Protein AF-0000000078981893 (afdb_homodimer)

Sequence (528 aa):
MLHMSSDAESPLLSPVEGPPARVLNARGAGRGVLVCEHASRFIPAALSGLGLSPEAACSHAAWDIGAMDLAVELAGALDVPLVFSRISRLVYDCNRPPERADAMPAQSEIYTIPGNADLTPAQRAQRADAVYHPFRQLLSATLDTRAAPPVLVTLHSFTPVYQGRTRSVELGILHDSDDRAAQLLLTAAQGSGLRAALNEPYSATDGVTHTLREHAIARGLPNVMIEVRNDLIDTPAGVNRITGLLAPMLAGMIDTLAPSEAEAMLHMSSDAESPLLSPVEGPPARVLNARGAGRGVLVCEHASRFIPAALSGLGLSPEAACSHAAWDIGAMDLAVELAGALDVPLVFSRISRLVYDCNRPPERADAMPAQSEIYTIPGNADLTPAQRAQRADAVYHPFRQLLSATLDTRAAPPVLVTLHSFTPVYQGRTRSVELGILHDSDDRAAQLLLTAAQGSGLRAALNEPYSATDGVTHTLREHAIARGLPNVMIEVRNDLIDTPAGVNRITGLLAPMLAGMIDTLAPSEAEA

Nearest PDB structures (foldseek):
  2odf-assembly1_A  TM=9.763E-01  e=9.895E-34  Agrobacterium fabrum str. C58
  2odf-assembly2_B  TM=9.570E-01  e=1.336E-30  Agrobacterium fabrum str. C58
  1jzr-assembly1_A  TM=5.951E-01  e=4.105E+00  Saccharomyces cerevisiae
  1k0d-assembly1_A  TM=6.228E-01  e=5.904E+00  Saccharomyces cerevisiae
  1k0b-assembly1_A  TM=5.942E-01  e=4.923E+00  Saccharomyces cerevisiae

Solvent-accessible surface area (backbone atoms only — not comparable to full-atom values): 27510 Å² total; per-residue (Å²): 133,80,76,73,71,76,73,73,76,74,67,65,59,55,84,33,57,48,67,44,42,51,56,36,24,78,66,35,84,35,56,41,37,39,34,23,48,31,40,18,56,26,62,48,74,76,53,63,59,32,67,46,52,74,66,49,55,73,32,72,65,18,21,23,53,35,26,39,63,38,47,54,53,39,25,41,74,55,30,15,24,32,34,32,28,55,34,10,26,51,69,42,23,60,44,39,55,85,88,44,70,69,17,38,32,39,59,45,91,93,40,67,26,60,61,35,53,84,64,49,72,67,56,52,48,51,39,36,62,59,41,38,50,54,37,52,50,50,50,51,51,56,60,68,67,44,94,51,75,38,28,40,37,36,47,39,31,40,69,47,61,54,95,87,38,77,53,79,64,38,32,17,36,27,42,67,94,54,47,69,45,31,54,49,43,54,63,56,38,70,81,66,82,55,46,64,41,73,40,32,99,51,40,45,90,72,55,70,42,39,54,49,48,70,67,18,56,73,70,69,32,51,31,31,37,40,32,32,30,20,85,50,25,68,42,63,61,30,27,34,42,50,40,41,60,44,44,62,41,50,50,53,45,37,63,70,71,24,69,52,81,84,71,97,133,82,78,72,72,77,73,73,76,75,67,66,57,54,84,34,57,48,64,42,41,52,55,36,24,78,70,35,82,36,54,39,36,39,34,22,48,32,38,20,57,28,62,49,73,77,54,63,60,31,66,45,52,74,66,48,55,72,31,71,65,18,19,23,53,34,25,40,63,36,48,53,54,40,24,40,75,54,30,16,25,31,35,34,27,55,34,9,26,52,69,42,23,59,42,39,56,86,88,44,71,69,16,38,32,40,58,46,92,92,40,66,26,60,61,35,53,85,64,49,72,67,57,53,48,51,39,37,60,60,40,37,50,54,38,53,49,50,49,51,50,56,61,68,67,43,92,52,74,38,28,41,37,36,46,39,31,40,69,49,61,54,95,86,39,77,52,78,64,39,31,16,34,25,42,66,95,53,46,70,45,30,54,49,42,54,61,56,38,69,81,65,82,55,46,63,40,74,40,34,100,51,40,44,92,72,55,71,41,39,53,49,47,70,67,17,56,75,71,70,32,52,31,32,36,39,32,33,30,19,86,52,25,67,43,64,61,30,26,34,41,52,39,41,60,44,46,60,40,50,51,53,45,37,61,71,71,24,69,51,82,83,75,99

Organism: Ruegeria pomeroyi (strain ATCC 700808 / DSM 15171 / DSS-3) (NCBI:txid246200)

Foldseek 3Di:
DPPPVPPVPDAQADPVRDDQKDKDLLVFPFQEEEEEQFQELDGHVVLVSLPWDPVCSPDVQFGFAQQNVLQVLLCVLRRHMYMYGHYTQCLARLLADLVDLSRNDQDDQPTGRNSSPPDDPVSSVSSCVRHNVVSLVVLQVSQVPDLFRGEYEYTGEDAQAGNNDGDQAFKEKADDPACLLSVLLVVLCPPLPGRYDYQPPHYVVVSRCSCCVSRAVVVVHHYIYMYGHNVQRNDPVSSVSVSVSVNVSNSVSRVVRTDDSVVD/DPPPVPPVPDAQADPVRDDQKDKDLLVFPFQEEEEEQFQELDGHVVLVSLPWDPVCSPDVQFGFAQQNVLQVLLCVLRRHMYMYGHGTQCLARLLADLVDLSRNDQDDQPTGRNSSPPDDPVSSVSSCVRHNVVSLVVLQVSQVPDLFHGEYEYTGEDAQAGNNDGDQAFKEKADDPACLLSVLLVVLCPPLPGRYDYQPPHYVVVSRCSCCVSRAVVVVHHYIYMYGHNVQRNDPVSSVSVSVSVNVSNSVSRVVRTDDSVVD

Secondary structure (DSSP, 8-state):
-----------SS-TTT--SEEEESTT-SSSEEEEETT------GGGGGGG--HHHHTSTTTS-TTHHHHHHHHHHHHT--EEEE-S-TTT--TTS-TTSGGGS-SEETTEE-GGGTT--HHHHHHHIIIIIHHHHHHHHHHHHHSSSPPEEEEEEEE-SEETTEE---SEEEE-SS--HHHHHHHHHHTTSSS-EEET-S--GGGT--HHHHHHTGGGT--EEEEEEEGGGSSSHHHHHHHHHHHHHHHHHHHHHHSPPTTT-/-----------SS-TTT--SEEEESTT-SSSEEEEETT------GGGGGGG--HHHHTSTTTS-TTHHHHHHHHHHHHT--EEEESS-TTT--TTS-TTSGGGS-SEETTEE-GGGTT--HHHHHHHIIIIIHHHHHHHHHHHHTSSSPPEEEEEEEE-SEETTEEP--SEEEE-SS--HHHHHHHHHHTTSSS-EEET-S--GGGT--HHIIIIIGGGT--EEEEEEEGGGSSSHHHHHHHHHHHHHHHHHHHHHHSPPGGG-

Radius of gyration: 23.52 Å; Cα contacts (8 Å, |Δi|>4): 1115; chains: 2; bounding box: 54×80×57 Å

Structure (mmCIF, N/CA/C/O backbone):
data_AF-0000000078981893-model_v1
#
loop_
_entity.id
_entity.type
_entity.pdbx_description
1 polymer 'N-formylglutamate amidohydrolase family protein'
#
loop_
_atom_site.group_PDB
_atom_site.id
_atom_site.type_symbol
_atom_site.label_atom_id
_atom_site.label_alt_id
_atom_site.label_comp_id
_atom_site.label_asym_id
_atom_site.label_entity_id
_atom_site.label_seq_id
_atom_site.pdbx_PDB_ins_code
_atom_site.Cartn_x
_atom_site.Cartn_y
_atom_site.Cartn_z
_atom_site.occupancy
_atom_site.B_iso_or_equiv
_atom_site.auth_seq_id
_atom_site.auth_comp_id
_atom_site.auth_asym_id
_atom_site.auth_atom_id
_atom_site.pdbx_PDB_model_num
ATOM 1 N N . MET A 1 1 ? -22.922 40.406 -29.5 1 28.44 1 MET A N 1
ATOM 2 C CA . MET A 1 1 ? -23.188 39.531 -28.375 1 28.44 1 MET A CA 1
ATOM 3 C C . MET A 1 1 ? -22.078 38.5 -28.234 1 28.44 1 MET A C 1
ATOM 5 O O . MET A 1 1 ? -21.906 37.625 -29.094 1 28.44 1 MET A O 1
ATOM 9 N N . LEU A 1 2 ? -20.875 38.875 -27.766 1 30.09 2 LEU A N 1
ATOM 10 C CA . LEU A 1 2 ? -19.609 38.156 -27.688 1 30.09 2 LEU A CA 1
ATOM 11 C C . LEU A 1 2 ? -19.75 36.875 -26.875 1 30.09 2 LEU A C 1
ATOM 13 O O . LEU A 1 2 ? -20.25 36.906 -25.75 1 30.09 2 LEU A O 1
ATOM 17 N N . HIS A 1 3 ? -20.172 35.688 -27.484 1 34 3 HIS A N 1
ATOM 18 C CA . HIS A 1 3 ? -20.203 34.375 -26.875 1 34 3 HIS A CA 1
ATOM 19 C C . HIS A 1 3 ? -18.969 34.156 -26 1 34 3 HIS A C 1
ATOM 21 O O . HIS A 1 3 ? -17.859 34.031 -26.516 1 34 3 HIS A O 1
ATOM 27 N N . MET A 1 4 ? -18.828 34.875 -24.906 1 32.16 4 MET A N 1
ATOM 28 C CA . MET A 1 4 ? -17.766 34.5 -23.984 1 32.16 4 MET A CA 1
ATOM 29 C C . MET A 1 4 ? -17.75 32.969 -23.766 1 32.16 4 MET A C 1
ATOM 31 O O . MET A 1 4 ? -18.719 32.406 -23.281 1 32.16 4 MET A O 1
ATOM 35 N N . SER A 1 5 ? -17.234 32.25 -24.766 1 35.62 5 SER A N 1
ATOM 36 C CA . SER A 1 5 ? -16.953 30.812 -24.609 1 35.62 5 SER A CA 1
ATOM 37 C C . SER A 1 5 ? -16.516 30.484 -23.188 1 35.62 5 SER A C 1
ATOM 39 O O . SER A 1 5 ? -15.57 31.094 -22.672 1 35.62 5 SER A O 1
ATOM 41 N N . SER A 1 6 ? -17.391 30.359 -22.234 1 37.31 6 SER A N 1
ATOM 42 C CA . SER A 1 6 ? -17.062 29.828 -20.906 1 37.31 6 SER A CA 1
ATOM 43 C C . SER A 1 6 ? -15.93 28.812 -21 1 37.31 6 SER A C 1
ATOM 45 O O . SER A 1 6 ? -16.109 27.734 -21.578 1 37.31 6 SER A O 1
ATOM 47 N N . ASP A 1 7 ? -14.75 29.078 -21.281 1 37.69 7 ASP A N 1
ATOM 48 C CA . ASP A 1 7 ? -13.539 28.266 -21.172 1 37.69 7 ASP A CA 1
ATOM 49 C C . ASP A 1 7 ? -13.602 27.344 -19.953 1 37.69 7 ASP A C 1
ATOM 51 O O . ASP A 1 7 ? -13.344 27.781 -18.828 1 37.69 7 ASP A O 1
ATOM 55 N N . ALA A 1 8 ? -14.508 26.531 -19.719 1 41.91 8 ALA A N 1
ATOM 56 C CA . ALA A 1 8 ? -14.586 25.484 -18.703 1 41.91 8 ALA A CA 1
ATOM 57 C C . ALA A 1 8 ? -13.203 24.953 -18.359 1 41.91 8 ALA A C 1
ATOM 59 O O . ALA A 1 8 ? -12.5 24.438 -19.234 1 41.91 8 ALA A O 1
ATOM 60 N N . GLU A 1 9 ? -12.398 25.578 -17.406 1 55.94 9 GLU A N 1
ATOM 61 C CA . GLU A 1 9 ? -11.086 25.156 -16.922 1 55.94 9 GLU A CA 1
ATOM 62 C C . GLU A 1 9 ? -10.969 23.625 -16.891 1 55.94 9 GLU A C 1
ATOM 64 O O . GLU A 1 9 ? -11.914 22.938 -16.484 1 55.94 9 GLU A O 1
ATOM 69 N N . SER A 1 10 ? -10.109 23.078 -17.766 1 68 10 SER A N 1
ATOM 70 C CA . SER A 1 10 ? -9.781 21.656 -17.844 1 68 10 SER A CA 1
ATOM 71 C C . SER A 1 10 ? -9.617 21.062 -16.453 1 68 10 SER A C 1
ATOM 73 O O . SER A 1 10 ? -9.062 21.703 -15.547 1 68 10 SER A O 1
ATOM 75 N N . PRO A 1 11 ? -10.305 19.984 -16.188 1 88.19 11 PRO A N 1
ATOM 76 C CA . PRO A 1 11 ? -10.203 19.344 -14.867 1 88.19 11 PRO A CA 1
ATOM 77 C C . PRO A 1 11 ? -8.766 19.078 -14.453 1 88.19 11 PRO A C 1
ATOM 79 O O . PRO A 1 11 ? -7.906 18.812 -15.305 1 88.19 11 PRO A O 1
ATOM 82 N N . LEU A 1 12 ? -8.406 19.422 -13.281 1 96.25 12 LEU A N 1
ATOM 83 C CA . LEU A 1 12 ? -7.082 19.172 -12.719 1 96.25 12 LEU A CA 1
ATOM 84 C C . LEU A 1 12 ? -6.684 17.703 -12.898 1 96.25 12 LEU A C 1
ATOM 86 O O . LEU A 1 12 ? -5.539 17.406 -13.242 1 96.25 12 LEU A O 1
ATOM 90 N N . LEU A 1 13 ? -7.586 16.766 -12.688 1 97.19 13 LEU A N 1
ATOM 91 C CA . LEU A 1 13 ? -7.344 15.336 -12.797 1 97.19 13 LEU A CA 1
ATOM 92 C C . LEU A 1 13 ? -8.062 14.758 -14.016 1 97.19 13 LEU A C 1
ATOM 94 O O . LEU A 1 13 ? -9.242 15.039 -14.234 1 97.19 13 LEU A O 1
ATOM 98 N N . SER A 1 14 ? -7.375 13.953 -14.812 1 95.38 14 SER A N 1
ATOM 99 C CA . SER A 1 14 ? -8.031 13.172 -15.859 1 95.38 14 SER A CA 1
ATOM 100 C C . SER A 1 14 ? -8.836 12.023 -15.266 1 95.38 14 SER A C 1
ATOM 102 O O . SER A 1 14 ? -8.68 11.688 -14.086 1 95.38 14 SER A O 1
ATOM 104 N N . PRO A 1 15 ? -9.648 11.383 -16.062 1 91.94 15 PRO A N 1
ATOM 105 C CA . PRO A 1 15 ? -10.484 10.289 -15.547 1 91.94 15 PRO A CA 1
ATOM 106 C C . PRO A 1 15 ? -9.656 9.133 -14.984 1 91.94 15 PRO A C 1
ATOM 108 O O . PRO A 1 15 ? -10.086 8.469 -14.039 1 91.94 15 PRO A O 1
ATOM 111 N N . VAL A 1 16 ? -8.469 8.906 -15.492 1 92.44 16 VAL A N 1
ATOM 112 C CA . VAL A 1 16 ? -7.691 7.758 -15.031 1 92.44 16 VAL A CA 1
ATOM 113 C C . VAL A 1 16 ? -6.824 8.164 -13.844 1 92.44 16 VAL A C 1
ATOM 115 O O . VAL A 1 16 ? -6.223 7.316 -13.188 1 92.44 16 VAL A O 1
ATOM 118 N N . GLU A 1 17 ? -6.793 9.438 -13.539 1 95.81 17 GLU A N 1
ATOM 119 C CA . GLU A 1 17 ? -5.953 9.93 -12.453 1 95.81 17 GLU A CA 1
ATOM 120 C C . GLU A 1 17 ? -6.734 10.016 -11.148 1 95.81 17 GLU A C 1
ATOM 122 O O . GLU A 1 17 ? -6.141 10.07 -10.062 1 95.81 17 GLU A O 1
ATOM 127 N N . GLY A 1 18 ? -8.086 10.07 -11.234 1 95.25 18 GLY A N 1
ATOM 128 C CA . GLY A 1 18 ? -8.945 10.156 -10.062 1 95.25 18 GLY A CA 1
ATOM 129 C C . GLY A 1 18 ? -9.281 8.797 -9.477 1 95.25 18 GLY A C 1
ATOM 130 O O . GLY A 1 18 ? -8.992 7.766 -10.078 1 95.25 18 GLY A O 1
ATOM 131 N N . PRO A 1 19 ? -9.914 8.867 -8.32 1 97.62 19 PRO A N 1
ATOM 132 C CA . PRO A 1 19 ? -10.25 10.008 -7.461 1 97.62 19 PRO A CA 1
ATOM 133 C C . PRO A 1 19 ? -9.047 10.531 -6.676 1 97.62 19 PRO A C 1
ATOM 135 O O . PRO A 1 19 ? -8.023 9.852 -6.582 1 97.62 19 PRO A O 1
ATOM 138 N N . PRO A 1 20 ? -9.086 11.719 -6.113 1 98.56 20 PRO A N 1
ATOM 139 C CA . PRO A 1 20 ? -7.949 12.328 -5.418 1 98.56 20 PRO A CA 1
ATOM 140 C C . PRO A 1 20 ? -7.691 11.703 -4.047 1 98.56 20 PRO A C 1
ATOM 142 O O . PRO A 1 20 ? -6.633 11.93 -3.455 1 98.56 20 PRO A O 1
ATOM 145 N N . ALA A 1 21 ? -8.664 11 -3.553 1 98.75 21 ALA A N 1
ATOM 146 C CA . ALA A 1 21 ? -8.555 10.312 -2.268 1 98.75 21 ALA A CA 1
ATOM 147 C C . ALA A 1 21 ? -9.32 8.992 -2.285 1 98.75 21 ALA A C 1
ATOM 149 O O . ALA A 1 21 ? -10.195 8.781 -3.129 1 98.75 21 ALA A O 1
ATOM 150 N N . ARG A 1 22 ? -8.945 8.125 -1.395 1 98.44 22 ARG A N 1
ATOM 151 C CA . ARG A 1 22 ? -9.586 6.812 -1.309 1 98.44 22 ARG A CA 1
ATOM 152 C C . ARG A 1 22 ? -9.641 6.328 0.136 1 98.44 22 ARG A C 1
ATOM 154 O O . ARG A 1 22 ? -8.898 6.809 0.991 1 98.44 22 ARG A O 1
ATOM 161 N N . VAL A 1 23 ? -10.617 5.516 0.362 1 98.69 23 VAL A N 1
ATOM 162 C CA . VAL A 1 23 ? -10.695 4.805 1.634 1 98.69 23 VAL A CA 1
ATOM 163 C C . VAL A 1 23 ? -10.477 3.311 1.406 1 98.69 23 VAL A C 1
ATOM 165 O O . VAL A 1 23 ? -10.992 2.738 0.443 1 98.69 23 VAL A O 1
ATOM 168 N N . LEU A 1 24 ? -9.625 2.717 2.137 1 98.5 24 LEU A N 1
ATOM 169 C CA . LEU A 1 24 ? -9.422 1.274 2.203 1 98.5 24 LEU A CA 1
ATOM 170 C C . LEU A 1 24 ? -10.008 0.702 3.49 1 98.5 24 LEU A C 1
ATOM 172 O O . LEU A 1 24 ? -9.969 1.352 4.539 1 98.5 24 LEU A O 1
ATOM 176 N N . ASN A 1 25 ? -10.539 -0.51 3.422 1 98.56 25 ASN A N 1
ATOM 177 C CA . ASN A 1 25 ? -11.039 -1.24 4.582 1 98.56 25 ASN A CA 1
ATOM 178 C C . ASN A 1 25 ? -12.125 -0.46 5.312 1 98.56 25 ASN A C 1
ATOM 180 O O . ASN A 1 25 ? -12.133 -0.392 6.543 1 98.56 25 ASN A O 1
ATOM 184 N N . ALA A 1 26 ? -13.039 0.137 4.562 1 98.12 26 ALA A N 1
ATOM 185 C CA . ALA A 1 26 ? -14.078 1.017 5.086 1 98.12 26 ALA A CA 1
ATOM 186 C C . ALA A 1 26 ? -14.938 0.297 6.125 1 98.12 26 ALA A C 1
ATOM 188 O O . ALA A 1 26 ? -15.461 0.924 7.047 1 98.12 26 ALA A O 1
ATOM 189 N N . ARG A 1 27 ? -15.023 -1.018 6.035 1 97.12 27 ARG A N 1
ATOM 190 C CA . ARG A 1 27 ? -15.898 -1.79 6.914 1 97.12 27 ARG A CA 1
ATOM 191 C C . ARG A 1 27 ? -15.086 -2.545 7.965 1 97.12 27 ARG A C 1
ATOM 193 O O . ARG A 1 27 ? -15.562 -3.533 8.531 1 97.12 27 ARG A O 1
ATOM 200 N N . GLY A 1 28 ? -13.883 -2.109 8.141 1 97.62 28 GLY A N 1
ATOM 201 C CA . GLY A 1 28 ? -13.078 -2.734 9.18 1 97.62 28 GLY A CA 1
ATOM 202 C C . GLY A 1 28 ? -13.742 -2.738 10.539 1 97.62 28 GLY A C 1
ATOM 203 O O . GLY A 1 28 ? -14.453 -1.794 10.891 1 97.62 28 GLY A O 1
ATOM 204 N N . ALA A 1 29 ? -13.461 -3.666 11.359 1 96.56 29 ALA A N 1
ATOM 205 C CA . ALA A 1 29 ? -14.156 -3.863 12.633 1 96.56 29 ALA A CA 1
ATOM 206 C C . ALA A 1 29 ? -13.508 -3.047 13.742 1 96.56 29 ALA A C 1
ATOM 208 O O . ALA A 1 29 ? -14.094 -2.869 14.812 1 96.56 29 ALA A O 1
ATOM 209 N N . GLY A 1 30 ? -12.258 -2.627 13.516 1 97.75 30 GLY A N 1
ATOM 210 C CA . GLY A 1 30 ? -11.562 -1.874 14.539 1 97.75 30 GLY A CA 1
ATOM 211 C C . GLY A 1 30 ? -12.203 -0.534 14.844 1 97.75 30 GLY A C 1
ATOM 212 O O . GLY A 1 30 ? -12.992 -0.026 14.047 1 97.75 30 GLY A O 1
ATOM 213 N N . ARG A 1 31 ? -11.867 0.052 15.938 1 98.12 31 ARG A N 1
ATOM 214 C CA . ARG A 1 31 ? -12.555 1.242 16.438 1 98.12 31 ARG A CA 1
ATOM 215 C C . ARG A 1 31 ? -11.703 2.492 16.219 1 98.12 31 ARG A C 1
ATOM 217 O O . ARG A 1 31 ? -11.906 3.504 16.891 1 98.12 31 ARG A O 1
ATOM 224 N N . GLY A 1 32 ? -10.75 2.404 15.344 1 98.69 32 GLY A N 1
ATOM 225 C CA . GLY A 1 32 ? -9.953 3.539 14.906 1 98.69 32 GLY A CA 1
ATOM 226 C C . GLY A 1 32 ? -10.18 3.889 13.445 1 98.69 32 GLY A C 1
ATOM 227 O O . GLY A 1 32 ? -10.789 3.117 12.703 1 98.69 32 GLY A O 1
ATOM 228 N N . VAL A 1 33 ? -9.797 5.012 13.047 1 98.94 33 VAL A N 1
ATOM 229 C CA . VAL A 1 33 ? -9.672 5.434 11.656 1 98.94 33 VAL A CA 1
ATOM 230 C C . VAL A 1 33 ? -8.273 6.008 11.422 1 98.94 33 VAL A C 1
ATOM 232 O O . VAL A 1 33 ? -7.82 6.883 12.164 1 98.94 33 VAL A O 1
ATOM 235 N N . LEU A 1 34 ? -7.594 5.48 10.43 1 98.94 34 LEU A N 1
ATOM 236 C CA . LEU A 1 34 ? -6.289 5.996 10.039 1 98.94 34 LEU A CA 1
ATOM 237 C C . LEU A 1 34 ? -6.418 6.984 8.883 1 98.94 34 LEU A C 1
ATOM 239 O O . LEU A 1 34 ? -7.281 6.82 8.016 1 98.94 34 LEU A O 1
ATOM 243 N N . VAL A 1 35 ? -5.57 7.973 8.898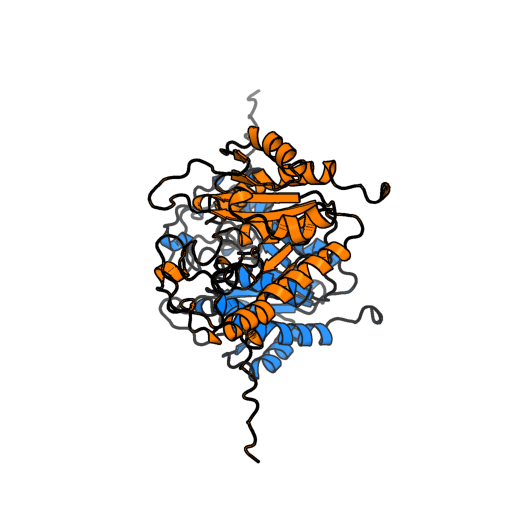 1 98.94 35 VAL A N 1
ATOM 244 C CA . VAL A 1 35 ? -5.492 8.953 7.82 1 98.94 35 VAL A CA 1
ATOM 245 C C . VAL A 1 35 ? -4.043 9.125 7.379 1 98.94 35 VAL A C 1
ATOM 247 O O . VAL A 1 35 ? -3.135 9.172 8.219 1 98.94 35 VAL A O 1
ATOM 250 N N . CYS A 1 36 ? -3.77 9.156 6.121 1 98.94 36 CYS A N 1
ATOM 251 C CA . CYS A 1 36 ? -2.469 9.492 5.555 1 98.94 36 CYS A CA 1
ATOM 252 C C . CYS A 1 36 ? -2.598 10.586 4.5 1 98.94 36 CYS A C 1
ATOM 254 O O . CYS A 1 36 ? -2.771 10.297 3.316 1 98.94 36 CYS A O 1
ATOM 256 N N . GLU A 1 37 ? -2.42 11.836 4.898 1 98.88 37 GLU A N 1
ATOM 257 C CA . GLU A 1 37 ? -2.627 13.008 4.043 1 98.88 37 GLU A CA 1
ATOM 258 C C . GLU A 1 37 ? -1.546 13.102 2.969 1 98.88 37 GLU A C 1
ATOM 260 O O . GLU A 1 37 ? -1.813 13.539 1.85 1 98.88 37 GLU A O 1
ATOM 265 N N . HIS A 1 38 ? -0.341 12.711 3.338 1 98.88 38 HIS A N 1
ATOM 266 C CA . HIS A 1 38 ? 0.802 12.898 2.451 1 98.88 38 HIS A CA 1
ATOM 267 C C . HIS A 1 38 ? 1.287 11.57 1.884 1 98.88 38 HIS A C 1
ATOM 269 O O . HIS A 1 38 ? 2.492 11.32 1.821 1 98.88 38 HIS A O 1
ATOM 275 N N . ALA A 1 39 ? 0.363 10.766 1.45 1 98.88 39 ALA A N 1
ATOM 276 C CA . ALA A 1 39 ? 0.567 9.367 1.094 1 98.88 39 ALA A CA 1
ATOM 277 C C . ALA A 1 39 ? 1.262 9.242 -0.259 1 98.88 39 ALA A C 1
ATOM 279 O O . ALA A 1 39 ? 1.879 8.211 -0.553 1 98.88 39 ALA A O 1
ATOM 280 N N . SER A 1 40 ? 1.2 10.266 -1.099 1 98.81 40 SER A N 1
ATOM 281 C CA . SER A 1 40 ? 1.612 10.102 -2.488 1 98.81 40 SER A CA 1
ATOM 282 C C . SER A 1 40 ? 2.391 11.312 -2.982 1 98.81 40 SER A C 1
ATOM 284 O O . SER A 1 40 ? 2.129 12.445 -2.559 1 98.81 40 SER A O 1
ATOM 286 N N . ARG A 1 41 ? 3.33 11.047 -3.943 1 98.75 41 ARG A N 1
ATOM 287 C CA . ARG A 1 41 ? 4.059 12.141 -4.578 1 98.75 41 ARG A CA 1
ATOM 288 C C . ARG A 1 41 ? 3.518 12.422 -5.977 1 98.75 41 ARG A C 1
ATOM 290 O O . ARG A 1 41 ? 4.156 13.117 -6.77 1 98.75 41 ARG A O 1
ATOM 297 N N . PHE A 1 42 ? 2.328 11.906 -6.316 1 98.81 42 PHE A N 1
ATOM 298 C CA . PHE A 1 42 ? 1.761 12.039 -7.652 1 98.81 42 PHE A CA 1
ATOM 299 C C . PHE A 1 42 ? 1.369 13.484 -7.93 1 98.81 42 PHE A C 1
ATOM 301 O O . PHE A 1 42 ? 0.71 14.125 -7.105 1 98.81 42 PHE A O 1
ATOM 308 N N . ILE A 1 43 ? 1.763 13.945 -9.031 1 98.75 43 ILE A N 1
ATOM 309 C CA . ILE A 1 43 ? 1.38 15.258 -9.547 1 98.75 43 ILE A CA 1
ATOM 310 C C . ILE A 1 43 ? 0.626 15.086 -10.859 1 98.75 43 ILE A C 1
ATOM 312 O O . ILE A 1 43 ? 1.156 14.523 -11.82 1 98.75 43 ILE A O 1
ATOM 316 N N . PRO A 1 44 ? -0.622 15.57 -10.914 1 98.25 44 PRO A N 1
ATOM 317 C CA . PRO A 1 44 ? -1.422 15.438 -12.141 1 98.25 44 PRO A CA 1
ATOM 318 C C . PRO A 1 44 ? -0.714 16 -13.367 1 98.25 44 PRO A C 1
ATOM 320 O O . PRO A 1 44 ? 0.009 17 -13.273 1 98.25 44 PRO A O 1
ATOM 323 N N . ALA A 1 45 ? -1.021 15.414 -14.492 1 97.12 45 ALA A N 1
ATOM 324 C CA . ALA A 1 45 ? -0.398 15.805 -15.75 1 97.12 45 ALA A CA 1
ATOM 325 C C . ALA A 1 45 ? -0.674 17.266 -16.062 1 97.12 45 ALA A C 1
ATOM 327 O O . ALA A 1 45 ? 0.174 17.953 -16.641 1 97.12 45 ALA A O 1
ATOM 328 N N . ALA A 1 46 ? -1.788 17.766 -15.711 1 97.56 46 ALA A N 1
ATOM 329 C CA . ALA A 1 46 ? -2.217 19.141 -15.992 1 97.56 46 ALA A CA 1
ATOM 330 C C . ALA A 1 46 ? -1.264 20.156 -15.367 1 97.56 46 ALA A C 1
ATOM 332 O O . ALA A 1 46 ? -1.224 21.312 -15.781 1 97.56 46 ALA A O 1
ATOM 333 N N . LEU A 1 47 ? -0.461 19.734 -14.367 1 98.12 47 LEU A N 1
ATOM 334 C CA . LEU A 1 47 ? 0.408 20.656 -13.648 1 98.12 47 LEU A CA 1
ATOM 335 C C . LEU A 1 47 ? 1.856 20.5 -14.102 1 98.12 47 LEU A C 1
ATOM 337 O O . LEU A 1 47 ? 2.752 21.156 -13.562 1 98.12 47 LEU A O 1
ATOM 341 N N . SER A 1 48 ? 2.105 19.625 -14.984 1 96.69 48 SER A N 1
ATOM 342 C CA . SER A 1 48 ? 3.393 19.438 -15.648 1 96.69 48 SER A CA 1
ATOM 343 C C . SER A 1 48 ? 4.523 19.312 -14.633 1 96.69 48 SER A C 1
ATOM 345 O O . SER A 1 48 ? 5.539 20.016 -14.742 1 96.69 48 SER A O 1
ATOM 347 N N . GLY A 1 49 ? 4.281 18.578 -13.539 1 97.88 49 GLY A N 1
ATOM 348 C CA . GLY A 1 49 ? 5.312 18.266 -12.562 1 97.88 49 GLY A CA 1
ATOM 349 C C . GLY A 1 49 ? 5.66 19.453 -11.672 1 97.88 49 GLY A C 1
ATOM 350 O O . GLY A 1 49 ? 6.652 19.406 -10.938 1 97.88 49 GLY A O 1
ATOM 351 N N . LEU A 1 50 ? 5.008 20.625 -11.773 1 98.5 50 LEU A N 1
ATOM 352 C CA . LEU A 1 50 ? 5.176 21.828 -10.969 1 98.5 50 LEU A CA 1
ATOM 353 C C . LEU A 1 50 ? 6.57 22.406 -11.148 1 98.5 50 LEU A C 1
ATOM 355 O O . LEU A 1 50 ? 7.059 23.141 -10.289 1 98.5 50 LEU A O 1
ATOM 359 N N . GLY A 1 51 ? 7.289 21.922 -12.211 1 98.12 51 GLY A N 1
ATOM 360 C CA . GLY A 1 51 ? 8.625 22.438 -12.492 1 98.12 51 GLY A CA 1
ATOM 361 C C . GLY A 1 51 ? 9.68 21.875 -11.562 1 98.12 51 GLY A C 1
ATOM 362 O O . GLY A 1 51 ? 10.797 22.391 -11.492 1 98.12 51 GLY A O 1
ATOM 363 N N . LEU A 1 52 ? 9.438 20.844 -10.891 1 98.31 52 LEU A N 1
ATOM 364 C CA . LEU A 1 52 ? 10.367 20.25 -9.938 1 98.31 52 LEU A CA 1
ATOM 365 C C . LEU A 1 52 ? 11.523 19.547 -10.648 1 98.31 52 LEU A C 1
ATOM 367 O O . LEU A 1 52 ? 11.328 18.969 -11.719 1 98.31 52 LEU A O 1
ATOM 371 N N . SER A 1 53 ? 12.688 19.594 -9.977 1 97.12 53 SER A N 1
ATOM 372 C CA . SER A 1 53 ? 13.742 18.672 -10.383 1 97.12 53 SER A CA 1
ATOM 373 C C . SER A 1 53 ? 13.391 17.234 -10.039 1 97.12 53 SER A C 1
ATOM 375 O O . SER A 1 53 ? 12.547 16.984 -9.18 1 97.12 53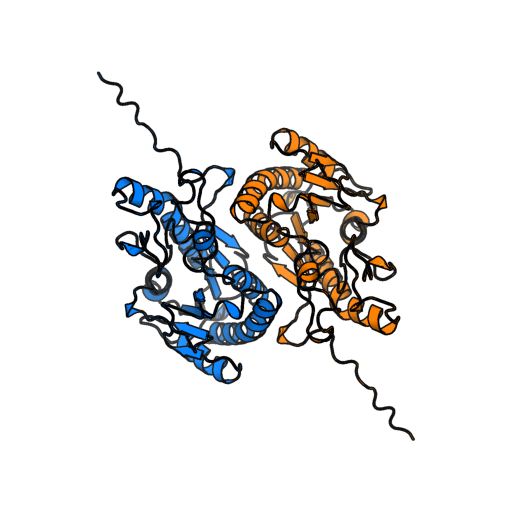 SER A O 1
ATOM 377 N N . PRO A 1 54 ? 14.008 16.312 -10.703 1 96 54 PRO A N 1
ATOM 378 C CA . PRO A 1 54 ? 13.797 14.906 -10.336 1 96 54 PRO A CA 1
ATOM 379 C C . PRO A 1 54 ? 14.117 14.625 -8.875 1 96 54 PRO A C 1
ATOM 381 O O . PRO A 1 54 ? 13.414 13.852 -8.219 1 96 54 PRO A O 1
ATOM 384 N N . GLU A 1 55 ? 15.117 15.266 -8.383 1 96.62 55 GLU A N 1
ATOM 385 C CA . GLU A 1 55 ? 15.5 15.109 -6.98 1 96.62 55 GLU A CA 1
ATOM 386 C C . GLU A 1 55 ? 14.398 15.617 -6.051 1 96.62 55 GLU A C 1
ATOM 388 O O . GLU A 1 55 ? 14.031 14.938 -5.09 1 96.62 55 GLU A O 1
ATOM 393 N N . ALA A 1 56 ? 13.891 16.781 -6.324 1 97.25 56 ALA A N 1
ATOM 394 C CA . ALA A 1 56 ? 12.836 17.359 -5.504 1 97.25 56 ALA A CA 1
ATOM 395 C C . ALA A 1 56 ? 11.57 16.516 -5.551 1 97.25 56 ALA A C 1
ATOM 397 O O . ALA A 1 56 ? 10.922 16.297 -4.527 1 97.25 56 ALA A O 1
ATOM 398 N N . ALA A 1 57 ? 11.281 15.977 -6.727 1 97.81 57 ALA A N 1
ATOM 399 C CA . ALA A 1 57 ? 10.07 15.188 -6.938 1 97.81 57 ALA A CA 1
ATOM 400 C C . ALA A 1 57 ? 10.133 13.875 -6.156 1 97.81 57 ALA A C 1
ATOM 402 O O . ALA A 1 57 ? 9.094 13.266 -5.879 1 97.81 57 ALA A O 1
ATOM 403 N N . CYS A 1 58 ? 11.336 13.461 -5.773 1 97.12 58 CYS A N 1
ATOM 404 C CA . CYS A 1 58 ? 11.508 12.195 -5.062 1 97.12 58 CYS A CA 1
ATOM 405 C C . CYS A 1 58 ? 11.992 12.438 -3.639 1 97.12 58 CYS A C 1
ATOM 407 O O . CYS A 1 58 ? 12.469 11.508 -2.977 1 97.12 58 CYS A O 1
ATOM 409 N N . SER A 1 59 ? 11.875 13.68 -3.172 1 97.56 59 SER A N 1
ATOM 410 C CA . SER A 1 59 ? 12.305 14.031 -1.823 1 97.56 59 SER A CA 1
ATOM 411 C C . SER A 1 59 ? 11.117 14.125 -0.873 1 97.56 59 SER A C 1
ATOM 413 O O . SER A 1 59 ? 9.961 14.062 -1.304 1 97.56 59 SER A O 1
ATOM 415 N N . HIS A 1 60 ? 11.438 14.344 0.448 1 97.81 60 HIS A N 1
ATOM 416 C CA . HIS A 1 60 ? 10.43 14.5 1.49 1 97.81 60 HIS A CA 1
ATOM 417 C C . HIS A 1 60 ? 9.555 15.727 1.229 1 97.81 60 HIS A C 1
ATOM 419 O O . HIS A 1 60 ? 8.5 15.883 1.844 1 97.81 60 HIS A O 1
ATOM 425 N N . ALA A 1 61 ? 9.984 16.594 0.305 1 97.94 61 ALA A N 1
ATOM 426 C CA . ALA A 1 61 ? 9.164 17.75 -0.043 1 97.94 61 ALA A CA 1
ATOM 427 C C . ALA A 1 61 ? 7.859 17.328 -0.702 1 97.94 61 ALA A C 1
ATOM 429 O O . ALA A 1 61 ? 6.824 17.969 -0.524 1 97.94 61 ALA A O 1
ATOM 430 N N . ALA A 1 62 ? 7.895 16.234 -1.395 1 98.56 62 ALA A N 1
ATOM 431 C CA . ALA A 1 62 ? 6.777 15.859 -2.262 1 98.56 62 ALA A CA 1
ATOM 432 C C . ALA A 1 62 ? 5.762 15 -1.512 1 98.56 62 ALA A C 1
ATOM 434 O O . ALA A 1 62 ? 4.574 15.008 -1.844 1 98.56 62 ALA A O 1
ATOM 435 N N . TRP A 1 63 ? 6.219 14.219 -0.605 1 98.69 63 TRP A N 1
ATOM 436 C CA . TRP A 1 63 ? 5.336 13.352 0.171 1 98.69 63 TRP A CA 1
ATOM 437 C C . TRP A 1 63 ? 6.043 12.82 1.413 1 98.69 63 TRP A C 1
ATOM 439 O O . TRP A 1 63 ? 7.219 13.125 1.639 1 98.69 63 TRP A O 1
ATOM 449 N N . ASP A 1 64 ? 5.281 12.172 2.307 1 98.88 64 ASP A N 1
ATOM 450 C CA . ASP A 1 64 ? 5.855 11.516 3.477 1 98.88 64 ASP A CA 1
ATOM 451 C C . ASP A 1 64 ? 6.344 10.109 3.135 1 98.88 64 ASP A C 1
ATOM 453 O O . ASP A 1 64 ? 5.559 9.164 3.113 1 98.88 64 ASP A O 1
ATOM 457 N N . ILE A 1 65 ? 7.637 10 2.961 1 98.75 65 ILE A N 1
ATOM 458 C CA . ILE A 1 65 ? 8.273 8.773 2.494 1 98.75 65 ILE A CA 1
ATOM 459 C C . ILE A 1 65 ? 7.973 7.637 3.471 1 98.75 65 ILE A C 1
ATOM 461 O O . ILE A 1 65 ? 8.219 7.762 4.672 1 98.75 65 ILE A O 1
ATOM 465 N N . GLY A 1 66 ? 7.328 6.555 2.967 1 98.75 66 GLY A N 1
ATOM 466 C CA . GLY A 1 66 ? 7.098 5.348 3.748 1 98.75 66 GLY A CA 1
ATOM 467 C C . GLY A 1 66 ? 5.801 5.391 4.535 1 98.75 66 GLY A C 1
ATOM 468 O O . GLY A 1 66 ? 5.34 4.359 5.035 1 98.75 66 GLY A O 1
ATOM 469 N N . ALA A 1 67 ? 5.156 6.527 4.613 1 98.94 67 ALA A N 1
ATOM 470 C CA . ALA A 1 67 ? 3.979 6.676 5.465 1 98.94 67 ALA A CA 1
ATOM 471 C C . ALA A 1 67 ? 2.814 5.836 4.945 1 98.94 67 ALA A C 1
ATOM 473 O O . ALA A 1 67 ? 2.082 5.23 5.73 1 98.94 67 ALA A O 1
ATOM 474 N N . MET A 1 68 ? 2.648 5.848 3.656 1 98.88 68 MET A N 1
ATOM 475 C CA . MET A 1 68 ? 1.545 5.082 3.088 1 98.88 68 MET A CA 1
ATOM 476 C C . MET A 1 68 ? 1.761 3.586 3.291 1 98.88 68 MET A C 1
ATOM 478 O O . MET A 1 68 ? 0.822 2.857 3.619 1 98.88 68 MET A O 1
ATOM 482 N N . ASP A 1 69 ? 2.994 3.092 3.053 1 98.62 69 ASP A N 1
ATOM 483 C CA . ASP A 1 69 ? 3.293 1.686 3.307 1 98.62 69 ASP A CA 1
ATOM 484 C C . ASP A 1 69 ? 2.986 1.312 4.754 1 98.62 69 ASP A C 1
ATOM 486 O O . ASP A 1 69 ? 2.377 0.273 5.016 1 98.62 69 ASP A O 1
ATOM 490 N N . LEU A 1 70 ? 3.393 2.166 5.641 1 98.88 70 LEU A N 1
ATOM 491 C CA . LEU A 1 70 ? 3.115 1.96 7.059 1 98.88 70 LEU A CA 1
ATOM 492 C C . LEU A 1 70 ? 1.613 1.978 7.328 1 98.88 70 LEU A C 1
ATOM 494 O O . LEU A 1 70 ? 1.099 1.128 8.055 1 98.88 70 LEU A O 1
ATOM 498 N N . ALA A 1 71 ? 0.911 2.906 6.723 1 98.94 71 ALA A N 1
ATOM 499 C CA . ALA A 1 71 ? -0.527 3.057 6.93 1 98.94 71 ALA A CA 1
ATOM 500 C C . ALA A 1 71 ? -1.28 1.812 6.473 1 98.94 71 ALA A C 1
ATOM 502 O O . ALA A 1 71 ? -2.195 1.344 7.152 1 98.94 71 ALA A O 1
ATOM 503 N N . VAL A 1 72 ? -0.901 1.308 5.355 1 98.88 72 VAL A N 1
ATOM 504 C CA . VAL A 1 72 ? -1.546 0.118 4.809 1 98.88 72 VAL A CA 1
ATOM 505 C C . VAL A 1 72 ? -1.336 -1.064 5.754 1 98.88 72 VAL A C 1
ATOM 507 O O . VAL A 1 72 ? -2.283 -1.783 6.078 1 98.88 72 VAL A O 1
ATOM 510 N N . GLU A 1 73 ? -0.118 -1.253 6.195 1 98.69 73 GLU A N 1
ATOM 511 C CA . GLU A 1 73 ? 0.182 -2.344 7.117 1 98.69 73 GLU A CA 1
ATOM 512 C C . GLU A 1 73 ? -0.593 -2.191 8.422 1 98.69 73 GLU A C 1
ATOM 514 O O . GLU A 1 73 ? -1.153 -3.164 8.938 1 98.69 73 GLU A O 1
ATOM 519 N N . LEU A 1 74 ? -0.661 -1.012 8.93 1 98.88 74 LEU A N 1
ATOM 520 C CA . LEU A 1 74 ? -1.354 -0.776 10.195 1 98.88 74 LEU A CA 1
ATOM 521 C C . LEU A 1 74 ? -2.859 -0.952 10.023 1 98.88 74 LEU A C 1
ATOM 523 O O . LEU A 1 74 ? -3.533 -1.457 10.93 1 98.88 74 LEU A O 1
ATOM 527 N N . ALA A 1 75 ? -3.414 -0.485 8.883 1 98.88 75 ALA A N 1
ATOM 528 C CA . ALA A 1 75 ? -4.84 -0.675 8.617 1 98.88 75 ALA A CA 1
ATOM 529 C C . ALA A 1 75 ? -5.207 -2.156 8.641 1 98.88 75 ALA A C 1
ATOM 531 O O . ALA A 1 75 ? -6.238 -2.537 9.203 1 98.88 75 ALA A O 1
ATOM 532 N N . GLY A 1 76 ? -4.355 -2.938 8.023 1 98.06 76 GLY A N 1
ATOM 533 C CA . GLY A 1 76 ? -4.57 -4.375 8.039 1 98.06 76 GLY A CA 1
ATOM 534 C C . GLY A 1 76 ? -4.426 -4.98 9.422 1 98.06 76 GLY A C 1
ATOM 535 O O . GLY A 1 76 ? -5.262 -5.785 9.844 1 98.06 76 GLY A O 1
ATOM 536 N N . ALA A 1 77 ? -3.414 -4.586 10.164 1 98.31 77 ALA A N 1
ATOM 537 C CA . ALA A 1 77 ? -3.115 -5.156 11.477 1 98.31 77 ALA A CA 1
ATOM 538 C C . ALA A 1 77 ? -4.211 -4.812 12.477 1 98.31 77 ALA A C 1
ATOM 540 O O . ALA A 1 77 ? -4.547 -5.633 13.344 1 98.31 77 ALA A O 1
ATOM 541 N N . LEU A 1 78 ? -4.77 -3.631 12.328 1 98.62 78 LEU A N 1
ATOM 542 C CA . LEU A 1 78 ? -5.734 -3.141 13.305 1 98.62 78 LEU A CA 1
ATOM 543 C C . LEU A 1 78 ? -7.164 -3.352 12.805 1 98.62 78 LEU A C 1
ATOM 545 O O . LEU A 1 78 ? -8.117 -3.154 13.555 1 98.62 78 LEU A O 1
ATOM 549 N N . ASP A 1 79 ? -7.297 -3.719 11.516 1 98.31 79 ASP A N 1
ATOM 550 C CA . ASP A 1 79 ? -8.586 -3.859 10.852 1 98.31 79 ASP A CA 1
ATOM 551 C C . ASP A 1 79 ? -9.414 -2.58 10.977 1 98.31 79 ASP A C 1
ATOM 553 O O . ASP A 1 79 ? -10.555 -2.615 11.438 1 98.31 79 ASP A O 1
ATOM 557 N N . VAL A 1 80 ? -8.852 -1.481 10.539 1 98.69 80 VAL A N 1
ATOM 558 C CA . VAL A 1 80 ? -9.508 -0.179 10.609 1 98.69 80 VAL A CA 1
ATOM 559 C C . VAL A 1 80 ? -9.5 0.471 9.227 1 98.69 80 VAL A C 1
ATOM 561 O O . VAL A 1 80 ? -8.656 0.147 8.383 1 98.69 80 VAL A O 1
ATOM 564 N N . PRO A 1 81 ? -10.453 1.424 8.992 1 98.88 81 PRO A N 1
ATOM 565 C CA . PRO A 1 81 ? -10.406 2.18 7.738 1 98.88 81 PRO A CA 1
ATOM 566 C C . PRO A 1 81 ? -9.156 3.051 7.621 1 98.88 81 PRO A C 1
ATOM 568 O O . PRO A 1 81 ? -8.656 3.561 8.625 1 98.88 81 PRO A O 1
ATOM 571 N N . LEU A 1 82 ? -8.656 3.156 6.441 1 98.94 82 LEU A N 1
ATOM 572 C CA . LEU A 1 82 ? -7.582 4.074 6.074 1 98.94 82 LEU A CA 1
ATOM 573 C C . LEU A 1 82 ? -8.039 5.031 4.977 1 98.94 82 LEU A C 1
ATOM 575 O O . LEU A 1 82 ? -8.383 4.598 3.875 1 98.94 82 LEU A O 1
ATOM 579 N N . VAL A 1 83 ? -8.109 6.301 5.301 1 98.94 83 VAL A N 1
ATOM 580 C CA . VAL A 1 83 ? -8.352 7.344 4.309 1 98.94 83 VAL A CA 1
ATOM 581 C C . VAL A 1 83 ? -7.027 7.984 3.898 1 98.94 83 VAL A C 1
ATOM 583 O O . VAL A 1 83 ? -6.219 8.359 4.754 1 98.94 83 VAL A O 1
ATOM 586 N N . PHE A 1 84 ? -6.746 8.117 2.598 1 98.94 84 PHE A N 1
ATOM 587 C CA . PHE A 1 84 ? -5.461 8.672 2.18 1 98.94 84 PHE A CA 1
ATOM 588 C C . PHE A 1 84 ? -5.617 9.5 0.913 1 98.94 84 PHE A C 1
ATOM 590 O O . PHE A 1 84 ? -6.52 9.258 0.111 1 98.94 84 PHE A O 1
ATOM 597 N N . SER A 1 85 ? -4.801 10.5 0.806 1 98.88 85 SER A N 1
ATOM 598 C CA . SER A 1 85 ? -4.727 11.281 -0.422 1 98.88 85 SER A CA 1
ATOM 599 C C . SER A 1 85 ? -3.869 10.586 -1.473 1 98.88 85 SER A C 1
ATOM 601 O O . SER A 1 85 ? -2.82 10.023 -1.151 1 98.88 85 SER A O 1
ATOM 603 N N . ARG A 1 86 ? -4.316 10.68 -2.656 1 98.69 86 ARG A N 1
ATOM 604 C CA . ARG A 1 86 ? -3.584 10.094 -3.773 1 98.69 86 ARG A CA 1
ATOM 605 C C . ARG A 1 86 ? -2.77 11.148 -4.512 1 98.69 86 ARG A C 1
ATOM 607 O O . ARG A 1 86 ? -2.234 10.883 -5.594 1 98.69 86 ARG A O 1
ATOM 614 N N . ILE A 1 87 ? -2.703 12.344 -3.932 1 98.81 87 ILE A N 1
ATOM 615 C CA . ILE A 1 87 ? -2.111 13.508 -4.578 1 98.81 87 ILE A CA 1
ATOM 616 C C . ILE A 1 87 ? -0.978 14.055 -3.713 1 98.81 87 ILE A C 1
ATOM 618 O O . ILE A 1 87 ? -1.081 14.078 -2.484 1 98.81 87 ILE A O 1
ATOM 622 N N . SER A 1 88 ? 0.08 14.547 -4.332 1 98.88 88 SER A N 1
ATOM 623 C CA . SER A 1 88 ? 1.218 15.117 -3.617 1 98.88 88 SER A CA 1
ATOM 624 C C . SER A 1 88 ? 0.795 16.297 -2.764 1 98.88 88 SER A C 1
ATOM 626 O O . SER A 1 88 ? -0.01 17.125 -3.197 1 98.88 88 SER A O 1
ATOM 628 N N . ARG A 1 89 ? 1.45 16.406 -1.656 1 98.81 89 ARG A N 1
ATOM 629 C CA . ARG A 1 89 ? 1.212 17.531 -0.769 1 98.81 89 ARG A CA 1
ATOM 630 C C . ARG A 1 89 ? 1.654 18.844 -1.419 1 98.81 89 ARG A C 1
ATOM 632 O O . ARG A 1 89 ? 1.299 19.922 -0.951 1 98.81 89 ARG A O 1
ATOM 639 N N . LEU A 1 90 ? 2.451 18.812 -2.49 1 98.81 90 LEU A N 1
ATOM 640 C CA . LEU A 1 90 ? 2.881 20.031 -3.188 1 98.81 90 LEU A CA 1
ATOM 641 C C . LEU A 1 90 ? 1.764 20.578 -4.07 1 98.81 90 LEU A C 1
ATOM 643 O O . LEU A 1 90 ? 1.755 21.766 -4.406 1 98.81 90 LEU A O 1
ATOM 647 N N . VAL A 1 91 ? 0.868 19.672 -4.512 1 98.81 91 VAL A N 1
ATOM 648 C CA . VAL A 1 91 ? -0.308 20.141 -5.238 1 98.81 91 VAL A CA 1
ATOM 649 C C . VAL A 1 91 ? -1.29 20.781 -4.27 1 98.81 91 VAL A C 1
ATOM 651 O O . VAL A 1 91 ? -1.755 21.906 -4.504 1 98.81 91 VAL A O 1
ATOM 654 N N . TYR A 1 92 ? -1.546 20.109 -3.199 1 98.88 92 TYR A N 1
ATOM 655 C CA . TYR A 1 92 ? -2.309 20.594 -2.059 1 98.88 92 TYR A CA 1
ATOM 656 C C . TYR A 1 92 ? -2.02 19.781 -0.811 1 98.88 92 TYR A C 1
ATOM 658 O O . TYR A 1 92 ? -2.123 18.547 -0.835 1 98.88 92 TYR A O 1
ATOM 666 N N . ASP A 1 93 ? -1.632 20.406 0.186 1 98.81 93 ASP A N 1
ATOM 667 C CA . ASP A 1 93 ? -1.441 19.734 1.469 1 98.81 93 ASP A CA 1
ATOM 668 C C . ASP A 1 93 ? -2.768 19.594 2.211 1 98.81 93 ASP A C 1
ATOM 670 O O . ASP A 1 93 ? -3.264 20.547 2.807 1 98.81 93 ASP A O 1
ATOM 674 N N . CYS A 1 94 ? -3.27 18.391 2.307 1 98.81 94 CYS A N 1
ATOM 675 C CA . CYS A 1 94 ? -4.598 18.141 2.848 1 98.81 94 CYS A CA 1
ATOM 676 C C . CYS A 1 94 ? -4.613 18.297 4.363 1 98.81 94 CYS A C 1
ATOM 678 O O . CYS A 1 94 ? -5.676 18.25 4.984 1 98.81 94 CYS A O 1
ATOM 680 N N . ASN A 1 95 ? -3.449 18.516 4.949 1 98.69 95 ASN A N 1
ATOM 681 C CA . ASN A 1 95 ? -3.379 18.844 6.371 1 98.69 95 ASN A CA 1
ATOM 682 C C . ASN A 1 95 ? -3.268 20.344 6.602 1 98.69 95 ASN A C 1
ATOM 684 O O . ASN A 1 95 ? -2.756 20.781 7.633 1 98.69 95 ASN A O 1
ATOM 688 N N . ARG A 1 96 ? -3.676 21.125 5.633 1 98.5 96 ARG A N 1
ATOM 689 C CA . ARG A 1 96 ? -3.771 22.578 5.723 1 98.5 96 ARG A CA 1
ATOM 690 C C . ARG A 1 96 ? -5.141 23.062 5.254 1 98.5 96 ARG A C 1
ATOM 692 O O . ARG A 1 96 ? -5.688 22.547 4.281 1 98.5 96 ARG A O 1
ATOM 699 N N . PRO A 1 97 ? -5.652 24.078 5.93 1 97.44 97 PRO A N 1
ATOM 700 C CA . PRO A 1 97 ? -6.852 24.703 5.375 1 97.44 97 PRO A CA 1
ATOM 701 C C . PRO A 1 97 ? -6.551 25.562 4.148 1 97.44 97 PRO A C 1
ATOM 703 O O . PRO A 1 97 ? -5.418 26.016 3.967 1 97.44 97 PRO A O 1
ATOM 706 N N . PRO A 1 98 ? -7.551 25.812 3.336 1 96.88 98 PRO A N 1
ATOM 707 C CA . PRO A 1 98 ? -7.316 26.5 2.059 1 96.88 98 PRO A CA 1
ATOM 708 C C . PRO A 1 98 ? -6.801 27.922 2.234 1 96.88 98 PRO A C 1
ATOM 710 O O . PRO A 1 98 ? -6.168 28.469 1.329 1 96.88 98 PRO A O 1
ATOM 713 N N . GLU A 1 99 ? -7.02 28.562 3.332 1 95.44 99 GLU A N 1
ATOM 714 C CA . GLU A 1 99 ? -6.645 29.969 3.543 1 95.44 99 GLU A CA 1
ATOM 715 C C . GLU A 1 99 ? -5.152 30.094 3.83 1 95.44 99 GLU A C 1
ATOM 717 O O . GLU A 1 99 ? -4.598 31.188 3.764 1 95.44 99 GLU A O 1
ATOM 722 N N . ARG A 1 100 ? -4.551 28.984 4.152 1 96.62 100 ARG A N 1
ATOM 723 C CA . ARG A 1 100 ? -3.125 29.047 4.457 1 96.62 100 ARG A CA 1
ATOM 724 C C . ARG A 1 100 ? -2.289 29.016 3.182 1 96.62 100 ARG A C 1
ATOM 726 O O . ARG A 1 100 ? -2.578 28.25 2.258 1 96.62 100 ARG A O 1
ATOM 733 N N . ALA A 1 101 ? -1.272 29.844 3.162 1 95 101 ALA A N 1
ATOM 734 C CA . ALA A 1 101 ? -0.389 29.906 2.002 1 95 101 ALA A CA 1
ATOM 735 C C . ALA A 1 101 ? 0.358 28.594 1.799 1 95 101 ALA A C 1
ATOM 737 O O . ALA A 1 101 ? 0.607 28.188 0.664 1 95 101 ALA A O 1
ATOM 738 N N . ASP A 1 102 ? 0.678 27.828 2.863 1 96.25 102 ASP A N 1
ATOM 739 C CA . ASP A 1 102 ? 1.504 26.641 2.764 1 96.25 102 ASP A CA 1
ATOM 740 C C . ASP A 1 102 ? 0.655 25.406 2.436 1 96.25 102 ASP A C 1
ATOM 742 O O . ASP A 1 102 ? 1.164 24.281 2.396 1 96.25 102 ASP A O 1
ATOM 746 N N . ALA A 1 103 ? -0.645 25.672 2.201 1 98.25 103 ALA A N 1
ATOM 747 C CA . ALA A 1 103 ? -1.438 24.609 1.594 1 98.25 103 ALA A CA 1
ATOM 748 C C . ALA A 1 103 ? -0.919 24.266 0.201 1 98.25 103 ALA A C 1
ATOM 750 O O . ALA A 1 103 ? -1.087 23.141 -0.27 1 98.25 103 ALA A O 1
ATOM 751 N N . MET A 1 104 ? -0.375 25.234 -0.433 1 98.62 104 MET A N 1
ATOM 752 C CA . MET A 1 104 ? 0.284 25.125 -1.731 1 98.62 104 MET A CA 1
ATOM 753 C C . MET A 1 104 ? 1.636 25.828 -1.717 1 98.62 104 MET A C 1
ATOM 755 O O . MET A 1 104 ? 1.8 26.875 -2.34 1 98.62 104 MET A O 1
ATOM 759 N N . PRO A 1 105 ? 2.605 25.172 -1.118 1 98 105 PRO A N 1
ATOM 760 C CA . PRO A 1 105 ? 3.855 25.859 -0.809 1 98 105 PRO A CA 1
ATOM 761 C C . PRO A 1 105 ? 4.707 26.125 -2.049 1 98 105 PRO A C 1
ATOM 763 O O . PRO A 1 105 ? 4.852 25.25 -2.902 1 98 105 PRO A O 1
ATOM 766 N N . ALA A 1 106 ? 5.262 27.297 -2.133 1 97.75 106 ALA A N 1
ATOM 767 C CA . ALA A 1 106 ? 6.199 27.625 -3.203 1 97.75 106 ALA A CA 1
ATOM 768 C C . ALA A 1 106 ? 7.625 27.25 -2.818 1 97.75 106 ALA A C 1
ATOM 770 O O . ALA A 1 106 ? 8.531 27.281 -3.656 1 97.75 106 ALA A O 1
ATOM 771 N N . GLN A 1 107 ? 7.785 26.953 -1.585 1 96.25 107 GLN A N 1
ATOM 772 C CA . GLN A 1 107 ? 9.07 26.531 -1.033 1 96.25 107 GLN A CA 1
ATOM 773 C C . GLN A 1 107 ? 8.883 25.438 0.016 1 96.25 107 GLN A C 1
ATOM 775 O O . GLN A 1 107 ? 7.973 25.5 0.842 1 96.25 107 GLN A O 1
ATOM 780 N N . SER A 1 108 ? 9.656 24.375 -0.064 1 95.19 108 SER A N 1
ATOM 781 C CA . SER A 1 108 ? 9.742 23.344 0.963 1 95.19 108 SER A CA 1
ATOM 782 C C . SER A 1 108 ? 11.195 23.062 1.328 1 95.19 108 SER A C 1
ATOM 784 O O . SER A 1 108 ? 11.922 22.422 0.559 1 95.19 108 SER A O 1
ATOM 786 N N . GLU A 1 109 ? 11.578 23.594 2.475 1 93.62 109 GLU A N 1
ATOM 787 C CA . GLU A 1 109 ? 12.969 23.516 2.914 1 93.62 109 GLU A CA 1
ATOM 788 C C . GLU A 1 109 ? 13.914 24.078 1.857 1 93.62 109 GLU A C 1
ATOM 790 O O . GLU A 1 109 ? 13.812 25.25 1.487 1 93.62 109 GLU A O 1
ATOM 795 N N . ILE A 1 110 ? 14.75 23.172 1.205 1 93.12 110 ILE A N 1
ATOM 796 C CA . ILE A 1 110 ? 15.758 23.672 0.267 1 93.12 110 ILE A CA 1
ATOM 797 C C . ILE A 1 110 ? 15.203 23.625 -1.154 1 93.12 110 ILE A C 1
ATOM 799 O O . ILE A 1 110 ? 15.844 24.094 -2.094 1 93.12 110 ILE A O 1
ATOM 803 N N . TYR A 1 111 ? 14 23.141 -1.317 1 95.88 111 TYR A N 1
ATOM 804 C CA . TYR A 1 111 ? 13.477 22.938 -2.66 1 95.88 111 TYR A CA 1
ATOM 805 C C . TYR A 1 111 ? 12.484 24.031 -3.039 1 95.88 111 TYR A C 1
ATOM 807 O O . TYR A 1 111 ? 11.508 24.266 -2.322 1 95.88 111 TYR A O 1
ATOM 815 N N . THR A 1 112 ? 12.75 24.625 -4.156 1 96.81 112 THR A N 1
ATOM 816 C CA . THR A 1 112 ? 11.781 25.531 -4.746 1 96.81 112 THR A CA 1
ATOM 817 C C . THR A 1 112 ? 10.75 24.781 -5.57 1 96.81 112 THR A C 1
ATOM 819 O O . THR A 1 112 ? 11.078 23.797 -6.242 1 96.81 112 THR A O 1
ATOM 822 N N . ILE A 1 113 ? 9.516 25.25 -5.457 1 98.38 113 ILE A N 1
ATOM 823 C CA . ILE A 1 113 ? 8.422 24.688 -6.234 1 98.38 113 ILE A CA 1
ATOM 824 C C . ILE A 1 113 ? 7.898 25.719 -7.23 1 98.38 113 ILE A C 1
ATOM 826 O O . ILE A 1 113 ? 6.895 26.391 -6.969 1 98.38 113 ILE A O 1
ATOM 830 N N . PRO A 1 114 ? 8.477 25.797 -8.414 1 98.25 114 PRO A N 1
ATOM 831 C CA . PRO A 1 114 ? 8.164 26.859 -9.367 1 98.25 114 PRO A CA 1
ATOM 832 C C . PRO A 1 114 ? 6.688 26.906 -9.734 1 98.25 114 PRO A C 1
ATOM 834 O O . PRO A 1 114 ? 6.121 28 -9.883 1 98.25 114 PRO A O 1
ATOM 837 N N . GLY A 1 115 ? 6.031 25.781 -9.844 1 98.12 115 GLY A N 1
ATOM 838 C CA . GLY A 1 115 ? 4.633 25.703 -10.242 1 98.12 115 GLY A CA 1
ATOM 839 C C . GLY A 1 115 ? 3.689 26.297 -9.211 1 98.12 115 GLY A C 1
ATOM 840 O O . GLY A 1 115 ? 2.506 26.5 -9.492 1 98.12 115 GLY A O 1
ATOM 841 N N . ASN A 1 116 ? 4.242 26.531 -8.078 1 98.38 116 ASN A N 1
ATOM 842 C CA . ASN A 1 116 ? 3.426 27.094 -7.012 1 98.38 116 ASN A CA 1
ATOM 843 C C . ASN A 1 116 ? 3.756 28.578 -6.785 1 98.38 116 ASN A C 1
ATOM 845 O O . ASN A 1 116 ? 3.191 29.203 -5.895 1 98.38 116 ASN A O 1
ATOM 849 N N . ALA A 1 117 ? 4.668 29.062 -7.594 1 95.94 117 ALA A N 1
ATOM 850 C CA . ALA A 1 117 ? 5.016 30.484 -7.461 1 95.94 117 ALA A CA 1
ATOM 851 C C . ALA A 1 117 ? 3.881 31.375 -7.953 1 95.94 117 ALA A C 1
ATOM 853 O O . ALA A 1 117 ? 3.332 31.156 -9.039 1 95.94 117 ALA A O 1
ATOM 854 N N . ASP A 1 118 ? 3.357 32.281 -7.223 1 94.19 118 ASP A N 1
ATOM 855 C CA . ASP A 1 118 ? 2.416 33.312 -7.598 1 94.19 118 ASP A CA 1
ATOM 856 C C . ASP A 1 118 ? 1.102 32.75 -8.102 1 94.19 118 ASP A C 1
ATOM 858 O O . ASP A 1 118 ? 0.597 33.125 -9.148 1 94.19 118 ASP A O 1
ATOM 862 N N . LEU A 1 119 ? 0.609 31.703 -7.469 1 97.38 119 LEU A N 1
ATOM 863 C CA . LEU A 1 119 ? -0.688 31.125 -7.82 1 97.38 119 LEU A CA 1
ATOM 864 C C . LEU A 1 119 ? -1.786 32.188 -7.727 1 97.38 119 LEU A C 1
ATOM 866 O O . LEU A 1 119 ? -1.827 32.969 -6.773 1 97.38 119 LEU A O 1
ATOM 870 N N . THR A 1 120 ? -2.66 32.25 -8.773 1 97.19 120 THR A N 1
ATOM 871 C CA . THR A 1 120 ? -3.838 33.094 -8.711 1 97.19 120 THR A CA 1
ATOM 872 C C . THR A 1 120 ? -4.887 32.5 -7.766 1 97.19 120 THR A C 1
ATOM 874 O O . THR A 1 120 ? -4.855 31.312 -7.465 1 97.19 120 THR A O 1
ATOM 877 N N . PRO A 1 121 ? -5.758 33.344 -7.316 1 97 121 PRO A N 1
ATOM 878 C CA . PRO A 1 121 ? -6.855 32.844 -6.5 1 97 121 PRO A CA 1
ATOM 879 C C . PRO A 1 121 ? -7.641 31.734 -7.195 1 97 121 PRO A C 1
ATOM 881 O O . PRO A 1 121 ? -8.062 30.766 -6.547 1 97 121 PRO A O 1
ATOM 884 N N . ALA A 1 122 ? -7.793 31.828 -8.484 1 97 122 ALA A N 1
ATOM 885 C CA . ALA A 1 122 ? -8.531 30.812 -9.242 1 97 122 ALA A CA 1
ATOM 886 C C . ALA A 1 122 ? -7.785 29.484 -9.266 1 97 122 ALA A C 1
ATOM 888 O O . ALA A 1 122 ? -8.391 28.422 -9.148 1 97 122 ALA A O 1
ATOM 889 N N . GLN A 1 123 ? -6.523 29.531 -9.398 1 97.19 123 GLN A N 1
ATOM 890 C CA . GLN A 1 123 ? -5.703 28.328 -9.398 1 97.19 123 GLN A CA 1
ATOM 891 C C . GLN A 1 123 ? -5.719 27.641 -8.031 1 97.19 123 GLN A C 1
ATOM 893 O O . GLN A 1 123 ? -5.797 26.422 -7.934 1 97.19 123 GLN A O 1
ATOM 898 N N . ARG A 1 124 ? -5.617 28.453 -6.98 1 98.12 124 ARG A N 1
ATOM 899 C CA . ARG A 1 124 ? -5.695 27.922 -5.629 1 98.12 124 ARG A CA 1
ATOM 900 C C . ARG A 1 124 ? -7.051 27.266 -5.371 1 98.12 124 ARG A C 1
ATOM 902 O O . ARG A 1 124 ? -7.125 26.188 -4.805 1 98.12 124 ARG A O 1
ATOM 909 N N . ALA A 1 125 ? -8.102 27.922 -5.828 1 97.94 125 ALA A N 1
ATOM 910 C CA . ALA A 1 125 ? -9.445 27.391 -5.656 1 97.94 125 ALA A CA 1
ATOM 911 C C . ALA A 1 125 ? -9.625 26.078 -6.422 1 97.94 125 ALA A C 1
ATOM 913 O O . ALA A 1 125 ? -10.273 25.141 -5.934 1 97.94 125 ALA A O 1
ATOM 914 N N . GLN A 1 126 ? -9.102 26 -7.605 1 98 126 GLN A N 1
ATOM 915 C CA . GLN A 1 126 ? -9.188 24.781 -8.398 1 98 126 GLN A CA 1
ATOM 916 C C . GLN A 1 126 ? -8.562 23.594 -7.664 1 98 126 GLN A C 1
ATOM 918 O O . GLN A 1 126 ? -9.141 22.516 -7.641 1 98 126 GLN A O 1
ATOM 923 N N . ARG A 1 127 ? -7.418 23.812 -7.082 1 98.5 127 ARG A N 1
ATOM 924 C CA . ARG A 1 127 ? -6.723 22.75 -6.371 1 98.5 127 ARG A CA 1
ATOM 925 C C . ARG A 1 127 ? -7.465 22.375 -5.094 1 98.5 127 ARG A C 1
ATOM 927 O O . ARG A 1 127 ? -7.562 21.188 -4.754 1 98.5 127 ARG A O 1
ATOM 934 N N . ALA A 1 128 ? -7.965 23.344 -4.402 1 98.75 128 ALA A N 1
ATOM 935 C CA . ALA A 1 128 ? -8.766 23.047 -3.219 1 98.75 128 ALA A CA 1
ATOM 936 C C . ALA A 1 128 ? -10 22.219 -3.588 1 98.75 128 ALA A C 1
ATOM 938 O O . ALA A 1 128 ? -10.305 21.219 -2.924 1 98.75 128 ALA A O 1
ATOM 939 N N . ASP A 1 129 ? -10.688 22.547 -4.633 1 98.38 129 ASP A N 1
ATOM 940 C CA . ASP A 1 129 ? -11.906 21.891 -5.07 1 98.38 129 ASP A CA 1
ATOM 941 C C . ASP A 1 129 ? -11.609 20.469 -5.551 1 98.38 129 ASP A C 1
ATOM 943 O O . ASP A 1 129 ? -12.414 19.547 -5.34 1 98.38 129 ASP A O 1
ATOM 947 N N . ALA A 1 130 ? -10.492 20.297 -6.184 1 98.5 130 ALA A N 1
ATOM 948 C CA . ALA A 1 130 ? -10.18 19.016 -6.816 1 98.5 130 ALA A CA 1
ATOM 949 C C . ALA A 1 130 ? -9.547 18.062 -5.82 1 98.5 130 ALA A C 1
ATOM 951 O O . ALA A 1 130 ? -9.633 16.844 -5.984 1 98.5 130 ALA A O 1
ATOM 952 N N . VAL A 1 131 ? -8.867 18.609 -4.816 1 98.75 131 VAL A N 1
ATOM 953 C CA . VAL A 1 131 ? -8.039 17.75 -3.982 1 98.75 131 VAL A CA 1
ATOM 954 C C . VAL A 1 131 ? -8.508 17.828 -2.531 1 98.75 131 VAL A C 1
ATOM 956 O O . VAL A 1 131 ? -8.969 16.828 -1.969 1 98.75 131 VAL A O 1
ATOM 959 N N . TYR A 1 132 ? -8.578 19.016 -1.973 1 98.81 132 TYR A N 1
ATOM 960 C CA . TYR A 1 132 ? -8.82 19.172 -0.545 1 98.81 132 TYR A CA 1
ATOM 961 C C . TYR A 1 132 ? -10.258 18.812 -0.194 1 98.81 132 TYR A C 1
ATOM 963 O O . TYR A 1 132 ? -10.5 18.016 0.72 1 98.81 132 TYR A O 1
ATOM 971 N N . HIS A 1 133 ? -11.195 19.391 -0.85 1 98.81 133 HIS A N 1
ATOM 972 C CA . HIS A 1 133 ? -12.594 19.219 -0.467 1 98.81 133 HIS A CA 1
ATOM 973 C C . HIS A 1 133 ? -13.031 17.766 -0.613 1 98.81 133 HIS A C 1
ATOM 975 O O . HIS A 1 133 ? -13.688 17.219 0.278 1 98.81 133 HIS A O 1
ATOM 981 N N . PRO A 1 134 ? -12.648 17.094 -1.724 1 98.81 134 PRO A N 1
ATOM 982 C CA . PRO A 1 134 ? -12.992 15.672 -1.793 1 98.81 134 PRO A CA 1
ATOM 983 C C . PRO A 1 134 ? -12.352 14.852 -0.678 1 98.81 134 PRO A C 1
ATOM 985 O O . PRO A 1 134 ? -12.984 13.953 -0.122 1 98.81 134 PRO A O 1
ATOM 988 N N . PHE A 1 135 ? -11.148 15.156 -0.342 1 98.88 135 PHE A N 1
ATOM 989 C CA . PHE A 1 135 ? -10.469 14.469 0.753 1 98.88 135 PHE A CA 1
ATOM 990 C C . PHE A 1 135 ? -11.195 14.711 2.072 1 98.88 135 PHE A C 1
ATOM 992 O O . PHE A 1 135 ? -11.484 13.766 2.807 1 98.88 135 PHE A O 1
ATOM 999 N N . ARG A 1 136 ? -11.422 15.938 2.326 1 98.81 136 ARG A N 1
ATOM 1000 C CA . ARG A 1 136 ? -12.117 16.344 3.543 1 98.81 136 ARG A CA 1
ATOM 1001 C C . ARG A 1 136 ? -13.477 15.656 3.654 1 98.81 136 ARG A C 1
ATOM 1003 O O . ARG A 1 136 ? -13.828 15.141 4.715 1 98.81 136 ARG A O 1
ATOM 1010 N N . GLN A 1 137 ? -14.227 15.648 2.613 1 98.81 137 GLN A N 1
ATOM 1011 C CA . GLN A 1 137 ? -15.547 15.031 2.592 1 98.81 137 GLN A CA 1
ATOM 1012 C C . GLN A 1 137 ? -15.453 13.523 2.82 1 98.81 137 GLN A C 1
ATOM 1014 O O . GLN A 1 137 ? -16.25 12.953 3.57 1 98.81 137 GLN A O 1
ATOM 1019 N N . LEU A 1 138 ? -14.508 12.922 2.195 1 98.81 138 LEU A N 1
ATOM 1020 C CA . LEU A 1 138 ? -14.336 11.477 2.332 1 98.81 138 LEU A CA 1
ATOM 1021 C C . LEU A 1 138 ? -14 11.102 3.771 1 98.81 138 LEU A C 1
ATOM 1023 O O . LEU A 1 138 ? -14.547 10.141 4.312 1 98.81 138 LEU A O 1
ATOM 1027 N N . LEU A 1 139 ? -13.086 11.836 4.348 1 98.88 139 LEU A N 1
ATOM 1028 C CA . LEU A 1 139 ? -12.719 11.562 5.73 1 98.88 139 LEU A CA 1
ATOM 1029 C C . LEU A 1 139 ? -13.906 11.758 6.664 1 98.88 139 LEU A C 1
ATOM 1031 O O . LEU A 1 139 ? -14.18 10.906 7.512 1 98.88 139 LEU A O 1
ATOM 1035 N N . SER A 1 140 ? -14.617 12.859 6.477 1 98.81 140 SER A N 1
ATOM 1036 C CA . SER A 1 140 ? -15.797 13.109 7.293 1 98.81 140 SER A CA 1
ATOM 1037 C C . SER A 1 140 ? -16.812 11.992 7.156 1 98.81 140 SER A C 1
ATOM 1039 O O . SER A 1 140 ? -17.344 11.492 8.156 1 98.81 140 SER A O 1
ATOM 1041 N N . ALA A 1 141 ? -17.094 11.617 5.938 1 98.75 141 ALA A N 1
ATOM 1042 C CA . ALA A 1 141 ? -18.062 10.547 5.684 1 98.75 141 ALA A CA 1
ATOM 1043 C C . ALA A 1 141 ? -17.609 9.242 6.332 1 98.75 141 ALA A C 1
ATOM 1045 O O . ALA A 1 141 ? -18.438 8.5 6.875 1 98.75 141 ALA A O 1
ATOM 1046 N N . THR A 1 142 ? -16.344 8.953 6.254 1 98.75 142 THR A N 1
ATOM 1047 C CA . THR A 1 142 ? -15.805 7.73 6.848 1 98.75 142 THR A CA 1
ATOM 1048 C C . THR A 1 142 ? -16 7.73 8.359 1 98.75 142 THR A C 1
ATOM 1050 O O . THR A 1 142 ? -16.422 6.727 8.938 1 98.75 142 THR A O 1
ATOM 1053 N N . LEU A 1 143 ? -15.727 8.836 8.961 1 98.56 143 LEU A N 1
ATOM 1054 C CA . LEU A 1 143 ? -15.914 8.953 10.398 1 98.56 143 LEU A CA 1
ATOM 1055 C C . LEU A 1 143 ? -17.391 8.828 10.766 1 98.56 143 LEU A C 1
ATOM 1057 O O . LEU A 1 143 ? -17.734 8.156 11.742 1 98.56 143 LEU A O 1
ATOM 1061 N N . ASP A 1 144 ? -18.266 9.391 9.961 1 97.88 144 ASP A N 1
ATOM 1062 C CA . ASP A 1 144 ? -19.703 9.43 10.234 1 97.88 144 ASP A CA 1
ATOM 1063 C C . ASP A 1 144 ? -20.328 8.039 10.086 1 97.88 144 ASP A C 1
ATOM 1065 O O . ASP A 1 144 ? -21.375 7.762 10.672 1 97.88 144 ASP A O 1
ATOM 1069 N N . THR A 1 145 ? -19.719 7.199 9.344 1 96.38 145 THR A N 1
ATOM 1070 C CA . THR A 1 145 ? -20.312 5.902 9.047 1 96.38 145 THR A CA 1
ATOM 1071 C C . THR A 1 145 ? -19.922 4.875 10.109 1 96.38 145 THR A C 1
ATOM 1073 O O . THR A 1 145 ? -20.469 3.77 10.141 1 96.38 145 THR A O 1
ATOM 1076 N N . ARG A 1 146 ? -19 5.262 10.977 1 96.75 146 ARG A N 1
ATOM 1077 C CA . ARG A 1 146 ? -18.594 4.324 12.023 1 96.75 146 ARG A CA 1
ATOM 1078 C C . ARG A 1 146 ? -19.734 4.086 13.008 1 96.75 146 ARG A C 1
ATOM 1080 O O . ARG A 1 146 ? -20.484 5.008 13.336 1 96.75 146 ARG A O 1
ATOM 1087 N N . ALA A 1 147 ? -19.812 2.879 13.523 1 93.69 147 ALA A N 1
ATOM 1088 C CA . ALA A 1 147 ? -20.906 2.498 14.422 1 93.69 147 ALA A CA 1
ATOM 1089 C C . ALA A 1 147 ? -20.781 3.213 15.766 1 93.69 147 ALA A C 1
ATOM 1091 O O . ALA A 1 147 ? -21.781 3.453 16.453 1 93.69 147 ALA A O 1
ATOM 1092 N N . ALA A 1 148 ? -19.672 3.482 16.188 1 95.44 148 ALA A N 1
ATOM 1093 C CA . ALA A 1 148 ? -19.328 4.211 17.406 1 95.44 148 ALA A CA 1
ATOM 1094 C C . ALA A 1 148 ? -18.219 5.219 17.156 1 95.44 148 ALA A C 1
ATOM 1096 O O . ALA A 1 148 ? -17.469 5.102 16.172 1 95.44 148 ALA A O 1
ATOM 1097 N N . PRO A 1 149 ? -18.125 6.246 18.016 1 96.62 149 PRO A N 1
ATOM 1098 C CA . PRO A 1 149 ? -17.062 7.227 17.844 1 96.62 149 PRO A CA 1
ATOM 1099 C C . PRO A 1 149 ? -15.672 6.59 17.828 1 96.62 149 PRO A C 1
ATOM 1101 O O . PRO A 1 149 ? -15.273 5.953 18.812 1 96.62 149 PRO A O 1
ATOM 1104 N N . PRO A 1 150 ? -14.938 6.816 16.812 1 98.19 150 PRO A N 1
ATOM 1105 C CA . PRO A 1 150 ? -13.625 6.184 16.703 1 98.19 150 PRO A CA 1
ATOM 1106 C C . PRO A 1 150 ? -12.5 7.066 17.25 1 98.19 150 PRO A C 1
ATOM 1108 O O . PRO A 1 150 ? -12.719 8.25 17.531 1 98.19 150 PRO A O 1
ATOM 1111 N N . VAL A 1 151 ? -11.344 6.43 17.422 1 98.81 151 VAL A N 1
ATOM 1112 C CA . VAL A 1 151 ? -10.109 7.184 17.609 1 98.81 151 VAL A CA 1
ATOM 1113 C C . VAL A 1 151 ? -9.5 7.547 16.266 1 98.81 151 VAL A C 1
ATOM 1115 O O . VAL A 1 151 ? -9.359 6.688 15.391 1 98.81 151 VAL A O 1
ATOM 1118 N N . LEU A 1 152 ? -9.219 8.812 16.062 1 98.94 152 LEU A N 1
ATOM 1119 C CA . LEU A 1 152 ? -8.594 9.25 14.82 1 98.94 152 LEU A CA 1
ATOM 1120 C C . LEU A 1 152 ? -7.074 9.258 14.945 1 98.94 152 LEU A C 1
ATOM 1122 O O . LEU A 1 152 ? -6.531 9.859 15.875 1 98.94 152 LEU A O 1
ATOM 1126 N N . VAL A 1 153 ? -6.348 8.57 14.039 1 98.94 153 VAL A N 1
ATOM 1127 C CA . VAL A 1 153 ? -4.891 8.547 14 1 98.94 153 VAL A CA 1
ATOM 1128 C C . VAL A 1 153 ? -4.398 8.992 12.625 1 98.94 153 VAL A C 1
ATOM 1130 O O . VAL A 1 153 ? -4.73 8.375 11.609 1 98.94 153 VAL A O 1
ATOM 1133 N N . THR A 1 154 ? -3.695 10.07 12.547 1 98.94 154 THR A N 1
ATOM 1134 C CA . THR A 1 154 ? -3.066 10.453 11.289 1 98.94 154 THR A CA 1
ATOM 1135 C C . THR A 1 154 ? -1.611 10 11.25 1 98.94 154 THR A C 1
ATOM 1137 O O . THR A 1 154 ? -0.919 10.023 12.273 1 98.94 154 THR A O 1
ATOM 1140 N N . LEU A 1 155 ? -1.131 9.5 10.133 1 98.94 155 LEU A N 1
ATOM 1141 C CA . LEU A 1 155 ? 0.191 8.906 9.977 1 98.94 155 LEU A CA 1
ATOM 1142 C C . LEU A 1 155 ? 1.058 9.742 9.039 1 98.94 155 LEU A C 1
ATOM 1144 O O . LEU A 1 155 ? 0.645 10.062 7.926 1 98.94 155 LEU A O 1
ATOM 1148 N N . HIS A 1 156 ? 2.242 10.102 9.523 1 98.88 156 HIS A N 1
ATOM 1149 C CA . HIS A 1 156 ? 3.209 10.922 8.797 1 98.88 156 HIS A CA 1
ATOM 1150 C C . HIS A 1 156 ? 4.629 10.391 8.984 1 98.88 156 HIS A C 1
ATOM 1152 O O . HIS A 1 156 ? 4.871 9.547 9.844 1 98.88 156 HIS A O 1
ATOM 1158 N N . SER A 1 157 ? 5.508 10.867 8.141 1 98.88 157 SER A N 1
ATOM 1159 C CA . SER A 1 157 ? 6.941 10.672 8.336 1 98.88 157 SER A CA 1
ATOM 1160 C C . SER A 1 157 ? 7.707 11.977 8.133 1 98.88 157 SER A C 1
ATOM 1162 O O . SER A 1 157 ? 7.156 12.953 7.625 1 98.88 157 SER A O 1
ATOM 1164 N N . PHE A 1 158 ? 8.922 11.984 8.625 1 98.56 158 PHE A N 1
ATOM 1165 C CA . PHE A 1 158 ? 9.773 13.164 8.492 1 98.56 158 PHE A CA 1
ATOM 1166 C C . PHE A 1 158 ? 11.203 12.766 8.164 1 98.56 158 PHE A C 1
ATOM 1168 O O . PHE A 1 158 ? 11.602 11.617 8.383 1 98.56 158 PHE A O 1
ATOM 1175 N N . THR A 1 159 ? 11.938 13.688 7.598 1 97.88 159 THR A N 1
ATOM 1176 C CA . THR A 1 159 ? 13.305 13.414 7.184 1 97.88 159 THR A CA 1
ATOM 1177 C C . THR A 1 159 ? 14.25 13.453 8.383 1 97.88 159 THR A C 1
ATOM 1179 O O . THR A 1 159 ? 14.078 14.266 9.289 1 97.88 159 THR A O 1
ATOM 1182 N N . PRO A 1 160 ? 15.305 12.648 8.352 1 97.88 160 PRO A N 1
ATOM 1183 C CA . PRO A 1 160 ? 16.25 12.617 9.469 1 97.88 160 PRO A CA 1
ATOM 1184 C C . PRO A 1 160 ? 17.125 13.859 9.531 1 97.88 160 PRO A C 1
ATOM 1186 O O . PRO A 1 160 ? 17.625 14.219 10.602 1 97.88 160 PRO A O 1
ATOM 1189 N N . VAL A 1 161 ? 17.375 14.43 8.375 1 96.38 161 VAL A N 1
ATOM 1190 C CA . VAL A 1 161 ? 18.172 15.656 8.281 1 96.38 161 VAL A CA 1
ATOM 1191 C C . VAL A 1 161 ? 17.297 16.781 7.719 1 96.38 161 VAL A C 1
ATOM 1193 O O . VAL A 1 161 ? 16.719 16.641 6.641 1 96.38 161 VAL A O 1
ATOM 1196 N N . TYR A 1 162 ? 17.172 17.844 8.5 1 94.31 162 TYR A N 1
ATOM 1197 C CA . TYR A 1 162 ? 16.406 19.016 8.109 1 94.31 162 TYR A CA 1
ATOM 1198 C C . TYR A 1 162 ? 17.234 20.281 8.227 1 94.31 162 TYR A C 1
ATOM 1200 O O . TYR A 1 162 ? 17.734 20.609 9.305 1 94.31 162 TYR A O 1
ATOM 1208 N N . GLN A 1 163 ? 17.344 20.953 7.105 1 93.31 163 GLN A N 1
ATOM 1209 C CA . GLN A 1 163 ? 18.188 22.141 7.047 1 93.31 163 GLN A CA 1
ATOM 1210 C C . GLN A 1 163 ? 19.594 21.844 7.57 1 93.31 163 GLN A C 1
ATOM 1212 O O . GLN A 1 163 ? 20.125 22.609 8.375 1 93.31 163 GLN A O 1
ATOM 1217 N N . GLY A 1 164 ? 20.047 20.672 7.219 1 93.38 164 GLY A N 1
ATOM 1218 C CA . GLY A 1 164 ? 21.406 20.281 7.535 1 93.38 164 GLY A CA 1
ATOM 1219 C C . GLY A 1 164 ? 21.578 19.766 8.953 1 93.38 164 GLY A C 1
ATOM 1220 O O . GLY A 1 164 ? 22.672 19.359 9.352 1 93.38 164 GLY A O 1
ATOM 1221 N N . ARG A 1 165 ? 20.547 19.781 9.742 1 95.25 165 ARG A N 1
ATOM 1222 C CA . ARG A 1 165 ? 20.625 19.328 11.125 1 95.25 165 ARG A CA 1
ATOM 1223 C C . ARG A 1 165 ? 19.984 17.953 11.289 1 95.25 165 ARG A C 1
ATOM 1225 O O . ARG A 1 165 ? 18.859 17.719 10.836 1 95.25 165 ARG A O 1
ATOM 1232 N N . THR A 1 166 ? 20.688 17.156 12 1 97 166 THR A N 1
ATOM 1233 C CA . THR A 1 166 ? 20.203 15.812 12.266 1 97 166 THR A CA 1
ATOM 1234 C C . THR A 1 166 ? 19.172 15.828 13.383 1 97 166 THR A C 1
ATOM 1236 O O . THR A 1 166 ? 19.391 16.453 14.43 1 97 166 THR A O 1
ATOM 1239 N N . ARG A 1 167 ? 18.109 15.148 13.133 1 96.94 167 ARG A N 1
ATOM 1240 C CA . ARG A 1 167 ? 17.062 15.016 14.133 1 96.94 167 ARG A CA 1
ATOM 1241 C C . ARG A 1 167 ? 17.172 13.688 14.875 1 96.94 167 ARG A C 1
ATOM 1243 O O . ARG A 1 167 ? 17.203 12.625 14.25 1 96.94 167 ARG A O 1
ATOM 1250 N N . SER A 1 168 ? 17.094 13.75 16.188 1 97.12 168 SER A N 1
ATOM 1251 C CA . SER A 1 168 ? 17.344 12.562 17 1 97.12 168 SER A CA 1
ATOM 1252 C C . SER A 1 168 ? 16.047 11.781 17.234 1 97.12 168 SER A C 1
ATOM 1254 O O . SER A 1 168 ? 16.078 10.578 17.484 1 97.12 168 SER A O 1
ATOM 1256 N N . VAL A 1 169 ? 14.914 12.516 17.219 1 98.25 169 VAL A N 1
ATOM 1257 C CA . VAL A 1 169 ? 13.633 11.867 17.453 1 98.25 169 VAL A CA 1
ATOM 1258 C C . VAL A 1 169 ? 13.367 10.844 16.344 1 98.25 169 VAL A C 1
ATOM 1260 O O . VAL A 1 169 ? 13.695 11.078 15.18 1 98.25 169 VAL A O 1
ATOM 1263 N N . GLU A 1 170 ? 12.859 9.672 16.75 1 98.81 170 GLU A N 1
ATOM 1264 C CA . GLU A 1 170 ? 12.547 8.609 15.805 1 98.81 170 GLU A CA 1
ATOM 1265 C C . GLU A 1 170 ? 11.039 8.438 15.648 1 98.81 170 GLU A C 1
ATOM 1267 O O . GLU A 1 170 ? 10.555 8.07 14.57 1 98.81 170 GLU A O 1
ATOM 1272 N N . LEU A 1 171 ? 10.359 8.68 16.734 1 98.81 171 LEU A N 1
ATOM 1273 C CA . LEU A 1 171 ? 8.906 8.594 16.781 1 98.81 171 LEU A CA 1
ATOM 1274 C C . LEU A 1 171 ? 8.305 9.836 17.438 1 98.81 171 LEU A C 1
ATOM 1276 O O . LEU A 1 171 ? 8.383 10.008 18.656 1 98.81 171 LEU A O 1
ATOM 1280 N N . GLY A 1 172 ? 7.754 10.703 16.594 1 98.75 172 GLY A N 1
ATOM 1281 C CA . GLY A 1 172 ? 7.012 11.844 17.109 1 98.75 172 GLY A CA 1
ATOM 1282 C C . GLY A 1 172 ? 5.551 11.531 17.375 1 98.75 172 GLY A C 1
ATOM 1283 O O . GLY A 1 172 ? 4.883 10.906 16.547 1 98.75 172 GLY A O 1
ATOM 1284 N N . ILE A 1 173 ? 5.086 11.914 18.5 1 98.81 173 ILE A N 1
ATOM 1285 C CA . ILE A 1 173 ? 3.688 11.797 18.906 1 98.81 173 ILE A CA 1
ATOM 1286 C C . ILE A 1 173 ? 3.098 13.188 19.125 1 98.81 173 ILE A C 1
ATOM 1288 O O . ILE A 1 173 ? 3.43 13.859 20.109 1 98.81 173 ILE A O 1
ATOM 1292 N N . LEU A 1 174 ? 2.238 13.578 18.188 1 98.69 174 LEU A N 1
ATOM 1293 C CA . LEU A 1 174 ? 1.785 14.961 18.203 1 98.69 174 LEU A CA 1
ATOM 1294 C C . LEU A 1 174 ? 0.314 15.047 18.594 1 98.69 174 LEU A C 1
ATOM 1296 O O . LEU A 1 174 ? -0.478 14.172 18.25 1 98.69 174 LEU A O 1
ATO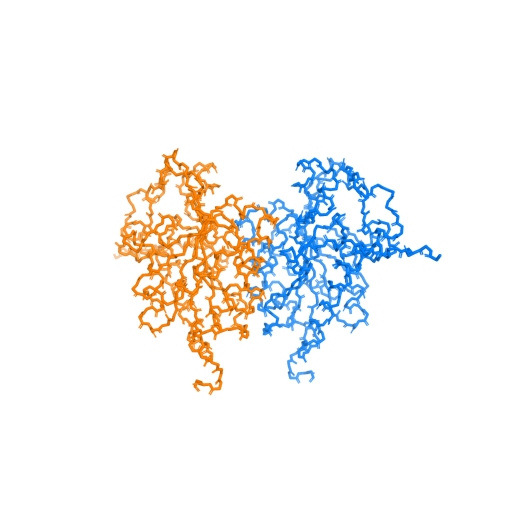M 1300 N N . HIS A 1 175 ? 0.024 16.047 19.312 1 98.44 175 HIS A N 1
ATOM 1301 C CA . HIS A 1 175 ? -1.345 16.391 19.672 1 98.44 175 HIS A CA 1
ATOM 1302 C C . HIS A 1 175 ? -1.577 17.891 19.609 1 98.44 175 HIS A C 1
ATOM 1304 O O . HIS A 1 175 ? -0.621 18.672 19.562 1 98.44 175 HIS A O 1
ATOM 1310 N N . ASP A 1 176 ? -2.789 18.281 19.406 1 97.44 176 ASP A N 1
ATOM 1311 C CA . ASP A 1 176 ? -3.221 19.672 19.562 1 97.44 176 ASP A CA 1
ATOM 1312 C C . ASP A 1 176 ? -3.746 19.922 20.969 1 97.44 176 ASP A C 1
ATOM 1314 O O . ASP A 1 176 ? -3.008 19.797 21.953 1 97.44 176 ASP A O 1
ATOM 1318 N N . SER A 1 177 ? -5.098 20.234 21.125 1 97.5 177 SER A N 1
ATOM 1319 C CA . SER A 1 177 ? -5.617 20.562 22.453 1 97.5 177 SER A CA 1
ATOM 1320 C C . SER A 1 177 ? -5.996 19.312 23.234 1 97.5 177 SER A C 1
ATOM 1322 O O . SER A 1 177 ? -6.16 19.375 24.453 1 97.5 177 SER A O 1
ATOM 1324 N N . ASP A 1 178 ? -6.238 18.219 22.625 1 98 178 ASP A N 1
ATOM 1325 C CA . ASP A 1 178 ? -6.566 16.938 23.25 1 98 178 ASP A CA 1
ATOM 1326 C C . ASP A 1 178 ? -5.363 15.992 23.234 1 98 178 ASP A C 1
ATOM 1328 O O . ASP A 1 178 ? -4.957 15.508 22.172 1 98 178 ASP A O 1
ATOM 1332 N N . ASP A 1 179 ? -4.812 15.641 24.422 1 98.06 179 ASP A N 1
ATOM 1333 C CA . ASP A 1 179 ? -3.574 14.867 24.453 1 98.06 179 ASP A CA 1
ATOM 1334 C C . ASP A 1 179 ? -3.807 13.484 25.047 1 98.06 179 ASP A C 1
ATOM 1336 O O . ASP A 1 179 ? -2.852 12.773 25.359 1 98.06 179 ASP A O 1
ATOM 1340 N N . ARG A 1 180 ? -5.062 13.086 25.219 1 98.19 180 ARG A N 1
ATOM 1341 C CA . ARG A 1 180 ? -5.367 11.805 25.844 1 98.19 180 ARG A CA 1
ATOM 1342 C C . ARG A 1 180 ? -4.684 10.656 25.109 1 98.19 180 ARG A C 1
ATOM 1344 O O . ARG A 1 180 ? -3.975 9.852 25.719 1 98.19 180 ARG A O 1
ATOM 1351 N N . ALA A 1 181 ? -4.812 10.602 23.797 1 98.75 181 ALA A N 1
ATOM 1352 C CA . ALA A 1 181 ? -4.23 9.531 23 1 98.75 181 ALA A CA 1
ATOM 1353 C C . ALA A 1 181 ? -2.705 9.625 22.969 1 98.75 181 ALA A C 1
ATOM 1355 O O . ALA A 1 181 ? -2.01 8.617 23.078 1 98.75 181 ALA A O 1
ATOM 1356 N N . ALA A 1 182 ? -2.248 10.789 22.891 1 98.75 182 ALA A N 1
ATOM 1357 C CA . ALA A 1 182 ? -0.809 11.023 22.812 1 98.75 182 ALA A CA 1
ATOM 1358 C C . ALA A 1 182 ? -0.099 10.531 24.078 1 98.75 182 ALA A C 1
ATOM 1360 O O . ALA A 1 182 ? 0.958 9.906 24 1 98.75 182 ALA A O 1
ATOM 1361 N N . GLN A 1 183 ? -0.648 10.805 25.172 1 98.5 183 GLN A N 1
ATOM 1362 C CA . GLN A 1 183 ? -0.048 10.406 26.438 1 98.5 183 GLN A CA 1
ATOM 1363 C C . GLN A 1 183 ? 0.001 8.883 26.562 1 98.5 183 GLN A C 1
ATOM 1365 O O . GLN A 1 183 ? 1.002 8.328 27.031 1 98.5 183 GLN A O 1
ATOM 1370 N N . LEU A 1 184 ? -1.068 8.234 26.188 1 98.56 184 LEU A N 1
ATOM 1371 C CA . LEU A 1 184 ? -1.104 6.777 26.234 1 98.56 184 LEU A CA 1
ATOM 1372 C C . LEU A 1 184 ? -0.044 6.18 25.312 1 98.56 184 LEU A C 1
ATOM 1374 O O . LEU A 1 184 ? 0.641 5.227 25.672 1 98.56 184 LEU A O 1
ATOM 1378 N N . LEU A 1 185 ? 0.146 6.762 24.156 1 98.62 185 LEU A N 1
ATOM 1379 C CA . LEU A 1 185 ? 1.109 6.246 23.203 1 98.62 185 LEU A CA 1
ATOM 1380 C C . LEU A 1 185 ? 2.539 6.477 23.672 1 98.62 185 LEU A C 1
ATOM 1382 O O . LEU A 1 185 ? 3.41 5.629 23.469 1 98.62 185 LEU A O 1
ATOM 1386 N N . LEU A 1 186 ? 2.738 7.645 24.219 1 98.56 186 LEU A N 1
ATOM 1387 C CA . LEU A 1 186 ? 4.07 7.918 24.75 1 98.56 186 LEU A CA 1
ATOM 1388 C C . LEU A 1 186 ? 4.465 6.887 25.797 1 98.56 186 LEU A C 1
ATOM 1390 O O . LEU A 1 186 ? 5.598 6.398 25.797 1 98.56 186 LEU A O 1
ATOM 1394 N N . THR A 1 187 ? 3.549 6.598 26.672 1 98.25 187 THR A N 1
ATOM 1395 C CA . THR A 1 187 ? 3.793 5.598 27.703 1 98.25 187 THR A CA 1
ATOM 1396 C C . THR A 1 187 ? 4.086 4.234 27.078 1 98.25 187 THR A C 1
ATOM 1398 O O . THR A 1 187 ? 5.047 3.564 27.453 1 98.25 187 THR A O 1
ATOM 1401 N N . ALA A 1 188 ? 3.312 3.865 26.125 1 97.94 188 ALA A N 1
ATOM 1402 C CA . ALA A 1 188 ? 3.479 2.574 25.453 1 97.94 188 ALA A CA 1
ATOM 1403 C C . ALA A 1 188 ? 4.805 2.506 24.703 1 97.94 188 ALA A C 1
ATOM 1405 O O . ALA A 1 188 ? 5.391 1.431 24.562 1 97.94 188 ALA A O 1
ATOM 1406 N N . ALA A 1 189 ? 5.324 3.621 24.234 1 98.12 189 ALA A N 1
ATOM 1407 C CA . ALA A 1 189 ? 6.516 3.682 23.391 1 98.12 189 ALA A CA 1
ATOM 1408 C C . ALA A 1 189 ? 7.785 3.527 24.219 1 98.12 189 ALA A C 1
ATOM 1410 O O . ALA A 1 189 ? 8.867 3.287 23.672 1 98.12 189 ALA A O 1
ATOM 1411 N N . GLN A 1 190 ? 7.785 3.682 25.484 1 95.19 190 GLN A N 1
ATOM 1412 C CA . GLN A 1 190 ? 8.953 3.621 26.344 1 95.19 190 GLN A CA 1
ATOM 1413 C C . GLN A 1 190 ? 9.672 2.281 26.203 1 95.19 190 GLN A C 1
ATOM 1415 O O . GLN A 1 190 ? 10.906 2.223 26.266 1 95.19 190 GLN A O 1
ATOM 1420 N N . GLY A 1 191 ? 9.062 1.223 25.938 1 90.44 191 GLY A N 1
ATOM 1421 C CA . GLY A 1 191 ? 9.68 -0.091 25.844 1 90.44 191 GLY A CA 1
ATOM 1422 C C . GLY A 1 191 ? 9.945 -0.516 24.406 1 90.44 191 GLY A C 1
ATOM 1423 O O . GLY A 1 191 ? 10.375 -1.643 24.156 1 90.44 191 GLY A O 1
ATOM 1424 N N . SER A 1 192 ? 9.914 0.449 23.5 1 94.5 192 SER A N 1
ATOM 1425 C CA . SER A 1 192 ? 9.961 0.072 22.094 1 94.5 192 SER A CA 1
ATOM 1426 C C . SER A 1 192 ? 11.383 0.14 21.547 1 94.5 192 SER A C 1
ATOM 1428 O O . SER A 1 192 ? 11.672 -0.401 20.469 1 94.5 192 SER A O 1
ATOM 1430 N N . GLY A 1 193 ? 12.289 0.854 22.234 1 96.56 193 GLY A N 1
ATOM 1431 C CA . GLY A 1 193 ? 13.625 1.098 21.734 1 96.56 193 GLY A CA 1
ATOM 1432 C C . GLY A 1 193 ? 13.711 2.305 20.812 1 96.56 193 GLY A C 1
ATOM 1433 O O . GLY A 1 193 ? 14.797 2.686 20.375 1 96.56 193 GLY A O 1
ATOM 1434 N N . LEU A 1 194 ? 12.617 2.961 20.516 1 98.06 194 LEU A N 1
ATOM 1435 C CA . LEU A 1 194 ? 12.586 4.164 19.703 1 98.06 194 LEU A CA 1
ATOM 1436 C C . LEU A 1 194 ? 12.711 5.418 20.562 1 98.06 194 LEU A C 1
ATOM 1438 O O . LEU A 1 194 ? 12.156 5.477 21.656 1 98.06 194 LEU A O 1
ATOM 1442 N N . ARG A 1 195 ? 13.422 6.367 20.078 1 98.25 195 ARG A N 1
ATOM 1443 C CA . ARG A 1 195 ? 13.391 7.684 20.703 1 98.25 195 ARG A CA 1
ATOM 1444 C C . ARG A 1 195 ? 12.086 8.406 20.391 1 98.25 195 ARG A C 1
ATOM 1446 O O . ARG A 1 195 ? 11.984 9.109 19.391 1 98.25 195 ARG A O 1
ATOM 1453 N N . ALA A 1 196 ? 11.164 8.336 21.344 1 98.56 196 ALA A N 1
ATOM 1454 C CA . ALA A 1 196 ? 9.836 8.93 21.156 1 98.56 196 ALA A CA 1
ATOM 1455 C C . ALA A 1 196 ? 9.727 10.25 21.922 1 98.56 196 ALA A C 1
ATOM 1457 O O . ALA A 1 196 ? 10.328 10.414 22.984 1 98.56 196 ALA A O 1
ATOM 1458 N N . ALA A 1 197 ? 8.984 11.156 21.375 1 98.06 197 ALA A N 1
ATOM 1459 C CA . ALA A 1 197 ? 8.781 12.438 22.047 1 98.06 197 ALA A CA 1
ATOM 1460 C C . ALA A 1 197 ? 7.418 13.031 21.688 1 98.06 197 ALA A C 1
ATOM 1462 O O . ALA A 1 197 ? 6.891 12.789 20.609 1 98.06 197 ALA A O 1
ATOM 1463 N N . LEU A 1 198 ? 6.883 13.805 22.594 1 97.56 198 LEU A N 1
ATOM 1464 C CA . LEU A 1 198 ? 5.664 14.562 22.328 1 97.56 198 LEU A CA 1
ATOM 1465 C C . LEU A 1 198 ? 5.973 15.828 21.531 1 97.56 198 LEU A C 1
ATOM 1467 O O . LEU A 1 198 ? 6.938 16.531 21.828 1 97.56 198 LEU A O 1
ATOM 1471 N N . ASN A 1 199 ? 5.191 15.992 20.453 1 97.12 199 ASN A N 1
ATOM 1472 C CA . ASN A 1 199 ? 5.223 17.219 19.672 1 97.12 199 ASN A CA 1
ATOM 1473 C C . ASN A 1 199 ? 6.633 17.547 19.188 1 97.12 199 ASN A C 1
ATOM 1475 O O . ASN A 1 199 ? 7.109 18.672 19.344 1 97.12 199 ASN A O 1
ATOM 1479 N N . GLU A 1 200 ? 7.262 16.547 18.766 1 94.69 200 GLU A N 1
ATOM 1480 C CA . GLU A 1 200 ? 8.5 16.594 17.984 1 94.69 200 GLU A CA 1
ATOM 1481 C C . GLU A 1 200 ? 8.398 15.703 16.75 1 94.69 200 GLU A C 1
ATOM 1483 O O . GLU A 1 200 ? 7.742 14.664 16.766 1 94.69 200 GLU A O 1
ATOM 1488 N N . PRO A 1 201 ? 9 16.094 15.609 1 94.69 201 PRO A N 1
ATOM 1489 C CA . PRO A 1 201 ? 9.812 17.297 15.414 1 94.69 201 PRO A CA 1
ATOM 1490 C C . PRO A 1 201 ? 8.969 18.547 15.18 1 94.69 201 PRO A C 1
ATOM 1492 O O . PRO A 1 201 ? 9.508 19.625 14.961 1 94.69 201 PRO A O 1
ATOM 1495 N N . TYR A 1 202 ? 7.66 18.422 15.172 1 90.81 202 TYR A N 1
ATOM 1496 C CA . TYR A 1 202 ? 6.73 19.531 14.977 1 90.81 202 TYR A CA 1
ATOM 1497 C C . TYR A 1 202 ? 5.773 19.641 16.156 1 90.81 202 TYR A C 1
ATOM 1499 O O . TYR A 1 202 ? 5.699 18.75 17 1 90.81 202 TYR A O 1
ATOM 1507 N N . SER A 1 203 ? 5.121 20.797 16.203 1 88.81 203 SER A N 1
ATOM 1508 C CA . SER A 1 203 ? 4.09 21 17.219 1 88.81 203 SER A CA 1
ATOM 1509 C C . SER A 1 203 ? 2.869 21.703 16.625 1 88.81 203 SER A C 1
ATOM 1511 O O . SER A 1 203 ? 2.9 22.172 15.484 1 88.81 203 SER A O 1
ATOM 1513 N N . ALA A 1 204 ? 1.821 21.719 17.406 1 87.56 204 ALA A N 1
ATOM 1514 C CA . ALA A 1 204 ? 0.57 22.344 17 1 87.56 204 ALA A CA 1
ATOM 1515 C C . ALA A 1 204 ? 0.799 23.797 16.578 1 87.56 204 ALA A C 1
ATOM 1517 O O . ALA A 1 204 ? 0.136 24.297 15.664 1 87.56 204 ALA A O 1
ATOM 1518 N N . THR A 1 205 ? 1.666 24.422 17.141 1 86.44 205 THR A N 1
ATOM 1519 C CA . THR A 1 205 ? 1.94 25.828 16.844 1 86.44 205 THR A CA 1
ATOM 1520 C C . THR A 1 205 ? 2.498 25.984 15.43 1 86.44 205 THR A C 1
ATOM 1522 O O . THR A 1 205 ? 2.459 27.078 14.859 1 86.44 205 THR A O 1
ATOM 1525 N N . ASP A 1 206 ? 2.918 24.906 14.859 1 86.19 206 ASP A N 1
ATOM 1526 C CA . ASP A 1 206 ? 3.445 24.922 13.492 1 86.19 206 ASP A CA 1
ATOM 1527 C C . ASP A 1 206 ? 2.324 24.75 12.469 1 86.19 206 ASP A C 1
ATOM 1529 O O . ASP A 1 206 ? 2.566 24.812 11.266 1 86.19 206 ASP A O 1
ATOM 1533 N N . GLY A 1 207 ? 1.099 24.594 12.922 1 88.88 207 GLY A N 1
ATOM 1534 C CA . GLY A 1 207 ? -0.045 24.484 12.031 1 88.88 207 GLY A CA 1
ATOM 1535 C C . GLY A 1 207 ? -0.159 23.109 11.383 1 88.88 207 GLY A C 1
ATOM 1536 O O . GLY A 1 207 ? -0.757 22.969 10.312 1 88.88 207 GLY A O 1
ATOM 1537 N N . VAL A 1 208 ? 0.398 22.125 12.062 1 93.38 208 VAL A N 1
ATOM 1538 C CA . VAL A 1 208 ? 0.493 20.812 11.422 1 93.38 208 VAL A CA 1
ATOM 1539 C C . VAL A 1 208 ? -0.632 19.906 11.922 1 93.38 208 VAL A C 1
ATOM 1541 O O . VAL A 1 208 ? -0.662 18.719 11.617 1 93.38 208 VAL A O 1
ATOM 1544 N N . THR A 1 209 ? -1.62 20.422 12.68 1 97.44 209 THR A N 1
ATOM 1545 C CA . THR A 1 209 ? -2.641 19.562 13.281 1 97.44 209 THR A CA 1
ATOM 1546 C C . THR A 1 209 ? -4.023 19.906 12.742 1 97.44 209 THR A C 1
ATOM 1548 O O . THR A 1 209 ? -5.023 19.781 13.445 1 97.44 209 THR A O 1
ATOM 1551 N N . HIS A 1 210 ? -4.078 20.453 11.508 1 98.19 210 HIS A N 1
ATOM 1552 C CA . HIS A 1 210 ? -5.344 20.859 10.898 1 98.19 210 HIS A CA 1
ATOM 1553 C C . HIS A 1 210 ? -6.336 19.703 10.867 1 98.19 210 HIS A C 1
ATOM 1555 O O . HIS A 1 210 ? -7.496 19.859 11.258 1 98.19 210 HIS A O 1
ATOM 1561 N N . THR A 1 211 ? -5.93 18.531 10.43 1 98.56 211 THR A N 1
ATOM 1562 C CA . THR A 1 211 ? -6.812 17.375 10.336 1 98.56 211 THR A CA 1
ATOM 1563 C C . THR A 1 211 ? -7.367 17 11.711 1 98.56 211 THR A C 1
ATOM 1565 O O . THR A 1 211 ? -8.547 16.656 11.836 1 98.56 211 THR A O 1
ATOM 1568 N N . LEU A 1 212 ? -6.551 17.062 12.75 1 98.62 212 LEU A N 1
ATOM 1569 C CA . LEU A 1 212 ? -7.016 16.766 14.102 1 98.62 212 LEU A CA 1
ATOM 1570 C C . LEU A 1 212 ? -8.094 17.75 14.531 1 98.62 212 LEU A C 1
ATOM 1572 O O . LEU A 1 212 ? -9.133 17.344 15.062 1 98.62 212 LEU A O 1
ATOM 1576 N N . ARG A 1 213 ? -7.859 19.031 14.297 1 97.88 213 ARG A N 1
ATOM 1577 C CA . ARG A 1 213 ? -8.805 20.078 14.695 1 97.88 213 ARG A CA 1
ATOM 1578 C C . ARG A 1 213 ? -10.125 19.922 13.945 1 97.88 213 ARG A C 1
ATOM 1580 O O . ARG A 1 213 ? -11.195 19.938 14.555 1 97.88 213 ARG A O 1
ATOM 1587 N N . GLU A 1 214 ? -9.953 19.75 12.656 1 97.94 214 GLU A N 1
ATOM 1588 C CA . GLU A 1 214 ? -11.102 19.75 11.758 1 97.94 214 GLU A CA 1
ATOM 1589 C C . GLU A 1 214 ? -11.977 18.516 11.969 1 97.94 214 GLU A C 1
ATOM 1591 O O . GLU A 1 214 ? -13.203 18.609 11.93 1 97.94 214 GLU A O 1
ATOM 1596 N N . HIS A 1 215 ? -11.375 17.375 12.242 1 98.69 215 HIS A N 1
ATOM 1597 C CA . HIS A 1 215 ? -12.133 16.125 12.125 1 98.69 215 HIS A CA 1
ATOM 1598 C C . HIS A 1 215 ? -12.289 15.453 13.484 1 98.69 215 HIS A C 1
ATOM 1600 O O . HIS A 1 215 ? -13.195 14.641 13.672 1 98.69 215 HIS A O 1
ATOM 1606 N N . ALA A 1 216 ? -11.453 15.781 14.438 1 98.62 216 ALA A N 1
ATOM 1607 C CA . ALA A 1 216 ? -11.516 15.031 15.695 1 98.62 216 ALA A CA 1
ATOM 1608 C C . ALA A 1 216 ? -11.867 15.945 16.859 1 98.62 216 ALA A C 1
ATOM 1610 O O . ALA A 1 216 ? -12.875 15.734 17.547 1 98.62 216 ALA A O 1
ATOM 1611 N N . ILE A 1 217 ? -11.141 16.984 17.062 1 98.12 217 ILE A N 1
ATOM 1612 C CA . ILE A 1 217 ? -11.328 17.844 18.219 1 98.12 217 ILE A CA 1
ATOM 1613 C C . ILE A 1 217 ? -12.719 18.484 18.172 1 98.12 217 ILE A C 1
ATOM 1615 O O . ILE A 1 217 ? -13.438 18.5 19.172 1 98.12 217 ILE A O 1
ATOM 1619 N N . ALA A 1 218 ? -13.078 18.891 17 1 96.75 218 ALA A N 1
ATOM 1620 C CA . ALA A 1 218 ? -14.391 19.516 16.812 1 96.75 218 ALA A CA 1
ATOM 1621 C C . ALA A 1 218 ? -15.516 18.531 17.125 1 96.75 218 ALA A C 1
ATOM 1623 O O . ALA A 1 218 ? -16.625 18.938 17.453 1 96.75 218 ALA A O 1
ATOM 1624 N N . ARG A 1 219 ? -15.258 17.234 17.125 1 96.88 219 ARG A N 1
ATOM 1625 C CA . ARG A 1 219 ? -16.25 16.188 17.328 1 96.88 219 ARG A CA 1
ATOM 1626 C C . ARG A 1 219 ? -16.094 15.539 18.703 1 96.88 219 ARG A C 1
ATOM 1628 O O . ARG A 1 219 ? -16.859 14.656 19.078 1 96.88 219 ARG A O 1
ATOM 1635 N N . GLY A 1 220 ? -15.047 15.922 19.375 1 97.25 220 GLY A N 1
ATOM 1636 C CA . GLY A 1 220 ? -14.758 15.312 20.672 1 97.25 220 GLY A CA 1
ATOM 1637 C C . GLY A 1 220 ? -14.148 13.93 20.547 1 97.25 220 GLY A C 1
ATOM 1638 O O . GLY A 1 220 ? -14.219 13.133 21.484 1 97.25 220 GLY A O 1
ATOM 1639 N N . LEU A 1 221 ? -13.656 13.609 19.391 1 98.38 221 LEU A N 1
ATOM 1640 C CA . LEU A 1 221 ? -13.039 12.312 19.172 1 98.38 221 LEU A CA 1
ATOM 1641 C C . LEU A 1 221 ? -11.602 12.297 19.688 1 98.38 221 LEU A C 1
ATOM 1643 O O . LEU A 1 221 ? -10.836 13.219 19.422 1 98.38 221 LEU A O 1
ATOM 1647 N N . PRO A 1 222 ? -11.203 11.242 20.469 1 98.62 222 PRO A N 1
ATOM 1648 C CA . PRO A 1 222 ? -9.766 11.102 20.719 1 98.62 222 PRO A CA 1
ATOM 1649 C C . PRO A 1 222 ? -8.945 11.039 19.438 1 98.62 222 PRO A C 1
ATOM 1651 O O . PRO A 1 222 ? -9.414 10.516 18.422 1 98.62 222 PRO A O 1
ATOM 1654 N N . ASN A 1 223 ? -7.766 11.57 19.516 1 98.88 223 ASN A N 1
ATOM 1655 C CA . ASN A 1 223 ? -6.996 11.734 18.281 1 98.88 223 ASN A CA 1
ATOM 1656 C C . ASN A 1 223 ? -5.504 11.867 18.578 1 98.88 223 ASN A C 1
ATOM 1658 O O . ASN A 1 223 ? -5.113 12.242 19.688 1 98.88 223 ASN A O 1
ATOM 1662 N N . VAL A 1 224 ? -4.703 11.531 17.578 1 98.88 224 VAL A N 1
ATOM 1663 C CA . VAL A 1 224 ? -3.256 11.672 17.688 1 98.88 224 VAL A CA 1
ATOM 1664 C C . VAL A 1 224 ? -2.631 11.688 16.281 1 98.88 224 VAL A C 1
ATOM 1666 O O . VAL A 1 224 ? -3.172 11.086 15.352 1 98.88 224 VAL A O 1
ATOM 1669 N N . MET A 1 225 ? -1.6 12.438 16.125 1 98.88 225 MET A N 1
ATOM 1670 C CA . MET A 1 225 ? -0.777 12.422 14.922 1 98.88 225 MET A CA 1
ATOM 1671 C C . MET A 1 225 ? 0.558 11.727 15.188 1 98.88 225 MET A C 1
ATOM 1673 O O . MET A 1 225 ? 1.24 12.039 16.156 1 98.88 225 MET A O 1
ATOM 1677 N N . ILE A 1 226 ? 0.903 10.789 14.328 1 98.88 226 ILE A N 1
ATOM 1678 C CA . ILE A 1 226 ? 2.154 10.047 14.438 1 98.88 226 ILE A CA 1
ATOM 1679 C C . ILE A 1 226 ? 3.123 10.516 13.352 1 98.88 226 ILE A C 1
ATOM 1681 O O . ILE A 1 226 ? 2.744 10.648 12.188 1 98.88 226 ILE A O 1
ATOM 1685 N N . GLU A 1 227 ? 4.328 10.781 13.734 1 98.81 227 GLU A N 1
ATOM 1686 C CA . GLU A 1 227 ? 5.461 11.086 12.867 1 98.81 227 GLU A CA 1
ATOM 1687 C C . GLU A 1 227 ? 6.586 10.07 13.055 1 98.81 227 GLU A C 1
ATOM 1689 O O . GLU A 1 227 ? 7.16 9.969 14.141 1 98.81 227 GLU A O 1
ATOM 1694 N N . VAL A 1 228 ? 6.898 9.344 11.984 1 98.94 228 VAL A N 1
ATOM 1695 C CA . VAL A 1 228 ? 8.023 8.414 12.047 1 98.94 228 VAL A CA 1
ATOM 1696 C C . VAL A 1 228 ? 9.18 8.938 11.195 1 98.94 228 VAL A C 1
ATOM 1698 O O . VAL A 1 228 ? 8.969 9.406 10.078 1 98.94 228 VAL A O 1
ATOM 1701 N N . ARG A 1 229 ? 10.367 8.906 11.711 1 98.88 229 ARG A N 1
ATOM 1702 C CA . ARG A 1 229 ? 11.508 9.273 10.883 1 98.88 229 ARG A CA 1
ATOM 1703 C C . ARG A 1 229 ? 11.617 8.359 9.664 1 98.88 229 ARG A C 1
ATOM 1705 O O . ARG A 1 229 ? 11.602 7.137 9.797 1 98.88 229 ARG A O 1
ATOM 1712 N N . ASN A 1 230 ? 11.766 8.961 8.508 1 98.75 230 ASN A N 1
ATOM 1713 C CA . ASN A 1 230 ? 11.438 8.227 7.293 1 98.75 230 ASN A CA 1
ATOM 1714 C C . ASN A 1 230 ? 12.516 7.188 6.965 1 98.75 230 ASN A C 1
ATOM 1716 O O . ASN A 1 230 ? 12.234 6.184 6.309 1 98.75 230 ASN A O 1
ATOM 1720 N N . ASP A 1 231 ? 13.781 7.32 7.449 1 98.62 231 ASP A N 1
ATOM 1721 C CA . ASP A 1 231 ? 14.805 6.312 7.203 1 98.62 231 ASP A CA 1
ATOM 1722 C C . ASP A 1 231 ? 14.477 5.012 7.938 1 98.62 231 ASP A C 1
ATOM 1724 O O . ASP A 1 231 ? 15.07 3.967 7.648 1 98.62 231 ASP A O 1
ATOM 1728 N N . LEU A 1 232 ? 13.5 5.055 8.867 1 98.69 232 LEU A N 1
ATOM 1729 C CA . LEU A 1 232 ? 13.094 3.857 9.594 1 98.69 232 LEU A CA 1
ATOM 1730 C C . LEU A 1 232 ? 11.992 3.111 8.844 1 98.69 232 LEU A C 1
ATOM 1732 O O . LEU A 1 232 ? 11.664 1.974 9.18 1 98.69 232 LEU A O 1
ATOM 1736 N N . ILE A 1 233 ? 11.391 3.762 7.793 1 98.81 233 ILE A N 1
ATOM 1737 C CA . ILE A 1 233 ? 10.258 3.129 7.129 1 98.81 233 ILE A CA 1
ATOM 1738 C C . ILE A 1 233 ? 10.391 3.301 5.617 1 98.81 233 ILE A C 1
ATOM 1740 O O . ILE A 1 233 ? 9.383 3.303 4.898 1 98.81 233 ILE A O 1
ATOM 1744 N N . ASP A 1 234 ? 11.57 3.498 5.109 1 98.25 234 ASP A N 1
ATOM 1745 C CA . ASP A 1 234 ? 11.773 3.666 3.674 1 98.25 234 ASP A CA 1
ATOM 1746 C C . ASP A 1 234 ? 12.109 2.336 3.008 1 98.25 234 ASP A C 1
ATOM 1748 O O . ASP A 1 234 ? 12.445 2.297 1.822 1 98.25 234 ASP A O 1
ATOM 1752 N N . THR A 1 235 ? 12.078 1.211 3.771 1 97.38 235 THR A N 1
ATOM 1753 C CA . THR A 1 235 ? 12.266 -0.15 3.281 1 97.38 235 THR A CA 1
ATOM 1754 C C . THR A 1 235 ? 11.188 -1.077 3.826 1 97.38 235 THR A C 1
ATOM 1756 O O . THR A 1 235 ? 10.586 -0.795 4.863 1 97.38 235 THR A O 1
ATOM 1759 N N . PRO A 1 236 ? 10.93 -2.182 3.119 1 97.31 236 PRO A N 1
ATOM 1760 C CA . PRO A 1 236 ? 9.953 -3.135 3.65 1 97.31 236 PRO A CA 1
ATOM 1761 C C . PRO A 1 236 ? 10.328 -3.648 5.039 1 97.31 236 PRO A C 1
ATOM 1763 O O . PRO A 1 236 ? 9.453 -3.822 5.895 1 97.31 236 PRO A O 1
ATOM 1766 N N . ALA A 1 237 ? 11.609 -3.912 5.258 1 97.31 237 ALA A N 1
ATOM 1767 C CA . ALA A 1 237 ? 12.055 -4.363 6.574 1 97.31 237 ALA A CA 1
ATOM 1768 C C . ALA A 1 237 ? 11.742 -3.324 7.645 1 97.31 237 ALA A C 1
ATOM 1770 O O . ALA A 1 237 ? 11.281 -3.672 8.734 1 97.31 237 ALA A O 1
ATOM 1771 N N . GLY A 1 238 ? 12.031 -2.059 7.336 1 98.38 238 GLY A N 1
ATOM 1772 C CA . GLY A 1 238 ? 11.711 -0.984 8.266 1 98.38 238 GLY A CA 1
ATOM 1773 C C . GLY A 1 238 ? 10.227 -0.854 8.531 1 98.38 238 GLY A C 1
ATOM 1774 O O . GLY A 1 238 ? 9.805 -0.695 9.688 1 98.38 238 GLY A O 1
ATOM 1775 N N . VAL A 1 239 ? 9.422 -0.925 7.469 1 98.62 239 VAL A N 1
ATOM 1776 C CA . VAL A 1 239 ? 7.973 -0.837 7.598 1 98.62 239 VAL A CA 1
ATOM 1777 C C . VAL A 1 239 ? 7.461 -1.974 8.484 1 98.62 239 VAL A C 1
ATOM 1779 O O . VAL A 1 239 ? 6.648 -1.751 9.383 1 98.62 239 VAL A O 1
ATOM 1782 N N . ASN A 1 240 ? 7.914 -3.197 8.25 1 97.81 240 ASN A N 1
ATOM 1783 C CA . ASN A 1 240 ? 7.5 -4.34 9.062 1 97.81 240 ASN A CA 1
ATOM 1784 C C . ASN A 1 240 ? 7.859 -4.141 10.531 1 97.81 240 ASN A C 1
ATOM 1786 O O . ASN A 1 240 ? 7.035 -4.391 11.414 1 97.81 240 ASN A O 1
ATOM 1790 N N . ARG A 1 241 ? 9.07 -3.697 10.766 1 97.62 241 ARG A N 1
ATOM 1791 C CA . ARG A 1 241 ? 9.539 -3.494 12.133 1 97.62 241 ARG A CA 1
ATOM 1792 C C . ARG A 1 241 ? 8.695 -2.439 12.844 1 97.62 241 ARG A C 1
ATOM 1794 O O . ARG A 1 241 ? 8.203 -2.672 13.953 1 97.62 241 ARG A O 1
ATOM 1801 N N . ILE A 1 242 ? 8.539 -1.318 12.211 1 98.75 242 ILE A N 1
ATOM 1802 C CA . ILE A 1 242 ? 7.812 -0.216 12.828 1 98.75 242 ILE A CA 1
ATOM 1803 C C . ILE A 1 242 ? 6.344 -0.595 12.992 1 98.75 242 ILE A C 1
ATOM 1805 O O . ILE A 1 242 ? 5.719 -0.265 14.008 1 98.75 242 ILE A O 1
ATOM 1809 N N . THR A 1 243 ? 5.777 -1.279 12 1 98.69 243 THR A N 1
ATOM 1810 C CA . THR A 1 243 ? 4.414 -1.779 12.156 1 98.69 243 THR A CA 1
ATOM 1811 C C . THR A 1 243 ? 4.305 -2.697 13.367 1 98.69 243 THR A C 1
ATOM 1813 O O . THR A 1 243 ? 3.373 -2.574 14.164 1 98.69 243 THR A O 1
ATOM 1816 N N . GLY A 1 244 ? 5.246 -3.596 13.5 1 97.81 244 GLY A N 1
ATOM 1817 C CA . GLY A 1 244 ? 5.25 -4.523 14.617 1 97.81 244 GLY A CA 1
ATOM 1818 C C . GLY A 1 244 ? 5.312 -3.828 15.961 1 97.81 244 GLY A C 1
ATOM 1819 O O . GLY A 1 244 ? 4.73 -4.305 16.938 1 97.81 244 GLY A O 1
ATOM 1820 N N . LEU A 1 245 ? 5.98 -2.736 16.031 1 98.12 245 LEU A N 1
ATOM 1821 C CA . LEU A 1 245 ? 6.109 -1.972 17.266 1 98.12 245 LEU A CA 1
ATOM 1822 C C . LEU A 1 245 ? 4.863 -1.126 17.516 1 98.12 245 LEU A C 1
ATOM 1824 O O . LEU A 1 245 ? 4.344 -1.09 18.625 1 98.12 245 LEU A O 1
ATOM 1828 N N . LEU A 1 246 ? 4.305 -0.512 16.5 1 98.69 246 LEU A N 1
ATOM 1829 C CA . LEU A 1 246 ? 3.246 0.482 16.641 1 98.69 246 LEU A CA 1
ATOM 1830 C C . LEU A 1 246 ? 1.884 -0.19 16.781 1 98.69 246 LEU A C 1
ATOM 1832 O O . LEU A 1 246 ? 1.007 0.319 17.484 1 98.69 246 LEU A O 1
ATOM 1836 N N . ALA A 1 247 ? 1.693 -1.294 16.109 1 98.62 247 ALA A N 1
ATOM 1837 C CA . ALA A 1 247 ? 0.366 -1.901 16.047 1 98.62 247 ALA A CA 1
ATOM 1838 C C . ALA A 1 247 ? -0.15 -2.223 17.453 1 98.62 247 ALA A C 1
ATOM 1840 O O . ALA A 1 247 ? -1.258 -1.823 17.812 1 98.62 247 ALA A O 1
ATOM 1841 N N . PRO A 1 248 ? 0.619 -2.941 18.281 1 97.94 248 PRO A N 1
ATOM 1842 C CA . PRO A 1 248 ? 0.097 -3.217 19.625 1 97.94 248 PRO A CA 1
ATOM 1843 C C . PRO A 1 248 ? -0.091 -1.95 20.453 1 97.94 248 PRO A C 1
ATOM 1845 O O . PRO A 1 248 ? -1.007 -1.878 21.281 1 97.94 248 PRO A O 1
ATOM 1848 N N . MET A 1 249 ? 0.735 -0.936 20.312 1 98.5 249 MET A N 1
ATOM 1849 C CA . MET A 1 249 ? 0.58 0.331 21.016 1 98.5 249 MET A CA 1
ATOM 1850 C C . MET A 1 249 ? -0.735 1.007 20.641 1 98.5 249 MET A C 1
ATOM 1852 O O . MET A 1 249 ? -1.479 1.456 21.516 1 98.5 249 MET A O 1
ATOM 1856 N N . LEU A 1 250 ? -0.98 1.058 19.359 1 98.81 250 LEU A N 1
ATOM 1857 C CA . LEU A 1 250 ? -2.189 1.696 18.844 1 98.81 250 LEU A CA 1
ATOM 1858 C C . LEU A 1 250 ? -3.432 0.918 19.266 1 98.81 250 LEU A C 1
ATOM 1860 O O . LEU A 1 250 ? -4.449 1.513 19.641 1 98.81 250 LEU A O 1
ATOM 1864 N N . ALA A 1 251 ? -3.346 -0.371 19.203 1 98.56 251 ALA A N 1
ATOM 1865 C CA . ALA A 1 251 ? -4.473 -1.201 19.625 1 98.56 251 ALA A CA 1
ATOM 1866 C C . ALA A 1 251 ? -4.832 -0.935 21.094 1 98.56 251 ALA A C 1
ATOM 1868 O O . ALA A 1 251 ? -6.008 -0.773 21.422 1 98.56 251 ALA A O 1
ATOM 1869 N N . GLY A 1 252 ? -3.783 -0.946 21.938 1 98.12 252 GLY A N 1
ATOM 1870 C CA . GLY A 1 252 ? -4.023 -0.658 23.344 1 98.12 252 GLY A CA 1
ATOM 1871 C C . GLY A 1 252 ? -4.645 0.706 23.578 1 98.12 252 GLY A C 1
ATOM 1872 O O . GLY A 1 252 ? -5.582 0.841 24.375 1 98.12 252 GLY A O 1
ATOM 1873 N N . MET A 1 253 ? -4.129 1.705 22.922 1 98.56 253 MET A N 1
ATOM 1874 C CA . MET A 1 253 ? -4.645 3.066 23.016 1 98.56 253 MET A CA 1
ATOM 1875 C C . MET A 1 253 ? -6.098 3.133 22.562 1 98.56 253 MET A C 1
ATOM 1877 O O . MET A 1 253 ? -6.941 3.727 23.234 1 98.56 253 MET A O 1
ATOM 1881 N N . ILE A 1 254 ? -6.43 2.518 21.438 1 98.56 254 ILE A N 1
ATOM 1882 C CA . ILE A 1 254 ? -7.77 2.518 20.859 1 98.56 254 ILE A CA 1
ATOM 1883 C C . ILE A 1 254 ? -8.734 1.794 21.797 1 98.56 254 ILE A C 1
ATOM 1885 O O . ILE A 1 254 ? -9.836 2.277 22.062 1 98.56 254 ILE A O 1
ATOM 1889 N N . ASP A 1 255 ? -8.297 0.685 22.344 1 97.31 255 ASP A N 1
ATOM 1890 C CA . ASP A 1 255 ? -9.133 -0.078 23.281 1 97.31 255 ASP A CA 1
ATOM 1891 C C . ASP A 1 255 ? -9.477 0.75 24.516 1 97.31 255 ASP A C 1
ATOM 1893 O O . ASP A 1 255 ? -10.578 0.635 25.047 1 97.31 255 ASP A O 1
ATOM 1897 N N . THR A 1 256 ? -8.555 1.507 24.922 1 97.56 256 THR A N 1
ATOM 1898 C CA . THR A 1 256 ? -8.734 2.311 26.125 1 97.56 256 THR A CA 1
ATOM 1899 C C . THR A 1 256 ? -9.68 3.479 25.859 1 97.56 256 THR A C 1
ATOM 1901 O O . THR A 1 256 ? -10.5 3.826 26.719 1 97.56 256 THR A O 1
ATOM 1904 N N . LEU A 1 257 ? -9.625 4.066 24.719 1 97.81 257 LEU A N 1
ATOM 1905 C CA . LEU A 1 257 ? -10.266 5.363 24.516 1 97.81 257 LEU A CA 1
ATOM 1906 C C . LEU A 1 257 ? -11.586 5.211 23.766 1 97.81 257 LEU A C 1
ATOM 1908 O O . LEU A 1 257 ? -12.461 6.078 23.859 1 97.81 257 LEU A O 1
ATOM 1912 N N . ALA A 1 258 ? -11.703 4.199 22.938 1 92.69 258 ALA A N 1
ATOM 1913 C CA . ALA A 1 258 ? -12.922 4.035 22.156 1 92.69 258 ALA A CA 1
ATOM 1914 C C . ALA A 1 258 ? -13.945 3.18 22.891 1 92.69 258 ALA A C 1
ATOM 1916 O O . ALA A 1 258 ? -13.602 2.135 23.453 1 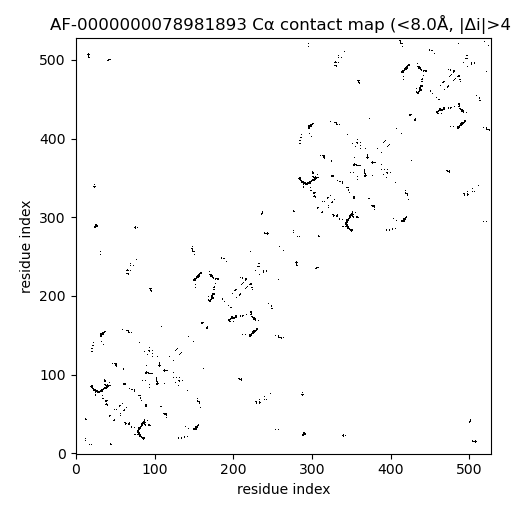92.69 258 ALA A O 1
ATOM 1917 N N . PRO A 1 259 ? -15.164 3.688 23.016 1 82.94 259 PRO A N 1
ATOM 1918 C CA . PRO A 1 259 ? -16.203 2.883 23.672 1 82.94 259 PRO A CA 1
ATOM 1919 C C . PRO A 1 259 ? -16.469 1.564 22.953 1 82.94 259 PRO A C 1
ATOM 1921 O O . PRO A 1 259 ? -16.312 1.48 21.734 1 82.94 259 PRO A O 1
ATOM 1924 N N . SER A 1 260 ? -16.703 0.524 23.812 1 70.94 260 SER A N 1
ATOM 1925 C CA . SER A 1 260 ? -17.141 -0.735 23.203 1 70.94 260 SER A CA 1
ATOM 1926 C C . SER A 1 260 ? -18.547 -0.628 22.641 1 70.94 260 SER A C 1
ATOM 1928 O O . SER A 1 260 ? -19.344 0.208 23.094 1 70.94 260 SER A O 1
ATOM 1930 N N . GLU A 1 261 ? -18.875 -1.281 21.5 1 62.56 261 GLU A N 1
ATOM 1931 C CA . GLU A 1 261 ? -20.203 -1.268 20.891 1 62.56 261 GLU A CA 1
ATOM 1932 C C . GLU A 1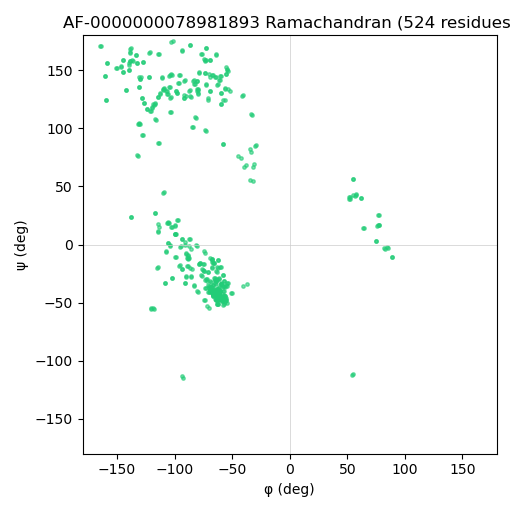 261 ? -21.297 -1.293 21.953 1 62.56 261 GLU A C 1
ATOM 1934 O O . GLU A 1 261 ? -22.344 -0.675 21.797 1 62.56 261 GLU A O 1
ATOM 1939 N N . ALA A 1 262 ? -21.094 -1.923 23.016 1 51.88 262 ALA A N 1
ATOM 1940 C CA . ALA A 1 262 ? -22.094 -2.033 24.078 1 51.88 262 ALA A CA 1
ATOM 1941 C C . ALA A 1 262 ? -22.234 -0.718 24.844 1 51.88 262 ALA A C 1
ATOM 1943 O O . ALA A 1 262 ? -23.266 -0.47 25.484 1 51.88 262 ALA A O 1
ATOM 1944 N N . GLU A 1 263 ? -21.25 -0.058 24.906 1 53.53 263 GLU A N 1
ATOM 1945 C CA . GLU A 1 263 ? -21.266 1.16 25.703 1 53.53 263 GLU A CA 1
ATOM 1946 C C . GLU A 1 263 ? -21.672 2.371 24.875 1 53.53 263 GLU A C 1
ATOM 1948 O O . GLU A 1 263 ? -21.953 3.439 25.406 1 53.53 263 GLU A O 1
ATOM 1953 N N . ALA A 1 264 ? -21.906 2.113 23.719 1 44.03 264 ALA A N 1
ATOM 1954 C CA . ALA A 1 264 ? -22.25 3.246 22.859 1 44.03 264 ALA A CA 1
ATOM 1955 C C . ALA A 1 264 ? -23.766 3.428 22.781 1 44.03 264 ALA A C 1
ATOM 1957 O O . ALA A 1 264 ? -24.516 2.449 22.812 1 44.03 264 ALA A O 1
ATOM 1958 N N . MET B 1 1 ? 22.594 -40.5 29.359 1 28.59 1 MET B N 1
ATOM 1959 C CA . MET B 1 1 ? 21.312 -40.062 28.828 1 28.59 1 MET B CA 1
ATOM 1960 C C . MET B 1 1 ? 21.422 -38.656 28.234 1 28.59 1 MET B C 1
ATOM 1962 O O . MET B 1 1 ? 21.625 -37.688 28.953 1 28.59 1 MET B O 1
ATOM 1966 N N . LEU B 1 2 ? 22.094 -38.5 27.094 1 29.73 2 LEU B N 1
ATOM 1967 C CA . LEU B 1 2 ? 22.5 -37.281 26.391 1 29.73 2 LEU B CA 1
ATOM 1968 C C . LEU B 1 2 ? 21.281 -36.406 26.062 1 29.73 2 LEU B C 1
ATOM 1970 O O . LEU B 1 2 ? 20.312 -36.906 25.484 1 29.73 2 LEU B O 1
ATOM 1974 N N . HIS B 1 3 ? 20.812 -35.5 27.016 1 34.03 3 HIS B N 1
ATOM 1975 C CA . HIS B 1 3 ? 19.766 -34.5 26.781 1 34.03 3 HIS B CA 1
ATOM 1976 C C . HIS B 1 3 ? 19.891 -33.906 25.391 1 34.03 3 HIS B C 1
ATOM 1978 O O . HIS B 1 3 ? 20.859 -33.188 25.094 1 34.03 3 HIS B O 1
ATOM 1984 N N . MET B 1 4 ? 19.641 -34.656 24.344 1 32.16 4 MET B N 1
ATOM 1985 C CA . MET B 1 4 ? 19.516 -34 23.031 1 32.16 4 MET B CA 1
ATOM 1986 C C . MET B 1 4 ? 18.703 -32.719 23.141 1 32.16 4 MET B C 1
ATOM 1988 O O . MET B 1 4 ? 17.516 -32.75 23.469 1 32.16 4 MET B O 1
ATOM 1992 N N . SER B 1 5 ? 19.312 -31.672 23.703 1 35.34 5 SER B N 1
ATOM 1993 C CA . SER B 1 5 ? 18.703 -30.344 23.672 1 35.34 5 SER B CA 1
ATOM 1994 C C . SER B 1 5 ? 17.938 -30.125 22.359 1 35.34 5 SER B C 1
ATOM 1996 O O . SER B 1 5 ? 18.484 -30.297 21.281 1 35.34 5 SER B O 1
ATOM 1998 N N . SER B 1 6 ? 16.734 -30.578 22.234 1 37.41 6 SER B N 1
ATOM 1999 C CA . SER B 1 6 ? 15.867 -30.203 21.125 1 37.41 6 SER B CA 1
ATOM 2000 C C . SER B 1 6 ? 16.156 -28.781 20.656 1 37.41 6 SER B C 1
ATOM 2002 O O . SER B 1 6 ? 15.922 -27.812 21.391 1 37.41 6 SER B O 1
ATOM 2004 N N . ASP B 1 7 ? 17.203 -28.406 20.109 1 37.62 7 ASP B N 1
ATOM 2005 C CA . ASP B 1 7 ? 17.516 -27.172 19.406 1 37.62 7 ASP B CA 1
ATOM 2006 C C . ASP B 1 7 ? 16.281 -26.625 18.703 1 37.62 7 ASP B C 1
ATOM 2008 O O . ASP B 1 7 ? 15.93 -27.078 17.609 1 37.62 7 ASP B O 1
ATOM 2012 N N . ALA B 1 8 ? 15.188 -26.375 19.234 1 41.78 8 ALA B N 1
ATOM 2013 C CA . ALA B 1 8 ? 14.016 -25.688 18.688 1 41.78 8 ALA B CA 1
ATOM 2014 C C . ALA B 1 8 ? 14.422 -24.641 17.656 1 41.78 8 ALA B C 1
ATOM 2016 O O . ALA B 1 8 ? 15.172 -23.703 17.969 1 41.78 8 ALA B O 1
ATOM 2017 N N . GLU B 1 9 ? 14.641 -24.969 16.344 1 55.56 9 GLU B N 1
ATOM 2018 C CA . GLU B 1 9 ? 14.969 -24.094 15.219 1 55.56 9 GLU B CA 1
ATOM 2019 C C . GLU B 1 9 ? 14.305 -22.734 15.375 1 55.56 9 GLU B C 1
ATOM 2021 O O . GLU B 1 9 ? 13.133 -22.641 15.766 1 55.56 9 GLU B O 1
ATOM 2026 N N . SER B 1 10 ? 15.125 -21.688 15.617 1 68.06 10 SER B N 1
ATOM 2027 C CA . SER B 1 10 ? 14.711 -20.297 15.703 1 68.06 10 SER B CA 1
ATOM 2028 C C . SER B 1 10 ? 13.68 -19.953 14.633 1 68.06 10 SER B C 1
ATOM 2030 O O . SER B 1 10 ? 13.797 -20.406 13.492 1 68.06 10 SER B O 1
ATOM 2032 N N . PRO B 1 11 ? 12.57 -19.375 15.023 1 88.12 11 PRO B N 1
ATOM 2033 C CA . PRO B 1 11 ? 11.539 -19.031 14.055 1 88.12 11 PRO B CA 1
ATOM 2034 C C . PRO B 1 11 ? 12.078 -18.188 12.898 1 88.12 11 PRO B C 1
ATOM 2036 O O . PRO B 1 11 ? 13.016 -17.406 13.086 1 88.12 11 PRO B O 1
ATOM 2039 N N . LEU B 1 12 ? 11.75 -18.516 11.719 1 96.25 12 LEU B N 1
ATOM 2040 C CA . LEU B 1 12 ? 12.141 -17.781 10.523 1 96.25 12 LEU B CA 1
ATOM 2041 C C . LEU B 1 12 ? 11.82 -16.297 10.672 1 96.25 12 LEU B C 1
ATOM 2043 O O . LEU B 1 12 ? 12.625 -15.438 10.297 1 96.25 12 LEU B O 1
ATOM 2047 N N . LEU B 1 13 ? 10.672 -15.938 11.227 1 97.12 13 LEU B N 1
ATOM 2048 C CA . LEU B 1 13 ? 10.227 -14.562 11.414 1 97.12 13 LEU B CA 1
ATOM 2049 C C . LEU B 1 13 ? 10.242 -14.188 12.891 1 97.12 13 LEU B C 1
ATOM 2051 O O . LEU B 1 13 ? 9.758 -14.945 13.734 1 97.12 13 LEU B O 1
ATOM 2055 N N . SER B 1 14 ? 10.781 -13.031 13.242 1 95.38 14 SER B N 1
ATOM 2056 C CA . SER B 1 14 ? 10.641 -12.484 14.586 1 95.38 14 SER B CA 1
ATOM 2057 C C . SER B 1 14 ? 9.21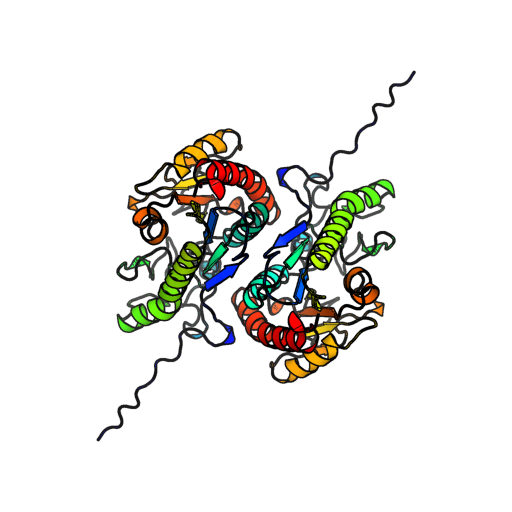9 -11.969 14.82 1 95.38 14 SER B C 1
ATOM 2059 O O . SER B 1 14 ? 8.445 -11.812 13.875 1 95.38 14 SER B O 1
ATOM 2061 N N . PRO B 1 15 ? 8.891 -11.664 16.031 1 91.94 15 PRO B N 1
ATOM 2062 C CA . PRO B 1 15 ? 7.539 -11.203 16.344 1 91.94 15 PRO B CA 1
ATOM 2063 C C . PRO B 1 15 ? 7.176 -9.906 15.617 1 91.94 15 PRO B C 1
ATOM 2065 O O . PRO B 1 15 ? 6.008 -9.703 15.266 1 91.94 15 PRO B O 1
ATOM 2068 N N . VAL B 1 16 ? 8.125 -9.062 15.312 1 92.38 16 VAL B N 1
ATOM 2069 C CA . VAL B 1 16 ? 7.805 -7.785 14.688 1 92.38 16 VAL B CA 1
ATOM 2070 C C . VAL B 1 16 ? 7.824 -7.934 13.172 1 92.38 16 VAL B C 1
ATOM 2072 O O . VAL B 1 16 ? 7.398 -7.031 12.445 1 92.38 16 VAL B O 1
ATOM 2075 N N . GLU B 1 17 ? 8.258 -9.07 12.695 1 95.81 17 GLU B N 1
ATOM 2076 C CA . GLU B 1 17 ? 8.359 -9.289 11.258 1 95.81 17 GLU B CA 1
ATOM 2077 C C . GLU B 1 17 ? 7.098 -9.953 10.711 1 95.81 17 GLU B C 1
ATOM 2079 O O . GLU B 1 17 ? 6.844 -9.914 9.508 1 95.81 17 GLU B O 1
ATOM 2084 N N . GLY B 1 18 ? 6.316 -10.625 11.602 1 95.12 18 GLY B N 1
ATOM 2085 C CA . GLY B 1 18 ? 5.094 -11.305 11.195 1 95.12 18 GLY B CA 1
ATOM 2086 C C . GLY B 1 18 ? 3.881 -10.391 11.195 1 95.12 18 GLY B C 1
ATOM 2087 O O . GLY B 1 18 ? 3.949 -9.258 11.672 1 95.12 18 GLY B O 1
ATOM 2088 N N . PRO B 1 19 ? 2.822 -10.953 10.656 1 97.62 19 PRO B N 1
ATOM 2089 C CA . PRO B 1 19 ? 2.619 -12.242 10 1 97.62 19 PRO B CA 1
ATOM 2090 C C . PRO B 1 19 ? 3.15 -12.266 8.57 1 97.62 19 PRO B C 1
ATOM 2092 O O . PRO B 1 19 ? 3.424 -11.211 7.992 1 97.62 19 PRO B O 1
ATOM 2095 N N . PRO B 1 20 ? 3.334 -13.406 7.945 1 98.5 20 PRO B N 1
ATOM 2096 C CA . PRO B 1 20 ? 3.926 -13.523 6.613 1 98.5 20 PRO B CA 1
ATOM 2097 C C . PRO B 1 20 ? 2.965 -13.102 5.504 1 98.5 20 PRO B C 1
ATOM 2099 O O . PRO B 1 20 ? 3.385 -12.898 4.359 1 98.5 20 PRO B O 1
ATOM 2102 N N . ALA B 1 21 ? 1.706 -13.039 5.832 1 98.75 21 ALA B N 1
ATOM 2103 C CA . ALA B 1 21 ? 0.67 -12.617 4.891 1 98.75 21 ALA B CA 1
ATOM 2104 C C . ALA B 1 21 ? -0.425 -11.828 5.598 1 98.75 21 ALA B C 1
ATOM 2106 O O . ALA B 1 21 ? -0.57 -11.906 6.82 1 98.75 21 ALA B O 1
ATOM 2107 N N . ARG B 1 22 ? -1.141 -11.055 4.836 1 98.44 22 ARG B N 1
ATOM 2108 C CA . ARG B 1 22 ? -2.215 -10.234 5.387 1 98.44 22 ARG B CA 1
ATOM 2109 C C . ARG B 1 22 ? -3.361 -10.094 4.391 1 98.44 22 ARG B C 1
ATOM 2111 O O . ARG B 1 22 ? -3.182 -10.32 3.193 1 98.44 22 ARG B O 1
ATOM 2118 N N . VAL B 1 23 ? -4.508 -9.883 4.949 1 98.69 23 VAL B N 1
ATOM 2119 C CA . VAL B 1 23 ? -5.668 -9.531 4.141 1 98.69 23 VAL B CA 1
ATOM 2120 C C . VAL B 1 23 ? -6.09 -8.094 4.438 1 98.69 23 VAL B C 1
ATOM 2122 O O . VAL B 1 23 ? -6.105 -7.672 5.598 1 98.69 23 VAL B O 1
ATOM 2125 N N . LEU B 1 24 ? -6.262 -7.312 3.463 1 98.5 24 LEU B N 1
ATOM 2126 C CA . LEU B 1 24 ? -6.852 -5.98 3.537 1 98.5 24 LEU B CA 1
ATOM 2127 C C . LEU B 1 24 ? -8.281 -5.988 3.008 1 98.5 24 LEU B C 1
ATOM 2129 O O . LEU B 1 24 ? -8.594 -6.719 2.064 1 98.5 24 LEU B O 1
ATOM 2133 N N . ASN B 1 25 ? -9.141 -5.172 3.592 1 98.56 25 ASN B N 1
ATOM 2134 C CA . ASN B 1 25 ? -10.508 -4.977 3.125 1 98.56 25 ASN B CA 1
ATOM 2135 C C . ASN B 1 25 ? -11.281 -6.289 3.092 1 98.56 25 ASN B C 1
ATOM 2137 O O . ASN B 1 25 ? -12 -6.57 2.131 1 98.56 25 ASN B O 1
ATOM 2141 N N . ALA B 1 26 ? -11.133 -7.113 4.133 1 98.12 26 ALA B N 1
ATOM 2142 C CA . ALA B 1 26 ? -11.703 -8.453 4.211 1 98.12 26 ALA B CA 1
ATOM 2143 C C . ALA B 1 26 ? -13.219 -8.406 4.059 1 98.12 26 ALA B C 1
ATOM 2145 O O . ALA B 1 26 ? -13.828 -9.359 3.561 1 98.12 26 ALA B O 1
ATOM 2146 N N . ARG B 1 27 ? -13.836 -7.301 4.414 1 97.12 27 ARG B N 1
ATOM 2147 C CA . ARG B 1 27 ? -15.289 -7.191 4.402 1 97.12 27 ARG B CA 1
ATOM 2148 C C . ARG B 1 27 ? -15.766 -6.336 3.232 1 97.12 27 ARG B C 1
ATOM 2150 O O . ARG B 1 27 ? -16.875 -5.793 3.266 1 97.12 27 ARG B O 1
ATOM 2157 N N . GLY B 1 28 ? -14.906 -6.191 2.277 1 97.62 28 GLY B N 1
ATOM 2158 C CA . GLY B 1 28 ? -15.32 -5.449 1.095 1 97.62 28 GLY B CA 1
ATOM 2159 C C . GLY B 1 28 ? -16.578 -6 0.452 1 97.62 28 GLY B C 1
ATOM 2160 O O . GLY B 1 28 ? -16.797 -7.211 0.454 1 97.62 28 GLY B O 1
ATOM 2161 N N . ALA B 1 29 ? -17.328 -5.207 -0.21 1 96.56 29 ALA B N 1
ATOM 2162 C CA . ALA B 1 29 ? -18.641 -5.582 -0.733 1 96.56 29 ALA B CA 1
ATOM 2163 C C . ALA B 1 29 ? -18.516 -6.176 -2.135 1 96.56 29 ALA B C 1
ATOM 2165 O O . ALA B 1 29 ? -19.469 -6.789 -2.639 1 96.56 29 ALA B O 1
ATOM 2166 N N . GLY B 1 30 ? -17.375 -5.91 -2.785 1 97.75 30 GLY B N 1
ATOM 2167 C CA . GLY B 1 30 ? -17.203 -6.418 -4.137 1 97.75 30 GLY B CA 1
ATOM 2168 C C . GLY B 1 30 ? -17.172 -7.934 -4.207 1 97.75 30 GLY B C 1
ATOM 2169 O O . GLY B 1 30 ? -16.953 -8.602 -3.199 1 97.75 30 GLY B O 1
ATOM 2170 N N . ARG B 1 31 ? -17.344 -8.477 -5.371 1 98.06 31 ARG B N 1
ATOM 2171 C CA . ARG B 1 31 ? -17.531 -9.914 -5.535 1 98.06 31 ARG B CA 1
ATOM 2172 C C . ARG B 1 31 ? -16.281 -10.562 -6.109 1 98.06 31 ARG B C 1
ATOM 2174 O O . ARG B 1 31 ? -16.344 -11.648 -6.688 1 98.06 31 ARG B O 1
ATOM 2181 N N . GLY B 1 32 ? -15.18 -9.891 -5.996 1 98.62 32 GLY B N 1
ATOM 2182 C CA . GLY B 1 32 ? -13.867 -10.43 -6.336 1 98.62 32 GLY B CA 1
ATOM 2183 C C . GLY B 1 32 ? -12.953 -10.578 -5.133 1 98.62 32 GLY B C 1
ATOM 2184 O O . GLY B 1 32 ? -13.258 -10.07 -4.051 1 98.62 32 GLY B O 1
ATOM 2185 N N . VAL B 1 33 ? -11.938 -11.297 -5.262 1 98.94 33 VAL B N 1
ATOM 2186 C CA . VAL B 1 33 ? -10.812 -11.352 -4.34 1 98.94 33 VAL B CA 1
ATOM 2187 C C . VAL B 1 33 ? -9.508 -11.156 -5.105 1 98.94 33 VAL B C 1
ATOM 2189 O O . VAL B 1 33 ? -9.266 -11.828 -6.113 1 98.94 33 VAL B O 1
ATOM 2192 N N . LEU B 1 34 ? -8.727 -10.203 -4.672 1 98.94 34 LEU B N 1
ATOM 2193 C CA . LEU B 1 34 ? -7.41 -9.969 -5.254 1 98.94 34 LEU B CA 1
ATOM 2194 C C . LEU B 1 34 ? -6.324 -10.688 -4.453 1 98.94 34 LEU B C 1
ATOM 2196 O O . LEU B 1 34 ? -6.426 -10.797 -3.229 1 98.94 34 LEU B O 1
ATOM 2200 N N . VAL B 1 35 ? -5.332 -11.141 -5.148 1 98.94 35 VAL B N 1
ATOM 2201 C CA . VAL B 1 35 ? -4.164 -11.766 -4.535 1 98.94 35 VAL B CA 1
ATOM 2202 C C . VAL B 1 35 ? -2.887 -11.156 -5.109 1 98.94 35 VAL B C 1
ATOM 2204 O O . VAL B 1 35 ? -2.795 -10.922 -6.316 1 98.94 35 VAL B O 1
ATOM 2207 N N . CYS B 1 36 ? -1.925 -10.844 -4.312 1 98.94 36 CYS B N 1
ATOM 2208 C CA . CYS B 1 36 ? -0.589 -10.43 -4.727 1 98.94 36 CYS B CA 1
ATOM 2209 C C . CYS B 1 36 ? 0.482 -11.25 -4.023 1 98.94 36 CYS B C 1
ATOM 2211 O O . CYS B 1 36 ? 0.96 -10.875 -2.953 1 98.94 36 CYS B O 1
ATOM 2213 N N . GLU B 1 37 ? 0.94 -12.312 -4.648 1 98.88 37 GLU B N 1
ATOM 2214 C CA . GLU B 1 37 ? 1.874 -13.273 -4.062 1 98.88 37 GLU B CA 1
ATOM 2215 C C . GLU B 1 37 ? 3.266 -12.664 -3.91 1 98.88 37 GLU B C 1
ATOM 2217 O O . GLU B 1 37 ? 3.99 -12.984 -2.967 1 98.88 37 GLU B O 1
ATOM 2222 N N . HIS B 1 38 ? 3.619 -11.82 -4.855 1 98.88 38 HIS B N 1
ATOM 2223 C CA . HIS B 1 38 ? 4.98 -11.297 -4.902 1 98.88 38 HIS B CA 1
ATOM 2224 C C . HIS B 1 38 ? 5.016 -9.82 -4.531 1 98.88 38 HIS B C 1
ATOM 2226 O O . HIS B 1 38 ? 5.715 -9.031 -5.168 1 98.88 38 HIS B O 1
ATOM 2232 N N . ALA B 1 39 ? 4.309 -9.477 -3.502 1 98.88 39 ALA B N 1
ATOM 2233 C CA . ALA B 1 39 ? 4.004 -8.109 -3.109 1 98.88 39 ALA B CA 1
ATOM 2234 C C . ALA B 1 39 ? 5.211 -7.434 -2.467 1 98.88 39 ALA B C 1
ATOM 2236 O O . ALA B 1 39 ? 5.309 -6.207 -2.445 1 98.88 39 ALA B O 1
ATOM 2237 N N . SER B 1 40 ? 6.168 -8.211 -1.947 1 98.81 40 SER B N 1
ATOM 2238 C CA . SER B 1 40 ? 7.199 -7.625 -1.099 1 98.81 40 SER B CA 1
ATOM 2239 C C . SER B 1 40 ? 8.57 -8.227 -1.403 1 98.81 40 SER B C 1
ATOM 2241 O O . SER B 1 40 ? 8.672 -9.398 -1.764 1 98.81 40 SER B O 1
ATOM 2243 N N . ARG B 1 41 ? 9.625 -7.383 -1.194 1 98.75 41 ARG B N 1
ATOM 2244 C CA . ARG B 1 41 ? 10.992 -7.879 -1.339 1 98.75 41 ARG B CA 1
ATOM 2245 C C . ARG B 1 41 ? 11.625 -8.133 0.023 1 98.75 41 ARG B C 1
ATOM 2247 O O . ARG B 1 41 ? 12.844 -8.297 0.123 1 98.75 41 ARG B O 1
ATOM 2254 N N . PHE B 1 42 ? 10.836 -8.188 1.106 1 98.81 42 PHE B N 1
ATOM 2255 C CA . PHE B 1 42 ? 11.352 -8.336 2.461 1 98.81 42 PHE B CA 1
ATOM 2256 C C . PHE B 1 42 ? 11.953 -9.727 2.66 1 98.81 42 PHE B C 1
ATOM 2258 O O . PHE B 1 42 ? 11.328 -10.734 2.316 1 98.81 42 PHE B O 1
ATOM 2265 N N . ILE B 1 43 ? 13.086 -9.742 3.186 1 98.75 43 ILE B N 1
ATOM 2266 C CA . ILE B 1 43 ? 13.773 -10.969 3.592 1 98.75 43 ILE B CA 1
ATOM 2267 C C . ILE B 1 43 ? 14.016 -10.953 5.098 1 98.75 43 ILE B C 1
ATOM 2269 O O . ILE B 1 43 ? 14.672 -10.047 5.617 1 98.75 43 ILE B O 1
ATOM 2273 N N . PRO B 1 44 ? 13.477 -11.938 5.82 1 98.25 44 PRO B N 1
ATOM 2274 C CA . PRO B 1 44 ? 13.648 -11.992 7.273 1 98.25 44 PRO B CA 1
ATOM 2275 C C . PRO B 1 44 ? 15.109 -11.93 7.699 1 98.25 44 PRO B C 1
ATOM 2277 O O . PRO B 1 44 ? 15.984 -12.461 7.008 1 98.25 44 PRO B O 1
ATOM 2280 N N . ALA B 1 45 ? 15.32 -11.367 8.852 1 97.12 45 ALA B N 1
ATOM 2281 C CA . ALA B 1 45 ? 16.672 -11.195 9.383 1 97.12 45 ALA B CA 1
ATOM 2282 C C . ALA B 1 45 ? 17.375 -12.539 9.539 1 97.12 45 ALA B C 1
ATOM 2284 O O . ALA B 1 45 ? 18.594 -12.633 9.344 1 97.12 45 ALA B O 1
ATOM 2285 N N . ALA B 1 46 ? 16.688 -13.562 9.859 1 97.5 46 ALA B N 1
ATOM 2286 C CA . ALA B 1 46 ? 17.219 -14.898 10.094 1 97.5 46 ALA B CA 1
ATOM 2287 C C . ALA B 1 46 ? 17.922 -15.438 8.852 1 97.5 46 ALA B C 1
ATOM 2289 O O . ALA B 1 46 ? 18.75 -16.344 8.945 1 97.5 46 ALA B O 1
ATOM 2290 N N . LEU B 1 47 ? 17.625 -14.867 7.664 1 98.12 47 LEU B N 1
ATOM 2291 C CA . LEU B 1 47 ? 18.188 -15.383 6.418 1 98.12 47 LEU B CA 1
ATOM 2292 C C . LEU B 1 47 ? 19.312 -14.492 5.91 1 98.12 47 LEU B C 1
ATOM 2294 O O . LEU B 1 47 ? 19.859 -14.734 4.832 1 98.12 47 LEU B O 1
ATOM 2298 N N . SER B 1 48 ? 19.609 -13.461 6.586 1 96.69 48 SER B N 1
ATOM 2299 C CA . SER B 1 48 ? 20.75 -12.586 6.344 1 96.69 48 SER B CA 1
ATOM 2300 C C . SER B 1 48 ? 20.797 -12.125 4.891 1 96.69 48 SER B C 1
ATOM 2302 O O . SER B 1 48 ? 21.828 -12.227 4.234 1 96.69 48 SER B O 1
ATOM 2304 N N . GLY B 1 49 ? 19.625 -11.789 4.324 1 97.88 49 GLY B N 1
ATOM 2305 C CA . GLY B 1 49 ? 19.531 -11.211 2.994 1 97.88 49 GLY B CA 1
ATOM 2306 C C . GLY B 1 49 ? 19.766 -12.219 1.887 1 97.88 49 GLY B C 1
ATOM 2307 O O . GLY B 1 49 ? 19.953 -11.844 0.726 1 97.88 49 GLY B O 1
ATOM 2308 N N . LEU B 1 50 ? 19.969 -13.516 2.172 1 98.5 50 LEU B N 1
ATOM 2309 C CA . LEU B 1 50 ? 20.156 -14.625 1.236 1 98.5 50 LEU B CA 1
ATOM 2310 C C . LEU B 1 50 ? 21.438 -14.438 0.427 1 98.5 50 LEU B C 1
ATOM 2312 O O . LEU B 1 50 ? 21.562 -14.992 -0.667 1 98.5 50 LEU B O 1
ATOM 2316 N N . GLY B 1 51 ? 22.312 -13.5 0.893 1 98.06 51 GLY B N 1
ATOM 2317 C CA . GLY B 1 51 ? 23.562 -13.266 0.208 1 98.06 51 GLY B CA 1
ATOM 2318 C C . GLY B 1 51 ? 23.406 -12.445 -1.058 1 98.06 51 GLY B C 1
ATOM 2319 O O . GLY B 1 51 ? 24.328 -12.383 -1.879 1 98.06 51 GLY B O 1
ATOM 2320 N N . LEU B 1 52 ? 22.359 -11.781 -1.247 1 98.25 52 LEU B N 1
ATOM 2321 C CA . LEU B 1 52 ? 22.094 -11 -2.449 1 98.25 52 LEU B CA 1
ATOM 2322 C C . LEU B 1 52 ? 22.938 -9.734 -2.479 1 98.25 52 LEU B C 1
ATOM 2324 O O . LEU B 1 52 ? 23.203 -9.125 -1.436 1 98.25 52 LEU B O 1
ATOM 2328 N N . SER B 1 53 ? 23.297 -9.344 -3.711 1 97.06 53 SER B N 1
ATOM 2329 C CA . SER B 1 53 ? 23.797 -7.98 -3.883 1 97.06 53 SER B CA 1
ATOM 2330 C C . SER B 1 53 ? 22.672 -6.957 -3.686 1 97.06 53 SER B C 1
ATOM 2332 O O . SER B 1 53 ? 21.5 -7.289 -3.799 1 97.06 53 SER B O 1
ATOM 2334 N N . PRO B 1 54 ? 23.047 -5.742 -3.393 1 96 54 PRO B N 1
ATOM 2335 C CA . PRO B 1 54 ? 22.016 -4.695 -3.305 1 96 54 PRO B CA 1
ATOM 2336 C C . PRO B 1 54 ? 21.203 -4.559 -4.586 1 96 54 PRO B C 1
ATOM 2338 O O . PRO B 1 54 ? 19.984 -4.34 -4.531 1 96 54 PRO B O 1
ATOM 2341 N N . GLU B 1 55 ? 21.859 -4.738 -5.68 1 96.56 55 GLU B N 1
ATOM 2342 C CA . GLU B 1 55 ? 21.172 -4.664 -6.969 1 96.56 55 GLU B CA 1
ATOM 2343 C C . GLU B 1 55 ? 20.141 -5.785 -7.109 1 96.56 55 GLU B C 1
ATOM 2345 O O . GLU B 1 55 ? 19 -5.543 -7.508 1 96.56 55 GLU B O 1
ATOM 2350 N N . ALA B 1 56 ? 20.516 -6.973 -6.797 1 97.12 56 ALA B N 1
ATOM 2351 C CA . ALA B 1 56 ? 19.609 -8.117 -6.883 1 97.12 56 ALA B CA 1
ATOM 2352 C C . ALA B 1 56 ? 18.438 -7.965 -5.926 1 97.12 56 ALA B C 1
ATOM 2354 O O . ALA B 1 56 ? 17.297 -8.258 -6.285 1 97.12 56 ALA B O 1
ATOM 2355 N N . ALA B 1 57 ? 18.719 -7.441 -4.75 1 97.81 57 ALA B N 1
ATOM 2356 C CA . ALA B 1 57 ? 17.703 -7.285 -3.711 1 97.81 57 ALA B CA 1
ATOM 2357 C C . ALA B 1 57 ? 16.656 -6.254 -4.117 1 97.81 57 ALA B C 1
ATOM 2359 O O . ALA B 1 57 ? 15.539 -6.262 -3.6 1 97.81 57 ALA B O 1
ATOM 2360 N N . CYS B 1 58 ? 17 -5.387 -5.078 1 97.12 58 CYS B N 1
ATOM 2361 C CA . CYS B 1 58 ? 16.078 -4.34 -5.512 1 97.12 58 CYS B CA 1
ATOM 2362 C C . CYS B 1 58 ? 15.641 -4.559 -6.953 1 97.12 58 CYS B C 1
ATOM 2364 O O . CYS B 1 58 ? 15.133 -3.643 -7.602 1 97.12 58 CYS B O 1
ATOM 2366 N N . SER B 1 59 ? 15.844 -5.785 -7.445 1 97.56 59 SER B N 1
ATOM 2367 C CA . SER B 1 59 ? 15.461 -6.125 -8.812 1 97.56 59 SER B CA 1
ATOM 2368 C C . SER B 1 59 ? 14.172 -6.938 -8.836 1 97.56 59 SER B C 1
ATOM 2370 O O . SER B 1 59 ? 13.672 -7.348 -7.785 1 97.56 59 SER B O 1
ATOM 2372 N N . HIS B 1 60 ? 13.672 -7.203 -10.086 1 97.81 60 HIS B N 1
ATOM 2373 C CA . HIS B 1 60 ? 12.469 -7.996 -10.305 1 97.81 60 HIS B CA 1
ATOM 2374 C C . HIS B 1 60 ? 12.648 -9.422 -9.789 1 97.81 60 HIS B C 1
ATOM 2376 O O . HIS B 1 60 ? 11.672 -10.164 -9.648 1 97.81 60 HIS B O 1
ATOM 2382 N N . ALA B 1 61 ? 13.898 -9.812 -9.492 1 97.94 61 ALA B N 1
ATOM 2383 C CA . ALA B 1 61 ? 14.133 -11.141 -8.922 1 97.94 61 ALA B CA 1
ATOM 2384 C C . ALA B 1 61 ? 13.492 -11.266 -7.543 1 97.94 61 ALA B C 1
ATOM 2386 O O . ALA B 1 61 ? 13.023 -12.336 -7.164 1 97.94 61 ALA B O 1
ATOM 2387 N N . ALA B 1 62 ? 13.414 -10.18 -6.84 1 98.56 62 ALA B N 1
ATOM 2388 C CA . ALA B 1 62 ? 13.055 -10.234 -5.426 1 98.56 62 ALA B CA 1
ATOM 2389 C C . ALA B 1 62 ? 11.547 -10.102 -5.238 1 98.56 62 ALA B C 1
ATOM 2391 O O . ALA B 1 62 ? 10.984 -10.602 -4.258 1 98.56 62 ALA B O 1
ATOM 2392 N N . TRP B 1 63 ? 10.922 -9.359 -6.082 1 98.69 63 TRP B N 1
ATOM 2393 C CA . TRP B 1 63 ? 9.477 -9.156 -5.992 1 98.69 63 TRP B CA 1
ATOM 2394 C C . TRP B 1 63 ? 8.93 -8.586 -7.293 1 98.69 63 TRP B C 1
ATOM 2396 O O . TRP B 1 63 ? 9.68 -8.328 -8.234 1 98.69 63 TRP B O 1
ATOM 2406 N N . ASP B 1 64 ? 7.586 -8.539 -7.406 1 98.88 64 ASP B N 1
ATOM 2407 C CA . ASP B 1 64 ? 6.934 -7.91 -8.547 1 98.88 64 ASP B CA 1
ATOM 2408 C C . ASP B 1 64 ? 6.793 -6.402 -8.344 1 98.88 64 ASP B C 1
ATOM 2410 O O . ASP B 1 64 ? 5.859 -5.945 -7.676 1 98.88 64 ASP B O 1
ATOM 2414 N N . ILE B 1 65 ? 7.68 -5.676 -8.977 1 98.75 65 ILE B N 1
ATOM 2415 C CA . ILE B 1 65 ? 7.793 -4.234 -8.781 1 98.75 65 ILE B CA 1
ATOM 2416 C C . ILE B 1 65 ? 6.473 -3.559 -9.156 1 98.75 65 ILE B C 1
ATOM 2418 O O . ILE B 1 65 ? 5.957 -3.762 -10.258 1 98.75 65 ILE B O 1
ATOM 2422 N N . GLY B 1 66 ? 5.855 -2.836 -8.188 1 98.75 66 GLY B N 1
ATOM 2423 C CA . GLY B 1 66 ? 4.664 -2.037 -8.438 1 98.75 66 GLY B CA 1
ATOM 2424 C C . GLY B 1 66 ? 3.375 -2.816 -8.258 1 98.75 66 GLY B C 1
ATOM 2425 O O . GLY B 1 66 ? 2.295 -2.229 -8.18 1 98.75 66 GLY B O 1
ATOM 2426 N N . ALA B 1 67 ? 3.455 -4.117 -8.125 1 98.94 67 ALA B N 1
ATOM 2427 C CA . ALA B 1 67 ? 2.254 -4.949 -8.094 1 98.94 67 ALA B CA 1
ATOM 2428 C C . ALA B 1 67 ? 1.434 -4.676 -6.836 1 98.94 67 ALA B C 1
ATOM 2430 O O . ALA B 1 67 ? 0.202 -4.633 -6.887 1 98.94 67 ALA B O 1
ATOM 2431 N N . MET B 1 68 ? 2.119 -4.539 -5.742 1 98.88 68 MET B N 1
ATOM 2432 C CA . MET B 1 68 ? 1.399 -4.293 -4.496 1 98.88 68 MET B CA 1
ATOM 2433 C C . MET B 1 68 ? 0.712 -2.934 -4.523 1 98.88 68 MET B C 1
ATOM 2435 O O . MET B 1 68 ? -0.428 -2.799 -4.074 1 98.88 68 MET B O 1
ATOM 2439 N N . ASP B 1 69 ? 1.411 -1.887 -5.004 1 98.62 69 ASP B N 1
ATOM 2440 C CA . ASP B 1 69 ? 0.789 -0.573 -5.141 1 98.62 69 ASP B CA 1
ATOM 2441 C C . ASP B 1 69 ? -0.466 -0.646 -6.008 1 98.62 69 ASP B C 1
ATOM 2443 O O . ASP B 1 69 ? -1.503 -0.078 -5.656 1 98.62 69 ASP B O 1
ATOM 2447 N N . LEU B 1 70 ? -0.345 -1.348 -7.09 1 98.88 70 LEU B N 1
ATOM 2448 C CA . LEU B 1 70 ? -1.483 -1.546 -7.977 1 98.88 70 LEU B CA 1
ATOM 2449 C C . LEU B 1 70 ? -2.598 -2.311 -7.273 1 98.88 70 LEU B C 1
ATOM 2451 O O . LEU B 1 70 ? -3.771 -1.945 -7.375 1 98.88 70 LEU B O 1
ATOM 2455 N N . ALA B 1 71 ? -2.242 -3.344 -6.547 1 98.94 71 ALA B N 1
ATOM 2456 C CA . ALA B 1 71 ? -3.217 -4.184 -5.855 1 98.94 71 ALA B CA 1
ATOM 2457 C C . ALA B 1 71 ? -4 -3.381 -4.82 1 98.94 71 ALA B C 1
ATOM 2459 O O . ALA B 1 71 ? -5.219 -3.525 -4.707 1 98.94 71 ALA B O 1
ATOM 2460 N N . VAL B 1 72 ? -3.312 -2.57 -4.105 1 98.88 72 VAL B N 1
ATOM 2461 C CA . VAL B 1 72 ? -3.947 -1.747 -3.08 1 98.88 72 VAL B CA 1
ATOM 2462 C C . VAL B 1 72 ? -4.945 -0.791 -3.73 1 98.88 72 VAL B C 1
ATOM 2464 O O . VAL B 1 72 ? -6.082 -0.668 -3.277 1 98.88 72 VAL B O 1
ATOM 2467 N N . GLU B 1 73 ? -4.523 -0.13 -4.781 1 98.69 73 GLU B N 1
ATOM 2468 C CA . GLU B 1 73 ? -5.41 0.794 -5.484 1 98.69 73 GLU B CA 1
ATOM 2469 C C . GLU B 1 73 ? -6.629 0.071 -6.047 1 98.69 73 GLU B C 1
ATOM 2471 O O . GLU B 1 73 ? -7.754 0.559 -5.93 1 98.69 73 GLU B O 1
ATOM 2476 N N . LEU B 1 74 ? -6.43 -1.074 -6.602 1 98.88 74 LEU B N 1
ATOM 2477 C CA . LEU B 1 74 ? -7.531 -1.824 -7.195 1 98.88 74 LEU B CA 1
ATOM 2478 C C . LEU B 1 74 ? -8.477 -2.348 -6.117 1 98.88 74 LEU B C 1
ATOM 2480 O O . LEU B 1 74 ? -9.695 -2.387 -6.316 1 98.88 74 LEU B O 1
ATOM 2484 N N . ALA B 1 75 ? -7.91 -2.805 -4.977 1 98.88 75 ALA B N 1
ATOM 2485 C CA . ALA B 1 75 ? -8.75 -3.26 -3.869 1 98.88 75 ALA B CA 1
ATOM 2486 C C . ALA B 1 75 ? -9.695 -2.154 -3.404 1 98.88 75 ALA B C 1
ATOM 2488 O O . ALA B 1 75 ? -10.875 -2.406 -3.143 1 98.88 75 ALA B O 1
ATOM 2489 N N . GLY B 1 76 ? -9.141 -0.978 -3.309 1 98.12 76 GLY B N 1
ATOM 2490 C CA . GLY B 1 76 ? -9.969 0.163 -2.943 1 98.12 76 GLY B CA 1
ATOM 2491 C C . GLY B 1 76 ? -11 0.514 -3.996 1 98.12 76 GLY B C 1
ATOM 2492 O O . GLY B 1 76 ? -12.172 0.746 -3.674 1 98.12 76 GLY B O 1
ATOM 2493 N N . ALA B 1 77 ? -10.617 0.522 -5.25 1 98.31 77 ALA B N 1
ATOM 2494 C CA . ALA B 1 77 ? -11.492 0.924 -6.348 1 98.31 77 ALA B CA 1
ATOM 2495 C C . ALA B 1 77 ? -12.641 -0.059 -6.516 1 98.31 77 ALA B C 1
ATOM 2497 O O . ALA B 1 77 ? -13.766 0.341 -6.832 1 98.31 77 ALA B O 1
ATOM 2498 N N . LEU B 1 78 ? -12.344 -1.319 -6.262 1 98.62 78 LEU B N 1
ATOM 2499 C CA . LEU B 1 78 ? -13.328 -2.367 -6.512 1 98.62 78 LEU B CA 1
ATOM 2500 C C . LEU B 1 78 ? -14.039 -2.766 -5.223 1 98.62 78 LEU B C 1
ATOM 2502 O O . LEU B 1 78 ? -15.016 -3.514 -5.25 1 98.62 78 LEU B O 1
ATOM 2506 N N . ASP B 1 79 ? -13.5 -2.283 -4.082 1 98.31 79 ASP B N 1
ATOM 2507 C CA . ASP B 1 79 ? -13.984 -2.652 -2.756 1 98.31 79 ASP B CA 1
ATOM 2508 C C . ASP B 1 79 ? -13.992 -4.168 -2.574 1 98.31 79 ASP B C 1
ATOM 2510 O O . ASP B 1 79 ? -15.023 -4.754 -2.225 1 98.31 79 ASP B O 1
ATOM 2514 N N . VAL B 1 80 ? -12.859 -4.781 -2.771 1 98.69 80 VAL B N 1
ATOM 2515 C CA . VAL B 1 80 ? -12.711 -6.227 -2.65 1 98.69 80 VAL B CA 1
ATOM 2516 C C . VAL B 1 80 ? -11.555 -6.547 -1.699 1 98.69 80 VAL B C 1
ATOM 2518 O O . VAL B 1 80 ? -10.656 -5.727 -1.507 1 98.69 80 VAL B O 1
ATOM 2521 N N . PRO B 1 81 ? -11.578 -7.773 -1.105 1 98.88 81 PRO B N 1
ATOM 2522 C CA . PRO B 1 81 ? -10.43 -8.188 -0.296 1 98.88 81 PRO B CA 1
ATOM 2523 C C . PRO B 1 81 ? -9.148 -8.336 -1.118 1 98.88 81 PRO B C 1
ATOM 2525 O O . PRO B 1 81 ? -9.203 -8.719 -2.291 1 98.88 81 PRO B O 1
ATOM 2528 N N . LEU B 1 82 ? -8.062 -7.992 -0.527 1 98.94 82 LEU B N 1
ATOM 2529 C CA . LEU B 1 82 ? -6.719 -8.219 -1.057 1 98.94 82 LEU B CA 1
ATOM 2530 C C . LEU B 1 82 ? -5.895 -9.07 -0.097 1 98.94 82 LEU B C 1
ATOM 2532 O O . LEU B 1 82 ? -5.641 -8.664 1.04 1 98.94 82 LEU B O 1
ATOM 2536 N N . VAL B 1 83 ? -5.535 -10.258 -0.525 1 98.94 83 VAL B N 1
ATOM 2537 C CA . VAL B 1 83 ? -4.598 -11.102 0.206 1 98.94 83 VAL B CA 1
ATOM 2538 C C . VAL B 1 83 ? -3.201 -10.961 -0.396 1 98.94 83 VAL B C 1
ATOM 2540 O O . VAL B 1 83 ? -3.029 -11.062 -1.613 1 98.94 83 VAL B O 1
ATOM 2543 N N . PHE B 1 84 ? -2.168 -10.719 0.413 1 98.88 84 PHE B N 1
ATOM 2544 C CA . PHE B 1 84 ? -0.835 -10.523 -0.144 1 98.88 84 PHE B CA 1
ATOM 2545 C C . PHE B 1 84 ? 0.229 -11.094 0.783 1 98.88 84 PHE B C 1
ATOM 2547 O O . PHE B 1 84 ? 0.029 -11.172 1.997 1 98.88 84 PHE B O 1
ATOM 2554 N N . SER B 1 85 ? 1.285 -11.555 0.195 1 98.88 85 SER B N 1
ATOM 2555 C CA . SER B 1 85 ? 2.449 -11.984 0.961 1 98.88 85 SER B CA 1
ATOM 2556 C C . SER B 1 85 ? 3.311 -10.797 1.372 1 98.88 85 SER B C 1
ATOM 2558 O O . SER B 1 85 ? 3.521 -9.875 0.583 1 98.88 85 SER B O 1
ATOM 2560 N N . ARG B 1 86 ? 3.789 -10.875 2.545 1 98.69 86 ARG B N 1
ATOM 2561 C CA . ARG B 1 86 ? 4.664 -9.828 3.066 1 98.69 86 ARG B CA 1
ATOM 2562 C C . ARG B 1 86 ? 6.129 -10.234 2.953 1 98.69 86 ARG B C 1
ATOM 2564 O O . ARG B 1 86 ? 7.008 -9.562 3.502 1 98.69 86 ARG B O 1
ATOM 2571 N N . ILE B 1 87 ? 6.375 -11.344 2.26 1 98.81 87 ILE B N 1
ATOM 2572 C CA . ILE B 1 87 ? 7.695 -11.961 2.193 1 98.81 87 ILE B CA 1
ATOM 2573 C C . ILE B 1 87 ? 8.148 -12.055 0.737 1 98.81 87 ILE B C 1
ATOM 2575 O O . ILE B 1 87 ? 7.344 -12.344 -0.153 1 98.81 87 ILE B O 1
ATOM 2579 N N . SER B 1 88 ? 9.438 -11.875 0.485 1 98.88 88 SER B N 1
ATOM 2580 C CA . SER B 1 88 ? 9.992 -11.953 -0.862 1 98.88 88 SER B CA 1
ATOM 2581 C C . SER B 1 88 ? 9.758 -13.336 -1.471 1 98.88 88 SER B C 1
ATOM 2583 O O . SER B 1 88 ? 9.891 -14.352 -0.788 1 98.88 88 SER B O 1
ATOM 2585 N N . ARG B 1 89 ? 9.547 -13.305 -2.734 1 98.81 89 ARG B N 1
ATOM 2586 C CA . ARG B 1 89 ? 9.383 -14.555 -3.475 1 98.81 89 ARG B CA 1
ATOM 2587 C C . ARG B 1 89 ? 10.68 -15.367 -3.473 1 98.81 89 ARG B C 1
ATOM 2589 O O . ARG B 1 89 ? 10.672 -16.547 -3.809 1 98.81 89 ARG B O 1
ATOM 2596 N N . LEU B 1 90 ? 11.82 -14.773 -3.133 1 98.81 90 LEU B N 1
ATOM 2597 C CA . LEU B 1 90 ? 13.086 -15.492 -3.068 1 98.81 90 LEU B CA 1
ATOM 2598 C C . LEU B 1 90 ? 13.172 -16.344 -1.802 1 98.81 90 LEU B C 1
ATOM 2600 O O . LEU B 1 90 ? 13.922 -17.312 -1.744 1 98.81 90 LEU B O 1
ATOM 2604 N N . VAL B 1 91 ? 12.445 -15.906 -0.756 1 98.81 91 VAL B N 1
ATOM 2605 C CA . VAL B 1 91 ? 12.359 -16.734 0.441 1 98.81 91 VAL B CA 1
ATOM 2606 C C . VAL B 1 91 ? 11.445 -17.922 0.176 1 98.81 91 VAL B C 1
ATOM 2608 O O . VAL B 1 91 ? 11.812 -19.078 0.447 1 98.81 91 VAL B O 1
ATOM 2611 N N . TYR B 1 92 ? 10.312 -17.656 -0.377 1 98.88 92 TYR B N 1
ATOM 2612 C CA . TYR B 1 92 ? 9.359 -18.625 -0.88 1 98.88 92 TYR B CA 1
ATOM 2613 C C . TYR B 1 92 ? 8.398 -18 -1.877 1 98.88 92 TYR B C 1
ATOM 2615 O O . TYR B 1 92 ? 7.77 -16.969 -1.581 1 98.88 92 TYR B O 1
ATOM 2623 N N . ASP B 1 93 ? 8.328 -18.531 -2.994 1 98.81 93 ASP B N 1
ATOM 2624 C CA . ASP B 1 93 ? 7.355 -18.094 -3.986 1 98.81 93 ASP B CA 1
ATOM 2625 C C . ASP B 1 93 ? 5.988 -18.703 -3.727 1 98.81 93 ASP B C 1
ATOM 2627 O O . ASP B 1 93 ? 5.758 -19.875 -4.051 1 98.81 93 ASP B O 1
ATOM 2631 N N . CYS B 1 94 ? 5.047 -17.938 -3.287 1 98.81 94 CYS B N 1
ATOM 2632 C CA . CYS B 1 94 ? 3.746 -18.422 -2.85 1 98.81 94 CYS B CA 1
ATOM 2633 C C . CYS B 1 94 ? 2.891 -18.844 -4.039 1 98.81 94 CYS B C 1
ATOM 2635 O O . CYS B 1 94 ? 1.811 -19.406 -3.867 1 98.81 94 CYS B O 1
ATOM 2637 N N . ASN B 1 95 ? 3.379 -18.578 -5.242 1 98.69 95 ASN B N 1
ATOM 2638 C CA . ASN B 1 95 ? 2.709 -19.078 -6.441 1 98.69 95 ASN B CA 1
ATOM 2639 C C . ASN B 1 95 ? 3.346 -20.375 -6.945 1 98.69 95 ASN B C 1
ATOM 2641 O O . ASN B 1 95 ? 3.246 -20.688 -8.125 1 98.69 95 ASN B O 1
ATOM 2645 N N . ARG B 1 96 ? 4.043 -21.062 -6.082 1 98.5 96 ARG B N 1
ATOM 2646 C CA . ARG B 1 96 ? 4.609 -22.375 -6.344 1 98.5 96 ARG B CA 1
ATOM 2647 C C . ARG B 1 96 ? 4.254 -23.359 -5.23 1 98.5 96 ARG B C 1
ATOM 2649 O O . ARG B 1 96 ? 4.254 -23 -4.055 1 98.5 96 ARG B O 1
ATOM 2656 N N . PRO B 1 97 ? 3.99 -24.594 -5.613 1 97.44 97 PRO B N 1
ATOM 2657 C CA . PRO B 1 97 ? 3.857 -25.609 -4.555 1 97.44 97 PRO B CA 1
ATOM 2658 C C . PRO B 1 97 ? 5.199 -26 -3.943 1 97.44 97 PRO B C 1
ATOM 2660 O O . PRO B 1 97 ? 6.246 -25.828 -4.574 1 97.44 97 PRO B O 1
ATOM 2663 N N . PRO B 1 98 ? 5.18 -26.531 -2.756 1 96.88 98 PRO B N 1
ATOM 2664 C CA . PRO B 1 98 ? 6.426 -26.797 -2.029 1 96.88 98 PRO B CA 1
ATOM 2665 C C . PRO B 1 98 ? 7.316 -27.812 -2.729 1 96.88 98 PRO B C 1
ATOM 2667 O O . PRO B 1 98 ? 8.531 -27.828 -2.516 1 96.88 98 PRO B O 1
ATOM 2670 N N . GLU B 1 99 ? 6.812 -28.672 -3.553 1 95.38 99 GLU B N 1
ATOM 2671 C CA . GLU B 1 99 ? 7.578 -29.75 -4.188 1 95.38 99 GLU B CA 1
ATOM 2672 C C . GLU B 1 99 ? 8.414 -29.203 -5.344 1 95.38 99 GLU B C 1
ATOM 2674 O O . GLU B 1 99 ? 9.328 -29.891 -5.816 1 95.38 99 GLU B O 1
ATOM 2679 N N . ARG B 1 100 ? 8.078 -28.031 -5.77 1 96.56 100 ARG B N 1
ATOM 2680 C CA . ARG B 1 100 ? 8.828 -27.469 -6.887 1 96.56 100 ARG B CA 1
ATOM 2681 C C . ARG B 1 100 ? 10.133 -26.828 -6.406 1 96.56 100 ARG B C 1
ATOM 2683 O O . ARG B 1 100 ? 10.148 -26.141 -5.387 1 96.56 100 ARG B O 1
ATOM 2690 N N . ALA B 1 101 ? 11.172 -27.062 -7.141 1 94.88 101 ALA B N 1
ATOM 2691 C CA . ALA B 1 101 ? 12.477 -26.5 -6.797 1 94.88 101 ALA B CA 1
ATOM 2692 C C . ALA B 1 101 ? 12.461 -24.984 -6.871 1 94.88 101 ALA B C 1
ATOM 2694 O O . ALA B 1 101 ? 13.125 -24.312 -6.074 1 94.88 101 ALA B O 1
ATOM 2695 N N . ASP B 1 102 ? 11.664 -24.359 -7.758 1 96.19 102 ASP B N 1
ATOM 2696 C CA . ASP B 1 102 ? 11.695 -22.906 -7.98 1 96.19 102 ASP B CA 1
ATOM 2697 C C . ASP B 1 102 ? 10.781 -22.188 -6.996 1 96.19 102 ASP B C 1
ATOM 2699 O O . ASP B 1 102 ? 10.602 -20.969 -7.082 1 96.19 102 ASP B O 1
ATOM 2703 N N . ALA B 1 103 ? 10.211 -23 -6.07 1 98.25 103 ALA B N 1
ATOM 2704 C CA . ALA B 1 103 ? 9.578 -22.328 -4.934 1 98.25 103 ALA B CA 1
ATOM 2705 C C . ALA B 1 103 ? 10.594 -21.547 -4.113 1 98.25 103 ALA B C 1
ATOM 2707 O O . ALA B 1 103 ? 10.25 -20.562 -3.453 1 98.25 103 ALA B O 1
ATOM 2708 N N . MET B 1 104 ? 11.781 -22.016 -4.117 1 98.62 104 MET B N 1
ATOM 2709 C CA . MET B 1 104 ? 12.945 -21.391 -3.496 1 98.62 104 MET B CA 1
ATOM 2710 C C . MET B 1 104 ? 14.133 -21.359 -4.453 1 98.62 104 MET B C 1
ATOM 2712 O O . MET B 1 104 ? 15.109 -22.094 -4.254 1 98.62 104 MET B O 1
ATOM 2716 N N . PRO B 1 105 ? 14.062 -20.438 -5.387 1 98 105 PRO B N 1
ATOM 2717 C CA . PRO B 1 105 ? 15.008 -20.516 -6.512 1 98 105 PRO B CA 1
ATOM 2718 C C . PRO B 1 105 ? 16.422 -20.125 -6.117 1 98 105 PRO B C 1
ATOM 2720 O O . PRO B 1 105 ? 16.625 -19.141 -5.391 1 98 105 PRO B O 1
ATOM 2723 N N . ALA B 1 106 ? 17.391 -20.859 -6.59 1 97.75 106 ALA B N 1
ATOM 2724 C CA . ALA B 1 106 ? 18.797 -20.516 -6.395 1 97.75 106 ALA B CA 1
ATOM 2725 C C . ALA B 1 106 ? 19.297 -19.578 -7.492 1 97.75 106 ALA B C 1
ATOM 2727 O O . ALA B 1 106 ? 20.391 -19.031 -7.402 1 97.75 106 ALA B O 1
ATOM 2728 N N . GLN B 1 107 ? 18.5 -19.453 -8.492 1 96.25 107 GLN B N 1
ATOM 2729 C CA . GLN B 1 107 ? 18.781 -18.594 -9.633 1 96.25 107 GLN B CA 1
ATOM 2730 C C . GLN B 1 107 ? 17.516 -17.906 -10.141 1 96.25 107 GLN B C 1
ATOM 2732 O O . GLN B 1 107 ? 16.469 -18.547 -10.234 1 96.25 107 GLN B O 1
ATOM 2737 N N . SER B 1 108 ? 17.562 -16.625 -10.375 1 95.12 108 SER B N 1
ATOM 2738 C CA . SER B 1 108 ? 16.5 -15.867 -11.047 1 95.12 108 SER B CA 1
ATOM 2739 C C . SER B 1 108 ? 17.078 -15 -12.156 1 95.12 108 SER B C 1
ATOM 2741 O O . SER B 1 108 ? 17.719 -13.977 -11.891 1 95.12 108 SER B O 1
ATOM 2743 N N . GLU B 1 109 ? 16.859 -15.469 -13.375 1 93.62 109 GLU B N 1
ATOM 2744 C CA . GLU B 1 109 ? 17.453 -14.82 -14.539 1 93.62 109 GLU B CA 1
ATOM 2745 C C . GLU B 1 109 ? 18.969 -14.688 -14.398 1 93.62 109 GLU B C 1
ATOM 2747 O O . GLU B 1 109 ? 19.672 -15.688 -14.25 1 93.62 109 GLU B O 1
ATOM 2752 N N . ILE B 1 110 ? 19.484 -13.398 -14.25 1 93.12 110 ILE B N 1
ATOM 2753 C CA . ILE B 1 110 ? 20.938 -13.188 -14.219 1 93.12 110 ILE B CA 1
ATOM 2754 C C . ILE B 1 110 ? 21.422 -13.172 -12.773 1 93.12 110 ILE B C 1
ATOM 2756 O O . ILE B 1 110 ? 22.625 -13.117 -12.516 1 93.12 110 ILE B O 1
ATOM 2760 N N . TYR B 1 111 ? 20.531 -13.305 -11.828 1 95.81 111 TYR B N 1
ATOM 2761 C CA . TYR B 1 111 ? 20.906 -13.133 -10.43 1 95.81 111 TYR B CA 1
ATOM 2762 C C . TYR B 1 111 ? 21.016 -14.477 -9.727 1 95.81 111 TYR B C 1
ATOM 2764 O O . TYR B 1 111 ? 20.062 -15.266 -9.727 1 95.81 111 TYR B O 1
ATOM 2772 N N . THR B 1 112 ? 22.141 -14.68 -9.141 1 96.81 112 THR B N 1
ATOM 2773 C CA . THR B 1 112 ? 22.312 -15.82 -8.25 1 96.81 112 THR B CA 1
ATOM 2774 C C . THR B 1 112 ? 21.797 -15.508 -6.855 1 96.81 112 THR B C 1
ATOM 2776 O O . THR B 1 112 ? 21.953 -14.383 -6.367 1 96.81 112 THR B O 1
ATOM 2779 N N . ILE B 1 113 ? 21.172 -16.516 -6.258 1 98.38 113 ILE B N 1
ATOM 2780 C CA . ILE B 1 113 ? 20.672 -16.406 -4.891 1 98.38 113 ILE B CA 1
ATOM 2781 C C . ILE B 1 113 ? 21.438 -17.375 -3.986 1 98.38 113 ILE B C 1
ATOM 2783 O O . ILE B 1 113 ? 20.953 -18.469 -3.691 1 98.38 113 ILE B O 1
ATOM 2787 N N . PRO B 1 114 ? 22.562 -16.953 -3.439 1 98.19 114 PRO B N 1
ATOM 2788 C CA . PRO B 1 114 ? 23.438 -17.859 -2.701 1 98.19 114 PRO B CA 1
ATOM 2789 C C . PRO B 1 114 ? 22.75 -18.531 -1.521 1 98.19 114 PRO B C 1
ATOM 2791 O O . PRO B 1 114 ? 22.984 -19.719 -1.258 1 98.19 114 PRO B O 1
ATOM 2794 N N . GLY B 1 115 ? 21.859 -17.844 -0.843 1 98.06 115 GLY B N 1
ATOM 2795 C CA . GLY B 1 115 ? 21.188 -18.375 0.328 1 98.06 115 GLY B CA 1
ATOM 2796 C C . GLY B 1 115 ? 20.219 -19.5 0.002 1 98.06 115 GLY B C 1
ATOM 2797 O O . GLY B 1 115 ? 19.719 -20.172 0.903 1 98.06 115 GLY B O 1
ATOM 2798 N N . ASN B 1 116 ? 19.984 -19.641 -1.249 1 98.38 116 ASN B N 1
ATOM 2799 C CA . ASN B 1 116 ? 19.078 -20.703 -1.676 1 98.38 116 ASN B CA 1
ATOM 2800 C C . ASN B 1 116 ? 19.844 -21.859 -2.312 1 98.38 116 ASN B C 1
ATOM 2802 O O . ASN B 1 116 ? 19.234 -22.844 -2.764 1 98.38 116 ASN B O 1
ATOM 2806 N N . ALA B 1 117 ? 21.156 -21.719 -2.34 1 96 117 ALA B N 1
ATOM 2807 C CA . ALA B 1 117 ? 21.953 -22.797 -2.898 1 96 117 ALA B CA 1
ATOM 2808 C C . ALA B 1 117 ? 21.953 -24.016 -1.976 1 96 117 ALA B C 1
ATOM 2810 O O . ALA B 1 117 ? 22.156 -23.891 -0.766 1 96 117 ALA B O 1
ATOM 2811 N N . ASP B 1 118 ? 21.609 -25.188 -2.395 1 94.12 118 ASP B N 1
ATOM 2812 C CA . ASP B 1 118 ? 21.734 -26.469 -1.716 1 94.12 118 ASP B CA 1
ATOM 2813 C C . ASP B 1 118 ? 20.922 -26.484 -0.42 1 94.12 118 ASP B C 1
ATOM 2815 O O . ASP B 1 118 ? 21.438 -26.891 0.63 1 94.12 118 ASP B O 1
ATOM 2819 N N . LEU B 1 119 ? 19.734 -25.922 -0.418 1 97.38 119 LEU B N 1
ATOM 2820 C CA . LEU B 1 119 ? 18.859 -25.984 0.746 1 97.38 119 LEU B CA 1
ATOM 2821 C C . LEU B 1 119 ? 18.594 -27.422 1.16 1 97.38 119 LEU B C 1
ATOM 2823 O O . LEU B 1 119 ? 18.344 -28.281 0.31 1 97.38 119 LEU B O 1
ATOM 2827 N N . THR B 1 120 ? 18.688 -27.703 2.484 1 97.19 120 THR B N 1
ATOM 2828 C CA . THR B 1 120 ? 18.297 -29.016 3 1 97.19 120 THR B CA 1
ATOM 2829 C C . THR B 1 120 ? 16.781 -29.156 3.016 1 97.19 120 THR B C 1
ATOM 2831 O O . THR B 1 120 ? 16.047 -28.156 2.971 1 97.19 120 THR B O 1
ATOM 2834 N N . PRO B 1 121 ? 16.344 -30.375 3.051 1 97 121 PRO B N 1
ATOM 2835 C CA . PRO B 1 121 ? 14.898 -30.578 3.178 1 97 121 PRO B CA 1
ATOM 2836 C C . PRO B 1 121 ? 14.305 -29.875 4.387 1 97 121 PRO B C 1
ATOM 2838 O O . PRO B 1 121 ? 13.188 -29.344 4.316 1 97 121 PRO B O 1
ATOM 2841 N N . ALA B 1 122 ? 15.039 -29.812 5.465 1 97 122 ALA B N 1
ATOM 2842 C CA . ALA B 1 122 ? 14.562 -29.156 6.68 1 97 122 ALA B CA 1
ATOM 2843 C C . ALA B 1 122 ? 14.43 -27.641 6.469 1 97 122 ALA B C 1
ATOM 2845 O O . ALA B 1 122 ? 13.469 -27.031 6.938 1 97 122 ALA B O 1
ATOM 2846 N N . GLN B 1 123 ? 15.336 -27.062 5.789 1 97.19 123 GLN B N 1
ATOM 2847 C CA . GLN B 1 123 ? 15.297 -25.641 5.496 1 97.19 123 GLN B CA 1
ATOM 2848 C C . GLN B 1 123 ? 14.133 -25.297 4.566 1 97.19 123 GLN B C 1
ATOM 2850 O O . GLN B 1 123 ? 13.453 -24.281 4.758 1 97.19 123 GLN B O 1
ATOM 2855 N N . ARG B 1 124 ? 13.93 -26.125 3.564 1 98.12 124 ARG B N 1
ATOM 2856 C CA . ARG B 1 124 ? 12.797 -25.938 2.66 1 98.12 124 ARG B CA 1
ATOM 2857 C C . ARG B 1 124 ? 11.477 -26.047 3.406 1 98.12 124 ARG B C 1
ATOM 2859 O O . ARG B 1 124 ? 10.57 -25.234 3.205 1 98.12 124 ARG B O 1
ATOM 2866 N N . ALA B 1 125 ? 11.383 -27.031 4.285 1 97.94 125 ALA B N 1
ATOM 2867 C CA . ALA B 1 125 ? 10.164 -27.234 5.066 1 97.94 125 ALA B CA 1
ATOM 2868 C C . ALA B 1 125 ? 9.906 -26.047 5.996 1 97.94 125 ALA B C 1
ATOM 2870 O O . ALA B 1 125 ? 8.766 -25.625 6.176 1 97.94 125 ALA B O 1
ATOM 2871 N N . GLN B 1 126 ? 10.93 -25.531 6.605 1 98 126 GLN B N 1
ATOM 2872 C CA . GLN B 1 126 ? 10.797 -24.375 7.488 1 98 126 GLN B CA 1
ATOM 2873 C C . GLN B 1 126 ? 10.188 -23.188 6.746 1 98 126 GLN B C 1
ATOM 2875 O O . GLN B 1 126 ? 9.297 -22.516 7.27 1 98 126 GLN B O 1
ATOM 2880 N N . ARG B 1 127 ? 10.672 -22.938 5.559 1 98.5 127 ARG B N 1
ATOM 2881 C CA . ARG B 1 127 ? 10.18 -21.812 4.773 1 98.5 127 ARG B CA 1
ATOM 2882 C C . ARG B 1 127 ? 8.75 -22.047 4.305 1 98.5 127 ARG B C 1
ATOM 2884 O O . ARG B 1 127 ? 7.93 -21.141 4.312 1 98.5 127 ARG B O 1
ATOM 2891 N N . ALA B 1 128 ? 8.453 -23.25 3.908 1 98.75 128 ALA B N 1
ATOM 2892 C CA . ALA B 1 128 ? 7.078 -23.562 3.539 1 98.75 128 ALA B CA 1
ATOM 2893 C C . ALA B 1 128 ? 6.133 -23.375 4.719 1 98.75 128 ALA B C 1
ATOM 2895 O O . ALA B 1 128 ? 5.066 -22.766 4.57 1 98.75 128 ALA B O 1
ATOM 2896 N N . ASP B 1 129 ? 6.488 -23.797 5.883 1 98.44 129 ASP B N 1
ATOM 2897 C CA . ASP B 1 129 ? 5.664 -23.719 7.086 1 98.44 129 ASP B CA 1
ATOM 2898 C C . ASP B 1 129 ? 5.48 -22.266 7.527 1 98.44 129 ASP B C 1
ATOM 2900 O O . ASP B 1 129 ? 4.41 -21.891 8.008 1 98.44 129 ASP B O 1
ATOM 2904 N N . ALA B 1 130 ? 6.512 -21.484 7.359 1 98.56 130 ALA B N 1
ATOM 2905 C CA . ALA B 1 130 ? 6.496 -20.125 7.883 1 98.56 130 ALA B CA 1
ATOM 2906 C C . ALA B 1 130 ? 5.84 -19.156 6.895 1 98.56 130 ALA B C 1
ATOM 2908 O O . ALA B 1 130 ? 5.309 -18.125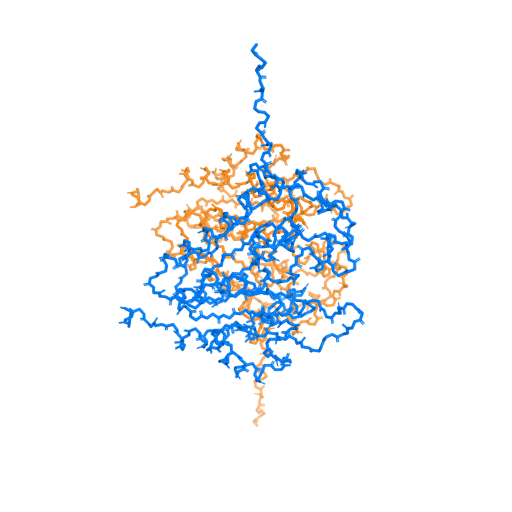 7.289 1 98.56 130 ALA B O 1
ATOM 2909 N N . VAL B 1 131 ? 5.918 -19.5 5.605 1 98.75 131 VAL B N 1
ATOM 2910 C CA . VAL B 1 131 ? 5.535 -18.516 4.609 1 98.75 131 VAL B CA 1
ATOM 2911 C C . VAL B 1 131 ? 4.383 -19.047 3.762 1 98.75 131 VAL B C 1
ATOM 2913 O O . VAL B 1 131 ? 3.279 -18.5 3.781 1 98.75 131 VAL B O 1
ATOM 2916 N N . TYR B 1 132 ? 4.555 -20.203 3.156 1 98.81 132 TYR B N 1
ATOM 2917 C CA . TYR B 1 132 ? 3.605 -20.719 2.172 1 98.81 132 TYR B CA 1
ATOM 2918 C C . TYR B 1 132 ? 2.299 -21.125 2.84 1 98.81 132 TYR B C 1
ATOM 2920 O O . TYR B 1 132 ? 1.218 -20.719 2.418 1 98.81 132 TYR B O 1
ATOM 2928 N N . HIS B 1 133 ? 2.377 -21.969 3.812 1 98.81 133 HIS B N 1
ATOM 2929 C CA . HIS B 1 133 ? 1.172 -22.547 4.398 1 98.81 133 HIS B CA 1
ATOM 2930 C C . HIS B 1 133 ? 0.299 -21.469 5.035 1 98.81 133 HIS B C 1
ATOM 2932 O O . HIS B 1 133 ? -0.918 -21.453 4.84 1 98.81 133 HIS B O 1
ATOM 2938 N N . PRO B 1 134 ? 0.912 -20.5 5.777 1 98.81 134 PRO B N 1
ATOM 2939 C CA . PRO B 1 134 ? 0.066 -19.422 6.293 1 98.81 134 PRO B CA 1
ATOM 2940 C C . PRO B 1 134 ? -0.589 -18.609 5.184 1 98.81 134 PRO B C 1
ATOM 2942 O O . PRO B 1 134 ? -1.757 -18.234 5.297 1 98.81 134 PRO B O 1
ATOM 2945 N N . PHE B 1 135 ? 0.116 -18.375 4.141 1 98.88 135 PHE B N 1
ATOM 2946 C CA . PHE B 1 135 ? -0.445 -17.641 3.002 1 98.88 135 PHE B CA 1
ATOM 2947 C C . PHE B 1 135 ? -1.601 -18.422 2.385 1 98.88 135 PHE B C 1
ATOM 2949 O O . PHE B 1 135 ? -2.68 -17.875 2.162 1 98.88 135 PHE B O 1
ATOM 2956 N N . ARG B 1 136 ? -1.317 -19.641 2.109 1 98.81 136 ARG B N 1
ATOM 2957 C CA . ARG B 1 136 ? -2.314 -20.531 1.522 1 98.81 136 ARG B CA 1
ATOM 2958 C C . ARG B 1 136 ? -3.57 -20.594 2.385 1 98.81 136 ARG B C 1
ATOM 2960 O O . ARG B 1 136 ? -4.688 -20.5 1.869 1 98.81 136 ARG B O 1
ATOM 2967 N N . GLN B 1 137 ? -3.422 -20.75 3.648 1 98.81 137 GLN B N 1
ATOM 2968 C CA . GLN B 1 137 ? -4.543 -20.828 4.578 1 98.81 137 GLN B CA 1
ATOM 2969 C C . GLN B 1 137 ? -5.328 -19.531 4.609 1 98.81 137 GLN B C 1
ATOM 2971 O O . GLN B 1 137 ? -6.562 -19.531 4.617 1 98.81 137 GLN B O 1
ATOM 2976 N N . LEU B 1 138 ? -4.629 -18.453 4.621 1 98.81 138 LEU B N 1
ATOM 2977 C CA . LEU B 1 138 ? -5.281 -17.156 4.664 1 98.81 138 LEU B CA 1
ATOM 2978 C C . LEU B 1 138 ? -6.117 -16.922 3.41 1 98.81 138 LEU B C 1
ATOM 2980 O O . LEU B 1 138 ? -7.25 -16.438 3.494 1 98.81 138 LEU B O 1
ATOM 2984 N N . LEU B 1 139 ? -5.539 -17.234 2.279 1 98.88 139 LEU B N 1
ATOM 2985 C CA . LEU B 1 139 ? -6.277 -17.047 1.032 1 98.88 139 LEU B CA 1
ATOM 2986 C C . LEU B 1 139 ? -7.512 -17.953 1.002 1 98.88 139 LEU B C 1
ATOM 2988 O O . LEU B 1 139 ? -8.609 -17.484 0.665 1 98.88 139 LEU B O 1
ATOM 2992 N N . SER B 1 140 ? -7.34 -19.203 1.384 1 98.81 140 SER B N 1
ATOM 2993 C CA . SER B 1 140 ? -8.469 -20.125 1.429 1 98.81 140 SER B CA 1
ATOM 2994 C C . SER B 1 140 ? -9.57 -19.594 2.355 1 98.81 140 SER B C 1
ATOM 2996 O O . SER B 1 140 ? -10.742 -19.594 1.99 1 98.81 140 SER B O 1
ATOM 2998 N N . ALA B 1 141 ? -9.172 -19.188 3.527 1 98.75 141 ALA B N 1
ATOM 2999 C CA . ALA B 1 141 ? -10.133 -18.672 4.496 1 98.75 141 ALA B CA 1
ATOM 3000 C C . ALA B 1 141 ? -10.859 -17.438 3.955 1 98.75 141 ALA B C 1
ATOM 3002 O O . ALA B 1 141 ? -12.062 -17.281 4.168 1 98.75 141 ALA B O 1
ATOM 3003 N N . THR B 1 142 ? -10.141 -16.594 3.293 1 98.75 142 THR B N 1
ATOM 3004 C CA . THR B 1 142 ? -10.727 -15.383 2.721 1 98.75 142 THR B CA 1
ATOM 3005 C C . THR B 1 142 ? -11.781 -15.742 1.674 1 98.75 142 THR B C 1
ATOM 3007 O O . THR B 1 142 ? -12.867 -15.172 1.661 1 98.75 142 THR B O 1
ATOM 3010 N N . LEU B 1 143 ? -11.453 -16.672 0.854 1 98.56 143 LEU B N 1
ATOM 3011 C CA . LEU B 1 143 ? -12.398 -17.125 -0.164 1 98.56 143 LEU B CA 1
ATOM 3012 C C . LEU B 1 143 ? -13.617 -17.766 0.476 1 98.56 143 LEU B C 1
ATOM 3014 O O . LEU B 1 143 ? -14.75 -17.516 0.05 1 98.56 143 LEU B O 1
ATOM 3018 N N . ASP B 1 144 ? -13.43 -18.516 1.53 1 97.81 144 ASP B N 1
ATOM 3019 C CA . ASP B 1 144 ? -14.492 -19.266 2.189 1 97.81 144 ASP B CA 1
ATOM 3020 C C . ASP B 1 144 ? -15.445 -18.344 2.926 1 97.81 144 ASP B C 1
ATOM 3022 O O . ASP B 1 144 ? -16.609 -18.688 3.164 1 97.81 144 ASP B O 1
ATOM 3026 N N . THR B 1 145 ? -15 -17.203 3.275 1 96.44 145 THR B N 1
ATOM 3027 C CA . THR B 1 145 ? -15.805 -16.297 4.09 1 96.44 145 THR B CA 1
ATOM 3028 C C . THR B 1 145 ? -16.688 -15.414 3.211 1 96.44 145 THR B C 1
ATOM 3030 O O . THR B 1 145 ? -17.562 -14.711 3.711 1 96.44 145 THR B O 1
ATOM 3033 N N . ARG B 1 146 ? -16.438 -15.461 1.915 1 96.69 146 ARG B N 1
ATOM 3034 C CA . ARG B 1 146 ? -17.266 -14.648 1.025 1 96.69 146 ARG B CA 1
ATOM 3035 C C . ARG B 1 146 ? -18.703 -15.148 1.001 1 96.69 146 ARG B C 1
ATOM 3037 O O . ARG B 1 146 ? -18.953 -16.359 1.041 1 96.69 146 ARG B O 1
ATOM 3044 N N . ALA B 1 147 ? -19.641 -14.227 0.872 1 93.62 147 ALA B N 1
ATOM 3045 C CA . ALA B 1 147 ? -21.062 -14.57 0.902 1 93.62 147 ALA B CA 1
ATOM 3046 C C . ALA B 1 147 ? -21.453 -15.367 -0.337 1 93.62 147 ALA B C 1
ATOM 3048 O O . ALA B 1 147 ? -22.406 -16.156 -0.292 1 93.62 147 ALA B O 1
ATOM 3049 N N . ALA B 1 148 ? -20.875 -15.148 -1.385 1 95.44 148 ALA B N 1
ATOM 3050 C CA . ALA B 1 148 ? -21.062 -15.844 -2.656 1 95.44 148 ALA B CA 1
ATOM 3051 C C . ALA B 1 148 ? -19.719 -16.141 -3.324 1 95.44 148 ALA B C 1
ATOM 3053 O O . ALA B 1 148 ? -18.703 -15.516 -3.006 1 95.44 148 ALA B O 1
ATOM 3054 N N . PRO B 1 149 ? -19.734 -17.125 -4.234 1 96.56 149 PRO B N 1
ATOM 3055 C CA . PRO B 1 149 ? -18.469 -17.453 -4.918 1 96.56 149 PRO B CA 1
ATOM 3056 C C . PRO B 1 149 ? -17.875 -16.25 -5.648 1 96.56 149 PRO B C 1
ATOM 3058 O O . PRO B 1 149 ? -18.531 -15.68 -6.535 1 96.56 149 PRO B O 1
ATOM 3061 N N . PRO B 1 150 ? -16.688 -15.906 -5.355 1 98.19 150 PRO B N 1
ATOM 3062 C CA . PRO B 1 150 ? -16.078 -14.727 -5.969 1 98.19 150 PRO B CA 1
ATOM 3063 C C . PRO B 1 150 ? -15.273 -15.062 -7.223 1 98.19 150 PRO B C 1
ATOM 3065 O O . PRO B 1 150 ? -15.023 -16.234 -7.512 1 98.19 150 PRO B O 1
ATOM 3068 N N . VAL B 1 151 ? -14.93 -14.008 -7.938 1 98.81 151 VAL B N 1
ATOM 3069 C CA . VAL B 1 151 ? -13.906 -14.125 -8.977 1 98.81 151 VAL B CA 1
ATOM 3070 C C . VAL B 1 151 ? -12.523 -13.922 -8.367 1 98.81 151 VAL B C 1
ATOM 3072 O O . VAL B 1 151 ? -12.297 -12.953 -7.629 1 98.81 151 VAL B O 1
ATOM 3075 N N . LEU B 1 152 ? -11.625 -14.844 -8.609 1 98.94 152 LEU B N 1
ATOM 3076 C CA . LEU B 1 152 ? -10.266 -14.711 -8.109 1 98.94 152 LEU B CA 1
ATOM 3077 C C . LEU B 1 152 ? -9.367 -14.031 -9.133 1 98.94 152 LEU B C 1
ATOM 3079 O O . LEU B 1 152 ? -9.305 -14.461 -10.289 1 98.94 152 LEU B O 1
ATOM 3083 N N . VAL B 1 153 ? -8.672 -12.938 -8.758 1 98.94 153 VAL B N 1
ATOM 3084 C CA . VAL B 1 153 ? -7.73 -12.227 -9.609 1 98.94 153 VAL B CA 1
ATOM 3085 C C . VAL B 1 153 ? -6.367 -12.141 -8.93 1 98.94 153 VAL B C 1
ATOM 3087 O O . VAL B 1 153 ? -6.25 -11.586 -7.832 1 98.94 153 VAL B O 1
ATOM 3090 N N . THR B 1 154 ? -5.371 -12.719 -9.484 1 98.94 154 THR B N 1
ATOM 3091 C CA . THR B 1 154 ? -4.02 -12.539 -8.961 1 98.94 154 THR B CA 1
ATOM 3092 C C . THR B 1 154 ? -3.279 -11.453 -9.742 1 98.94 154 THR B C 1
ATOM 3094 O O . THR B 1 154 ? -3.447 -11.336 -10.961 1 98.94 154 THR B O 1
ATOM 3097 N N . LEU B 1 155 ? -2.527 -10.602 -9.086 1 98.94 155 LEU B N 1
ATOM 3098 C CA . LEU B 1 155 ? -1.868 -9.438 -9.672 1 98.94 155 LEU B CA 1
ATOM 3099 C C . LEU B 1 155 ? -0.352 -9.594 -9.617 1 98.94 155 LEU B C 1
ATOM 3101 O O . LEU B 1 155 ? 0.214 -9.867 -8.555 1 98.94 155 LEU B O 1
ATOM 3105 N N . HIS B 1 156 ? 0.285 -9.43 -10.766 1 98.88 156 HIS B N 1
ATOM 3106 C CA . HIS B 1 156 ? 1.728 -9.555 -10.938 1 98.88 156 HIS B CA 1
ATOM 3107 C C . HIS B 1 156 ? 2.271 -8.469 -11.859 1 98.88 156 HIS B C 1
ATOM 3109 O O . HIS B 1 156 ? 1.503 -7.773 -12.523 1 98.88 156 HIS B O 1
ATOM 3115 N N . SER B 1 157 ? 3.57 -8.328 -11.828 1 98.88 157 SER B N 1
ATOM 3116 C CA . SER B 1 157 ? 4.273 -7.52 -12.82 1 98.88 157 SER B CA 1
ATOM 3117 C C . SER B 1 157 ? 5.5 -8.25 -13.359 1 98.88 157 SER B C 1
ATOM 3119 O O . SER B 1 157 ? 5.914 -9.273 -12.805 1 98.88 157 SER B O 1
ATOM 3121 N N . PHE B 1 158 ? 5.984 -7.773 -14.484 1 98.5 158 PHE B N 1
ATOM 3122 C CA . PHE B 1 158 ? 7.16 -8.367 -15.109 1 98.5 158 PHE B CA 1
ATOM 3123 C C . PHE B 1 158 ? 8.086 -7.289 -15.656 1 98.5 158 PHE B C 1
ATOM 3125 O O . PHE B 1 158 ? 7.664 -6.152 -15.867 1 98.5 158 PHE B O 1
ATOM 3132 N N . THR B 1 159 ? 9.328 -7.645 -15.82 1 97.88 159 THR B N 1
ATOM 3133 C CA . THR B 1 159 ? 10.328 -6.688 -16.281 1 97.88 159 THR B CA 1
ATOM 3134 C C . THR B 1 159 ? 10.227 -6.492 -17.797 1 97.88 159 THR B C 1
ATOM 3136 O O . THR B 1 159 ? 9.953 -7.441 -18.531 1 97.88 159 THR B O 1
ATOM 3139 N N . PRO B 1 160 ? 10.523 -5.309 -18.281 1 97.88 160 PRO B N 1
ATOM 3140 C CA . PRO B 1 160 ? 10.438 -5.031 -19.719 1 97.88 160 PRO B CA 1
ATOM 3141 C C . PRO B 1 160 ? 11.555 -5.711 -20.516 1 97.88 160 PRO B C 1
ATOM 3143 O O . PRO B 1 160 ? 11.383 -5.977 -21.703 1 97.88 160 PRO B O 1
ATOM 3146 N N . VAL B 1 161 ? 12.672 -5.879 -19.859 1 96.38 161 VAL B N 1
ATOM 3147 C CA . VAL B 1 161 ? 13.805 -6.559 -20.484 1 96.38 161 VAL B CA 1
ATOM 3148 C C . VAL B 1 161 ? 14.125 -7.84 -19.719 1 96.38 161 VAL B C 1
ATOM 3150 O O . VAL B 1 161 ? 14.336 -7.809 -18.5 1 96.38 161 VAL B O 1
ATOM 3153 N N . TYR B 1 162 ? 14.078 -8.938 -20.422 1 94.31 162 TYR B N 1
ATOM 3154 C CA . TYR B 1 162 ? 14.367 -10.25 -19.859 1 94.31 162 TYR B CA 1
ATOM 3155 C C . TYR B 1 162 ? 15.43 -10.977 -20.672 1 94.31 162 TYR B C 1
ATOM 3157 O O . TYR B 1 162 ? 15.25 -11.211 -21.875 1 94.31 162 TYR B O 1
ATOM 3165 N N . GLN B 1 163 ? 16.5 -11.312 -19.984 1 93.31 163 GLN B N 1
ATOM 3166 C CA . GLN B 1 163 ? 17.641 -11.93 -20.656 1 93.31 163 GLN B CA 1
ATOM 3167 C C . GLN B 1 163 ? 18.078 -11.102 -21.875 1 93.31 163 GLN B C 1
ATOM 3169 O O . GLN B 1 163 ? 18.297 -11.648 -22.953 1 93.31 163 GLN B O 1
ATOM 3174 N N . GLY B 1 164 ? 18.016 -9.805 -21.672 1 93.31 164 GLY B N 1
ATOM 3175 C CA . GLY B 1 164 ? 18.516 -8.883 -22.688 1 93.31 164 GLY B CA 1
ATOM 3176 C C . GLY B 1 164 ? 17.516 -8.609 -23.781 1 93.31 164 GLY B C 1
ATOM 3177 O O . GLY B 1 164 ? 17.781 -7.812 -24.688 1 93.31 164 GLY B O 1
ATOM 3178 N N . ARG B 1 165 ? 16.375 -9.242 -23.781 1 95.19 165 ARG B N 1
ATOM 3179 C CA . ARG B 1 165 ? 15.367 -9.055 -24.812 1 95.19 165 ARG B CA 1
ATOM 3180 C C . ARG B 1 165 ? 14.219 -8.195 -24.312 1 95.19 165 ARG B C 1
ATOM 3182 O O . ARG B 1 165 ? 13.664 -8.445 -23.25 1 95.19 165 ARG B O 1
ATOM 3189 N N . THR B 1 166 ? 13.867 -7.305 -25.172 1 97 166 THR B N 1
ATOM 3190 C CA . THR B 1 166 ? 12.758 -6.418 -24.844 1 97 166 THR B CA 1
ATOM 3191 C C . THR B 1 166 ? 11.422 -7.113 -25.078 1 97 166 THR B C 1
ATOM 3193 O O . THR B 1 166 ? 11.211 -7.727 -26.125 1 97 166 THR B O 1
ATOM 3196 N N . ARG B 1 167 ? 10.578 -6.98 -24.125 1 96.94 167 ARG B N 1
ATOM 3197 C CA . ARG B 1 167 ? 9.227 -7.535 -24.234 1 96.94 167 ARG B CA 1
ATOM 3198 C C . ARG B 1 167 ? 8.227 -6.465 -24.641 1 96.94 167 ARG B C 1
ATOM 3200 O O . ARG B 1 167 ? 8.133 -5.414 -24 1 96.94 167 ARG B O 1
ATOM 3207 N N . SER B 1 168 ? 7.406 -6.793 -25.625 1 97.19 168 SER B N 1
ATOM 3208 C CA . SER B 1 168 ? 6.508 -5.789 -26.188 1 97.19 168 SER B CA 1
ATOM 3209 C C . SER B 1 168 ? 5.172 -5.766 -25.453 1 97.19 168 SER B C 1
ATOM 3211 O O . SER B 1 168 ? 4.477 -4.746 -25.438 1 97.19 168 SER B O 1
ATOM 3213 N N . VAL B 1 169 ? 4.809 -6.938 -24.875 1 98.31 169 VAL B N 1
ATOM 3214 C CA . VAL B 1 169 ? 3.547 -7.016 -24.156 1 98.31 169 VAL B CA 1
ATOM 3215 C C . VAL B 1 169 ? 3.572 -6.055 -22.969 1 98.31 169 VAL B C 1
ATOM 3217 O O . VAL B 1 169 ? 4.605 -5.898 -22.312 1 98.31 169 VAL B O 1
ATOM 3220 N N . GLU B 1 170 ? 2.455 -5.355 -22.766 1 98.81 170 GLU B N 1
ATOM 3221 C CA . GLU B 1 170 ? 2.334 -4.41 -21.656 1 98.81 170 GLU B CA 1
ATOM 3222 C C . GLU B 1 170 ? 1.384 -4.941 -20.578 1 98.81 170 GLU B C 1
ATOM 3224 O O . GLU B 1 170 ? 1.562 -4.66 -19.391 1 98.81 170 GLU B O 1
ATOM 3229 N N . LEU B 1 171 ? 0.402 -5.656 -21.047 1 98.81 171 LEU B N 1
ATOM 3230 C CA . LEU B 1 171 ? -0.599 -6.27 -20.188 1 98.81 171 LEU B CA 1
ATOM 3231 C C . LEU B 1 171 ? -0.793 -7.742 -20.531 1 98.81 171 LEU B C 1
ATOM 3233 O O . LEU B 1 171 ? -1.409 -8.062 -21.547 1 98.81 171 LEU B O 1
ATOM 3237 N N . GLY B 1 172 ? -0.24 -8.609 -19.703 1 98.75 172 GLY B N 1
ATOM 3238 C CA . GLY B 1 172 ? -0.487 -10.031 -19.844 1 98.75 172 GLY B CA 1
ATOM 3239 C C . GLY B 1 172 ? -1.728 -10.5 -19.109 1 98.75 172 GLY B C 1
ATOM 3240 O O . GLY B 1 172 ? -1.946 -10.125 -17.953 1 98.75 172 GLY B O 1
ATOM 3241 N N . ILE B 1 173 ? -2.523 -11.234 -19.75 1 98.75 173 ILE B N 1
ATOM 3242 C CA . ILE B 1 173 ? -3.717 -11.867 -19.203 1 98.75 173 ILE B CA 1
ATOM 3243 C C . ILE B 1 173 ? -3.576 -13.383 -19.25 1 98.75 173 ILE B C 1
ATOM 3245 O O . ILE B 1 173 ? -3.646 -13.984 -20.328 1 98.75 173 ILE B O 1
ATOM 3249 N N . LEU B 1 174 ? -3.371 -13.961 -18.078 1 98.69 174 LEU B N 1
ATOM 3250 C CA . LEU B 1 174 ? -3.023 -15.375 -18.062 1 98.69 174 LEU B CA 1
ATOM 3251 C C . LEU B 1 174 ? -4.16 -16.203 -17.469 1 98.69 174 LEU B C 1
ATOM 3253 O O . LEU B 1 174 ? -4.859 -15.766 -16.562 1 98.69 174 LEU B O 1
ATOM 3257 N N . HIS B 1 175 ? -4.309 -17.328 -18.016 1 98.44 175 HIS B N 1
ATOM 3258 C CA . HIS B 1 175 ? -5.25 -18.328 -17.516 1 98.44 175 HIS B CA 1
ATOM 3259 C C . HIS B 1 175 ? -4.645 -19.734 -17.578 1 98.44 175 HIS B C 1
ATOM 3261 O O . HIS B 1 175 ? -3.641 -19.953 -18.266 1 98.44 175 HIS B O 1
ATOM 3267 N N . ASP B 1 176 ? -5.129 -20.609 -16.766 1 97.38 176 ASP B N 1
ATOM 3268 C CA . ASP B 1 176 ? -4.84 -22.031 -16.844 1 97.38 176 ASP B CA 1
ATOM 3269 C C . ASP B 1 176 ? -5.906 -22.766 -17.672 1 97.38 176 ASP B C 1
ATOM 3271 O O . ASP B 1 176 ? -6.078 -22.484 -18.859 1 97.38 176 ASP B O 1
ATOM 3275 N N . SER B 1 177 ? -6.73 -23.672 -17.016 1 97.5 177 SER B N 1
ATOM 3276 C CA . SER B 1 177 ? -7.707 -24.438 -17.781 1 97.5 177 SER B CA 1
ATOM 3277 C C . SER B 1 177 ? -9.016 -23.672 -17.938 1 97.5 177 SER B C 1
ATOM 3279 O O . SER B 1 177 ? -9.836 -24.016 -18.797 1 97.5 177 SER B O 1
ATOM 3281 N N . ASP B 1 178 ? -9.305 -22.719 -17.141 1 98 178 ASP B N 1
ATOM 3282 C CA . ASP B 1 178 ? -10.492 -21.875 -17.188 1 98 178 ASP B CA 1
ATOM 3283 C C . ASP B 1 178 ? -10.164 -20.5 -17.75 1 98 178 ASP B C 1
ATOM 3285 O O . ASP B 1 178 ? -9.477 -19.703 -17.109 1 98 178 ASP B O 1
ATOM 3289 N N . ASP B 1 179 ? -10.711 -20.141 -18.938 1 98.06 179 ASP B N 1
ATOM 3290 C CA . ASP B 1 179 ? -10.297 -18.906 -19.594 1 98.06 179 ASP B CA 1
ATOM 3291 C C . ASP B 1 179 ? -11.461 -17.922 -19.656 1 98.06 179 ASP B C 1
ATOM 3293 O O . ASP B 1 179 ? -11.383 -16.906 -20.375 1 98.06 179 ASP B O 1
ATOM 3297 N N . ARG B 1 180 ? -12.555 -18.188 -18.969 1 98.19 180 ARG B N 1
ATOM 3298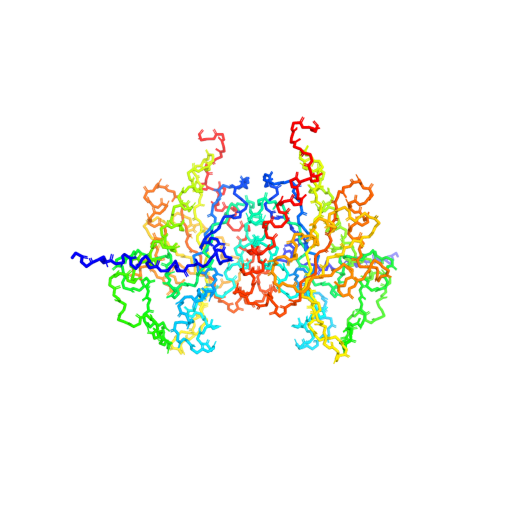 C CA . ARG B 1 180 ? -13.734 -17.328 -19.031 1 98.19 180 ARG B CA 1
ATOM 3299 C C . ARG B 1 180 ? -13.383 -15.891 -18.688 1 98.19 180 ARG B C 1
ATOM 3301 O O . ARG B 1 180 ? -13.672 -14.977 -19.453 1 98.19 180 ARG B O 1
ATOM 3308 N N . ALA B 1 181 ? -12.688 -15.672 -17.578 1 98.75 181 ALA B N 1
ATOM 3309 C CA . ALA B 1 181 ? -12.328 -14.336 -17.125 1 98.75 181 ALA B CA 1
ATOM 3310 C C . ALA B 1 181 ? -11.297 -13.703 -18.062 1 98.75 181 ALA B C 1
ATOM 3312 O O . ALA B 1 181 ? -11.383 -12.516 -18.391 1 98.75 181 ALA B O 1
ATOM 3313 N N . ALA B 1 182 ? -10.422 -14.477 -18.484 1 98.75 182 ALA B N 1
ATOM 3314 C CA . ALA B 1 182 ? -9.344 -13.992 -19.344 1 98.75 182 ALA B CA 1
ATOM 3315 C C . ALA B 1 182 ? -9.891 -13.461 -20.656 1 98.75 182 ALA B C 1
ATOM 3317 O O . ALA B 1 182 ? -9.461 -12.406 -21.141 1 98.75 182 ALA B O 1
ATOM 3318 N N . GLN B 1 183 ? -10.781 -14.133 -21.219 1 98.5 183 GLN B N 1
ATOM 3319 C CA . GLN B 1 183 ? -11.359 -13.727 -22.5 1 98.5 183 GLN B CA 1
ATOM 3320 C C . GLN B 1 183 ? -12.117 -12.406 -22.359 1 98.5 183 GLN B C 1
ATOM 3322 O O . GLN B 1 183 ? -12.016 -11.539 -23.219 1 98.5 183 GLN B O 1
ATOM 3327 N N . LEU B 1 184 ? -12.867 -12.289 -21.297 1 98.56 184 LEU B N 1
ATOM 3328 C CA . LEU B 1 184 ? -13.594 -11.047 -21.047 1 98.56 184 LEU B CA 1
ATOM 3329 C C . LEU B 1 184 ? -12.633 -9.875 -20.875 1 98.56 184 LEU B C 1
ATOM 3331 O O . LEU B 1 184 ? -12.867 -8.789 -21.422 1 98.56 184 LEU B O 1
ATOM 3335 N N . LEU B 1 185 ? -11.547 -10.086 -20.203 1 98.62 185 LEU B N 1
ATOM 3336 C CA . LEU B 1 185 ? -10.586 -9.023 -19.953 1 98.62 185 LEU B CA 1
ATOM 3337 C C . LEU B 1 185 ? -9.859 -8.633 -21.234 1 98.62 185 LEU B C 1
ATOM 3339 O O . LEU B 1 185 ? -9.578 -7.457 -21.469 1 98.62 185 LEU B O 1
ATOM 3343 N N . LEU B 1 186 ? -9.523 -9.641 -22 1 98.56 186 LEU B N 1
ATOM 3344 C CA . LEU B 1 186 ? -8.859 -9.352 -23.266 1 98.56 186 LEU B CA 1
ATOM 3345 C C . LEU B 1 186 ? -9.734 -8.453 -24.141 1 98.56 186 LEU B C 1
ATOM 3347 O O . LEU B 1 186 ? -9.242 -7.504 -24.75 1 98.56 186 LEU B O 1
ATOM 3351 N N . THR B 1 187 ? -10.992 -8.797 -24.203 1 98.25 187 THR B N 1
ATOM 3352 C CA . THR B 1 187 ? -11.93 -7.996 -24.969 1 98.25 187 THR B CA 1
ATOM 3353 C C . THR B 1 187 ? -12 -6.57 -24.438 1 98.25 187 THR B C 1
ATOM 3355 O O . THR B 1 187 ? -11.93 -5.605 -25.188 1 98.25 187 THR B O 1
ATOM 3358 N N . ALA B 1 188 ? -12.078 -6.441 -23.156 1 97.94 188 ALA B N 1
ATOM 3359 C CA . ALA B 1 188 ? -12.172 -5.129 -22.516 1 97.94 188 ALA B CA 1
ATOM 3360 C C . ALA B 1 188 ? -10.898 -4.316 -22.734 1 97.94 188 ALA B C 1
ATOM 3362 O O . ALA B 1 188 ? -10.938 -3.086 -22.797 1 97.94 188 ALA B O 1
ATOM 3363 N N . ALA B 1 189 ? -9.758 -4.957 -22.891 1 98.12 189 ALA B N 1
ATOM 3364 C CA . ALA B 1 189 ? -8.453 -4.309 -22.984 1 98.12 189 ALA B CA 1
ATOM 3365 C C . ALA B 1 189 ? -8.227 -3.725 -24.375 1 98.12 189 ALA B C 1
ATOM 3367 O O . ALA B 1 189 ? -7.316 -2.912 -24.562 1 98.12 189 ALA B O 1
ATOM 3368 N N . GLN B 1 190 ? -8.922 -4.078 -25.359 1 95.12 190 GLN B N 1
ATOM 3369 C CA . GLN B 1 190 ? -8.734 -3.629 -26.734 1 95.12 190 GLN B CA 1
ATOM 3370 C C . GLN B 1 190 ? -8.812 -2.107 -26.844 1 95.12 190 GLN B C 1
ATOM 3372 O O . GLN B 1 190 ? -8.086 -1.491 -27.609 1 95.12 190 GLN B O 1
ATOM 3377 N N . GLY B 1 191 ? -9.531 -1.421 -26.078 1 90.44 191 GLY B N 1
ATOM 3378 C CA . GLY B 1 191 ? -9.688 0.024 -26.141 1 90.44 191 GLY B CA 1
ATOM 3379 C C . GLY B 1 191 ? -8.844 0.762 -25.125 1 90.44 191 GLY B C 1
ATOM 3380 O O . GLY B 1 191 ? -8.938 1.984 -25 1 90.44 191 GLY B O 1
ATOM 3381 N N . SER B 1 192 ? -7.855 0.072 -24.562 1 94.5 192 SER B N 1
ATOM 3382 C CA . SER B 1 192 ? -7.148 0.663 -23.438 1 94.5 192 SER B CA 1
ATOM 3383 C C . SER B 1 192 ? -5.875 1.368 -23.891 1 94.5 192 SER B C 1
ATOM 3385 O O . SER B 1 192 ? -5.293 2.156 -23.141 1 94.5 192 SER B O 1
ATOM 3387 N N . GLY B 1 193 ? -5.387 1.062 -25.109 1 96.56 193 GLY B N 1
ATOM 3388 C CA . GLY B 1 193 ? -4.105 1.569 -25.578 1 96.56 193 GLY B CA 1
ATOM 3389 C C . GLY B 1 193 ? -2.93 0.722 -25.125 1 96.56 193 GLY B C 1
ATOM 3390 O O . GLY B 1 193 ? -1.79 0.979 -25.516 1 96.56 193 GLY B O 1
ATOM 3391 N N . LEU B 1 194 ? -3.15 -0.316 -24.344 1 98.06 194 LEU B N 1
ATOM 3392 C CA . LEU B 1 194 ? -2.102 -1.229 -23.906 1 98.06 194 LEU B CA 1
ATOM 3393 C C . LEU B 1 194 ? -1.962 -2.404 -24.859 1 98.06 194 LEU B C 1
ATOM 3395 O O . LEU B 1 194 ? -2.959 -2.91 -25.375 1 98.06 194 LEU B O 1
ATOM 3399 N N . ARG B 1 195 ? -0.767 -2.797 -25.094 1 98.25 195 ARG B N 1
ATOM 3400 C CA . ARG B 1 195 ? -0.552 -4.062 -25.781 1 98.25 195 ARG B CA 1
ATOM 3401 C C . ARG B 1 195 ? -0.857 -5.246 -24.875 1 98.25 195 ARG B C 1
ATOM 3403 O O . ARG B 1 195 ? 0.024 -5.727 -24.156 1 98.25 195 ARG B O 1
ATOM 3410 N N . ALA B 1 196 ? -2.055 -5.781 -25.031 1 98.56 196 ALA B N 1
ATOM 3411 C CA . ALA B 1 196 ? -2.518 -6.883 -24.188 1 98.56 196 ALA B CA 1
ATOM 3412 C C . ALA B 1 196 ? -2.436 -8.211 -24.938 1 98.56 196 ALA B C 1
ATOM 3414 O O . ALA B 1 196 ? -2.623 -8.258 -26.156 1 98.56 196 ALA B O 1
ATOM 3415 N N . ALA B 1 197 ? -2.148 -9.25 -24.219 1 98.06 197 ALA B N 1
ATOM 3416 C CA . ALA B 1 197 ? -2.078 -10.57 -24.844 1 98.06 197 ALA B CA 1
ATOM 3417 C C . ALA B 1 197 ? -2.457 -11.664 -23.844 1 98.06 197 ALA B C 1
ATOM 3419 O O . ALA B 1 197 ? -2.256 -11.508 -22.641 1 98.06 197 ALA B O 1
ATOM 3420 N N . LEU B 1 198 ? -2.975 -12.742 -24.359 1 97.56 198 LEU B N 1
ATOM 3421 C CA . LEU B 1 198 ? -3.24 -13.93 -23.547 1 97.56 198 LEU B CA 1
ATOM 3422 C C . LEU B 1 198 ? -1.966 -14.742 -23.328 1 97.56 198 LEU B C 1
ATOM 3424 O O . LEU B 1 198 ? -1.198 -14.945 -24.281 1 97.56 198 LEU B O 1
ATOM 3428 N N . ASN B 1 199 ? -1.728 -15.055 -22.047 1 97.19 199 ASN B N 1
ATOM 3429 C CA . ASN B 1 199 ? -0.656 -15.977 -21.672 1 97.19 199 ASN B CA 1
ATOM 3430 C C . ASN B 1 199 ? 0.695 -15.508 -22.203 1 97.19 199 ASN B C 1
ATOM 3432 O O . ASN B 1 199 ? 1.429 -16.281 -22.812 1 97.19 199 ASN B O 1
ATOM 3436 N N . GLU B 1 200 ? 0.885 -14.266 -22.094 1 94.69 200 GLU B N 1
ATOM 3437 C CA . GLU B 1 200 ? 2.166 -13.586 -22.25 1 94.69 200 GLU B CA 1
ATOM 3438 C C . GLU B 1 200 ? 2.451 -12.656 -21.078 1 94.69 200 GLU B C 1
ATOM 3440 O O . GLU B 1 200 ? 1.531 -12.062 -20.516 1 94.69 200 GLU B O 1
ATOM 3445 N N . PRO B 1 201 ? 3.703 -12.516 -20.641 1 94.69 201 PRO B N 1
ATOM 3446 C CA . PRO B 1 201 ? 4.902 -13.141 -21.188 1 94.69 201 PRO B CA 1
ATOM 3447 C C . PRO B 1 201 ? 5.09 -14.578 -20.719 1 94.69 201 PRO B C 1
ATOM 3449 O O . PRO B 1 201 ? 6.082 -15.227 -21.062 1 94.69 201 PRO B O 1
ATOM 3452 N N . TYR B 1 202 ? 4.219 -15.086 -19.891 1 90.81 202 TYR B N 1
ATOM 3453 C CA . TYR B 1 202 ? 4.258 -16.453 -19.359 1 90.81 202 TYR B CA 1
ATOM 3454 C C . TYR B 1 202 ? 2.986 -17.203 -19.719 1 90.81 202 TYR B C 1
ATOM 3456 O O . TYR B 1 202 ? 2.01 -16.609 -20.188 1 90.81 202 TYR B O 1
ATOM 3464 N N . SER B 1 203 ? 3.076 -18.516 -19.547 1 88.69 203 SER B N 1
ATOM 3465 C CA . SER B 1 203 ? 1.896 -19.344 -19.75 1 88.69 203 SER B CA 1
ATOM 3466 C C . SER B 1 203 ? 1.8 -20.422 -18.672 1 88.69 203 SER B C 1
ATOM 3468 O O . SER B 1 203 ? 2.732 -20.609 -17.891 1 88.69 203 SER B O 1
ATOM 3470 N N . ALA B 1 204 ? 0.657 -21.062 -18.625 1 87.44 204 ALA B N 1
ATOM 3471 C CA . ALA B 1 204 ? 0.401 -22.125 -17.656 1 87.44 204 ALA B CA 1
ATOM 3472 C C . ALA B 1 204 ? 1.482 -23.203 -17.719 1 87.44 204 ALA B C 1
ATOM 3474 O O . ALA B 1 204 ? 1.849 -23.781 -16.703 1 87.44 204 ALA B O 1
ATOM 3475 N N . THR B 1 205 ? 1.982 -23.438 -18.781 1 86.25 205 THR B N 1
ATOM 3476 C CA . THR B 1 205 ? 2.99 -24.469 -18.969 1 86.25 205 THR B CA 1
ATOM 3477 C C . THR B 1 205 ? 4.285 -24.109 -18.25 1 86.25 205 THR B C 1
ATOM 3479 O O . THR B 1 205 ? 5.117 -24.984 -17.984 1 86.25 205 THR B O 1
ATOM 3482 N N . ASP B 1 206 ? 4.406 -22.891 -17.891 1 85.75 206 ASP B N 1
ATOM 3483 C CA . ASP B 1 206 ? 5.582 -22.406 -17.156 1 85.75 206 ASP B CA 1
ATOM 3484 C C . ASP B 1 206 ? 5.414 -22.625 -15.656 1 85.75 206 ASP B C 1
ATOM 3486 O O . ASP B 1 206 ? 6.332 -22.344 -14.883 1 85.75 206 ASP B O 1
ATOM 3490 N N . GLY B 1 207 ? 4.27 -23.125 -15.227 1 88.62 207 GLY B N 1
ATOM 3491 C CA . GLY B 1 207 ? 4.027 -23.406 -13.82 1 88.62 207 GLY B CA 1
ATOM 3492 C C . GLY B 1 207 ? 3.707 -22.156 -13.016 1 88.62 207 GLY B C 1
ATOM 3493 O O . GLY B 1 207 ? 3.908 -22.125 -11.797 1 88.62 207 GLY B O 1
ATOM 3494 N N . VAL B 1 208 ? 3.191 -21.156 -13.703 1 93.25 208 VAL B N 1
ATOM 3495 C CA . VAL B 1 208 ? 3.029 -19.875 -13.039 1 93.25 208 VAL B CA 1
ATOM 3496 C C . VAL B 1 208 ? 1.582 -19.703 -12.586 1 93.25 208 VAL B C 1
ATOM 3498 O O . VAL B 1 208 ? 1.192 -18.625 -12.125 1 93.25 208 VAL B O 1
ATOM 3501 N N . THR B 1 209 ? 0.729 -20.734 -12.656 1 97.38 209 THR B N 1
ATOM 3502 C CA . THR B 1 209 ? -0.688 -20.578 -12.344 1 97.38 209 THR B CA 1
ATOM 3503 C C . THR B 1 209 ? -1.077 -21.422 -11.141 1 97.38 209 THR B C 1
ATOM 3505 O O . THR B 1 209 ? -2.211 -21.906 -11.055 1 97.38 209 THR B O 1
ATOM 3508 N N . HIS B 1 210 ? -0.119 -21.703 -10.25 1 98.12 210 HIS B N 1
ATOM 3509 C CA . HIS B 1 210 ? -0.366 -22.547 -9.078 1 98.12 210 HIS B CA 1
ATOM 3510 C C . HIS B 1 210 ? -1.522 -22 -8.25 1 98.12 210 HIS B C 1
ATOM 3512 O O . HIS B 1 210 ? -2.426 -22.75 -7.871 1 98.12 210 HIS B O 1
ATOM 3518 N N . THR B 1 211 ? -1.539 -20.719 -7.957 1 98.56 211 THR B N 1
ATOM 3519 C CA . THR B 1 211 ? -2.586 -20.125 -7.141 1 98.56 211 THR B CA 1
ATOM 3520 C C . THR B 1 211 ? -3.953 -20.297 -7.797 1 98.56 211 THR B C 1
ATOM 3522 O O . THR B 1 211 ? -4.941 -20.578 -7.117 1 98.56 211 THR B O 1
ATOM 3525 N N . LEU B 1 212 ? -4.039 -20.141 -9.109 1 98.62 212 LEU B N 1
ATOM 3526 C CA . LEU B 1 212 ? -5.297 -20.344 -9.82 1 98.62 212 LEU B CA 1
ATOM 3527 C C . LEU B 1 212 ? -5.789 -21.781 -9.664 1 98.62 212 LEU B C 1
ATOM 3529 O O . LEU B 1 212 ? -6.965 -22.016 -9.367 1 98.62 212 LEU B O 1
ATOM 3533 N N . ARG B 1 213 ? -4.898 -22.734 -9.852 1 97.88 213 ARG B N 1
ATOM 3534 C CA . ARG B 1 213 ? -5.254 -24.156 -9.766 1 97.88 213 ARG B CA 1
ATOM 3535 C C . ARG B 1 213 ? -5.711 -24.516 -8.352 1 97.88 213 ARG B C 1
ATOM 3537 O O . ARG B 1 213 ? -6.766 -25.125 -8.172 1 97.88 213 ARG B O 1
ATOM 3544 N N . GLU B 1 214 ? -4.902 -24.047 -7.43 1 97.94 214 GLU B N 1
ATOM 3545 C CA . GLU B 1 214 ? -5.086 -24.438 -6.035 1 97.94 214 GLU B CA 1
ATOM 3546 C C . GLU B 1 214 ? -6.352 -23.812 -5.453 1 97.94 214 GLU B C 1
ATOM 3548 O O . GLU B 1 214 ? -7.074 -24.453 -4.691 1 97.94 214 GLU B O 1
ATOM 3553 N N . HIS B 1 215 ? -6.664 -22.578 -5.824 1 98.69 215 HIS B N 1
ATOM 3554 C CA . HIS B 1 215 ? -7.656 -21.844 -5.059 1 98.69 215 HIS B CA 1
ATOM 3555 C C . HIS B 1 215 ? -8.906 -21.562 -5.891 1 98.69 215 HIS B C 1
ATOM 3557 O O . HIS B 1 215 ? -9.984 -21.328 -5.344 1 98.69 215 HIS B O 1
ATOM 3563 N N . ALA B 1 216 ? -8.797 -21.625 -7.199 1 98.56 216 ALA B N 1
ATOM 3564 C CA . ALA B 1 216 ? -9.953 -21.234 -8 1 98.56 216 ALA B CA 1
ATOM 3565 C C . ALA B 1 216 ? -10.461 -22.391 -8.844 1 98.56 216 ALA B C 1
ATOM 3567 O O . ALA B 1 216 ? -11.617 -22.797 -8.719 1 98.56 216 ALA B O 1
ATOM 3568 N N . ILE B 1 217 ? -9.633 -22.969 -9.641 1 98.12 217 ILE B N 1
ATOM 3569 C CA . ILE B 1 217 ? -10.055 -24.016 -10.57 1 98.12 217 ILE B CA 1
ATOM 3570 C C . ILE B 1 217 ? -10.609 -25.203 -9.789 1 98.12 217 ILE B C 1
ATOM 3572 O O . ILE B 1 217 ? -11.672 -25.734 -10.133 1 98.12 217 ILE B O 1
ATOM 3576 N N . ALA B 1 218 ? -9.945 -25.547 -8.734 1 96.81 218 ALA B N 1
ATOM 3577 C CA . ALA B 1 218 ? -10.367 -26.656 -7.891 1 96.81 218 ALA B CA 1
ATOM 3578 C C . ALA B 1 218 ? -11.742 -26.391 -7.273 1 96.81 218 ALA B C 1
ATOM 3580 O O . ALA B 1 218 ? -12.469 -27.312 -6.922 1 96.81 218 ALA B O 1
ATOM 3581 N N . ARG B 1 219 ? -12.18 -25.125 -7.215 1 96.88 219 ARG B N 1
ATOM 3582 C CA . ARG B 1 219 ? -13.438 -24.719 -6.586 1 96.88 219 ARG B CA 1
ATOM 3583 C C . ARG B 1 219 ? -14.469 -24.328 -7.633 1 96.88 219 ARG B C 1
ATOM 3585 O O . ARG B 1 219 ? -15.602 -23.984 -7.293 1 96.88 219 ARG B O 1
ATOM 3592 N N . GLY B 1 220 ? -14.031 -24.312 -8.852 1 97.25 220 GLY B N 1
ATOM 3593 C CA . GLY B 1 220 ? -14.922 -23.875 -9.922 1 97.25 220 GLY B CA 1
ATOM 3594 C C . GLY B 1 220 ? -15.109 -22.375 -9.961 1 97.25 220 GLY B C 1
ATOM 3595 O O . GLY B 1 220 ? -16.094 -21.875 -10.508 1 97.25 220 GLY B O 1
ATOM 3596 N N . LEU B 1 221 ? -14.25 -21.656 -9.305 1 98.38 221 LEU B N 1
ATOM 3597 C CA . LEU B 1 221 ? -14.336 -20.203 -9.297 1 98.38 221 LEU B CA 1
ATOM 3598 C C . LEU B 1 221 ? -13.742 -19.609 -10.57 1 98.38 221 LEU B C 1
ATOM 3600 O O . LEU B 1 221 ? -12.648 -20 -10.984 1 98.38 221 LEU B O 1
ATOM 3604 N N . PRO B 1 222 ? -14.445 -18.641 -11.227 1 98.62 222 PRO B N 1
ATOM 3605 C CA . PRO B 1 222 ? -13.75 -17.891 -12.273 1 98.62 222 PRO B CA 1
ATOM 3606 C C . PRO B 1 222 ? -12.469 -17.234 -11.773 1 98.62 222 PRO B C 1
ATOM 3608 O O . PRO B 1 222 ? -12.398 -16.812 -10.617 1 98.62 222 PRO B O 1
ATOM 3611 N N . ASN B 1 223 ? -11.516 -17.156 -12.641 1 98.88 223 ASN B N 1
ATOM 3612 C CA . ASN B 1 223 ? -10.203 -16.719 -12.195 1 98.88 223 ASN B CA 1
ATOM 3613 C C . ASN B 1 223 ? -9.359 -16.188 -13.352 1 98.88 223 ASN B C 1
ATOM 3615 O O . ASN B 1 223 ? -9.609 -16.531 -14.508 1 98.88 223 ASN B O 1
ATOM 3619 N N . VAL B 1 224 ? -8.391 -15.344 -13.008 1 98.88 224 VAL B N 1
ATOM 3620 C CA . VAL B 1 224 ? -7.465 -14.805 -14 1 98.88 224 VAL B CA 1
ATOM 3621 C C . VAL B 1 224 ? -6.211 -14.281 -13.305 1 98.88 224 VAL B C 1
ATOM 3623 O O . VAL B 1 224 ? -6.266 -13.852 -12.148 1 98.88 224 VAL B O 1
ATOM 3626 N N . MET B 1 225 ? -5.105 -14.43 -13.938 1 98.88 225 MET B N 1
ATOM 3627 C CA . MET B 1 225 ? -3.855 -13.82 -13.5 1 98.88 225 MET B CA 1
ATOM 3628 C C . MET B 1 225 ? -3.482 -12.641 -14.398 1 98.88 225 MET B C 1
ATOM 3630 O O . MET B 1 225 ? -3.496 -12.766 -15.625 1 98.88 225 MET B O 1
ATOM 3634 N N . ILE B 1 226 ? -3.182 -11.516 -13.789 1 98.88 226 ILE B N 1
ATOM 3635 C CA . ILE B 1 226 ? -2.797 -10.305 -14.508 1 98.88 226 ILE B CA 1
ATOM 3636 C C . ILE B 1 226 ? -1.299 -10.055 -14.336 1 98.88 226 ILE B C 1
ATOM 3638 O O . ILE B 1 226 ? -0.768 -10.148 -13.227 1 98.88 226 ILE B O 1
ATOM 3642 N N . GLU B 1 227 ? -0.631 -9.789 -15.414 1 98.81 227 GLU B N 1
ATOM 3643 C CA . GLU B 1 227 ? 0.764 -9.367 -15.484 1 98.81 227 GLU B CA 1
ATOM 3644 C C . GLU B 1 227 ? 0.893 -7.996 -16.141 1 98.81 227 GLU B C 1
ATOM 3646 O O . GLU B 1 227 ? 0.544 -7.832 -17.312 1 98.81 227 GLU B O 1
ATOM 3651 N N . VAL B 1 228 ? 1.406 -7.035 -15.383 1 98.94 228 VAL B N 1
ATOM 3652 C CA . VAL B 1 228 ? 1.648 -5.715 -15.953 1 98.94 228 VAL B CA 1
ATOM 3653 C C . VAL B 1 228 ? 3.15 -5.48 -16.094 1 98.94 228 VAL B C 1
ATOM 3655 O O . VAL B 1 228 ? 3.92 -5.785 -15.18 1 98.94 228 VAL B O 1
ATOM 3658 N N . ARG B 1 229 ? 3.578 -4.977 -17.203 1 98.88 229 ARG B N 1
ATOM 3659 C CA . ARG B 1 229 ? 4.984 -4.609 -17.328 1 98.88 229 ARG B CA 1
ATOM 3660 C C . ARG B 1 229 ? 5.371 -3.559 -16.297 1 98.88 229 ARG B C 1
ATOM 3662 O O . ARG B 1 229 ? 4.711 -2.523 -16.172 1 98.88 229 ARG B O 1
ATOM 3669 N N . ASN B 1 230 ? 6.445 -3.803 -15.594 1 98.75 230 ASN B N 1
ATOM 3670 C CA . ASN B 1 230 ? 6.633 -3.104 -14.328 1 98.75 230 ASN B CA 1
ATOM 3671 C C . ASN B 1 230 ? 7.031 -1.646 -14.547 1 98.75 230 ASN B C 1
ATOM 3673 O O . ASN B 1 230 ? 6.781 -0.795 -13.688 1 98.75 230 ASN B O 1
ATOM 3677 N N . ASP B 1 231 ? 7.605 -1.251 -15.719 1 98.62 231 ASP B N 1
ATOM 3678 C CA . ASP B 1 231 ? 7.934 0.147 -15.977 1 98.62 231 ASP B CA 1
ATOM 3679 C C . ASP B 1 231 ? 6.672 0.992 -16.109 1 98.62 231 ASP B C 1
ATOM 3681 O O . ASP B 1 231 ? 6.73 2.223 -16.078 1 98.62 231 ASP B O 1
ATOM 3685 N N . LEU B 1 232 ? 5.508 0.339 -16.25 1 98.69 232 LEU B N 1
ATOM 3686 C CA . LEU B 1 232 ? 4.242 1.052 -16.359 1 98.69 232 LEU B CA 1
ATOM 3687 C C . LEU B 1 232 ? 3.648 1.312 -14.969 1 98.69 232 LEU B C 1
ATOM 3689 O O . LEU B 1 232 ? 2.693 2.08 -14.836 1 98.69 232 LEU B O 1
ATOM 3693 N N . ILE B 1 233 ? 4.207 0.651 -13.914 1 98.81 233 ILE B N 1
ATOM 3694 C CA . ILE B 1 233 ? 3.592 0.783 -12.594 1 98.81 233 ILE B CA 1
ATOM 3695 C C . ILE B 1 233 ? 4.676 0.958 -11.531 1 98.81 233 ILE B C 1
ATOM 3697 O O . ILE B 1 233 ? 4.473 0.61 -10.367 1 98.81 233 ILE B O 1
ATOM 3701 N N . ASP B 1 234 ? 5.832 1.43 -11.898 1 98.25 234 ASP B N 1
ATOM 3702 C CA . ASP B 1 234 ? 6.914 1.629 -10.938 1 98.25 234 ASP B CA 1
ATOM 3703 C C . ASP B 1 234 ? 6.91 3.059 -10.398 1 98.25 234 ASP B C 1
ATOM 3705 O O . ASP B 1 234 ? 7.828 3.453 -9.672 1 98.25 234 ASP B O 1
ATOM 3709 N N . THR B 1 235 ? 5.898 3.887 -10.773 1 97.44 235 THR B N 1
ATOM 3710 C CA . THR B 1 235 ? 5.684 5.238 -10.266 1 97.44 235 THR B CA 1
ATOM 3711 C C . THR B 1 235 ? 4.227 5.441 -9.867 1 97.44 235 THR B C 1
ATOM 3713 O O . THR B 1 235 ? 3.338 4.734 -10.352 1 97.44 235 THR B O 1
ATOM 3716 N N . PRO B 1 236 ? 3.979 6.395 -8.969 1 97.38 236 PRO B N 1
ATOM 3717 C CA . PRO B 1 236 ? 2.582 6.672 -8.617 1 97.38 236 PRO B CA 1
ATOM 3718 C C . PRO B 1 236 ? 1.733 7.047 -9.828 1 97.38 236 PRO B C 1
ATOM 3720 O O . PRO B 1 236 ? 0.573 6.641 -9.922 1 97.38 236 PRO B O 1
ATOM 3723 N N . ALA B 1 237 ? 2.301 7.836 -10.742 1 97.38 237 ALA B N 1
ATOM 3724 C CA . ALA B 1 237 ? 1.573 8.203 -11.953 1 97.38 237 ALA B CA 1
ATOM 3725 C C . ALA B 1 237 ? 1.201 6.973 -12.766 1 97.38 237 ALA B C 1
ATOM 3727 O O . ALA B 1 237 ? 0.08 6.863 -13.273 1 97.38 237 ALA B O 1
ATOM 3728 N N . GLY B 1 238 ? 2.166 6.066 -12.93 1 98.38 238 GLY B N 1
ATOM 3729 C CA . GLY B 1 238 ? 1.898 4.824 -13.633 1 98.38 238 GLY B CA 1
ATOM 3730 C C . GLY B 1 238 ? 0.844 3.969 -12.961 1 98.38 238 GLY B C 1
ATOM 3731 O O . GLY B 1 238 ? -0.047 3.434 -13.617 1 98.38 238 GLY B O 1
ATOM 3732 N N . VAL B 1 239 ? 0.94 3.842 -11.641 1 98.62 239 VAL B N 1
ATOM 3733 C CA . VAL B 1 239 ? -0.025 3.064 -10.867 1 98.62 239 VAL B CA 1
ATOM 3734 C C . VAL B 1 239 ? -1.423 3.656 -11.047 1 98.62 239 VAL B C 1
ATOM 3736 O O . VAL B 1 239 ? -2.387 2.926 -11.289 1 98.62 239 VAL B O 1
ATOM 3739 N N . ASN B 1 240 ? -1.557 4.969 -10.922 1 97.88 240 ASN B N 1
ATOM 3740 C CA . ASN B 1 240 ? -2.85 5.621 -11.102 1 97.88 240 ASN B CA 1
ATOM 3741 C C . ASN B 1 240 ? -3.424 5.355 -12.492 1 97.88 240 ASN B C 1
ATOM 3743 O O . ASN B 1 240 ? -4.605 5.035 -12.625 1 97.88 240 ASN B O 1
ATOM 3747 N N . ARG B 1 241 ? -2.578 5.5 -13.492 1 97.69 241 ARG B N 1
ATOM 3748 C CA . ARG B 1 241 ? -3.021 5.301 -14.867 1 97.69 241 ARG B CA 1
ATOM 3749 C C . ARG B 1 241 ? -3.5 3.869 -15.086 1 97.69 241 ARG B C 1
ATOM 3751 O O . ARG B 1 241 ? -4.602 3.648 -15.594 1 97.69 241 ARG B O 1
ATOM 3758 N N . ILE B 1 242 ? -2.686 2.932 -14.703 1 98.75 242 ILE B N 1
ATOM 3759 C CA . ILE B 1 242 ? -3.014 1.528 -14.93 1 98.75 242 ILE B CA 1
ATOM 3760 C C . ILE B 1 242 ? -4.23 1.141 -14.094 1 98.75 242 ILE B C 1
ATOM 3762 O O . ILE B 1 242 ? -5.094 0.388 -14.555 1 98.75 242 ILE B O 1
ATOM 3766 N N . THR B 1 243 ? -4.312 1.646 -12.867 1 98.69 243 THR B N 1
ATOM 3767 C CA . THR B 1 243 ? -5.508 1.415 -12.062 1 98.69 243 THR B CA 1
ATOM 3768 C C . THR B 1 243 ? -6.746 1.948 -12.773 1 98.69 243 THR B C 1
ATOM 3770 O O . THR B 1 243 ? -7.773 1.268 -12.844 1 98.69 243 THR B O 1
ATOM 3773 N N . GLY B 1 244 ? -6.648 3.135 -13.297 1 97.81 244 GLY B N 1
ATOM 3774 C CA . GLY B 1 244 ? -7.766 3.744 -14 1 97.81 244 GLY B CA 1
ATOM 3775 C C . GLY B 1 244 ? -8.227 2.938 -15.203 1 97.81 244 GLY B C 1
ATOM 3776 O O . GLY B 1 244 ? -9.414 2.912 -15.523 1 97.81 244 GLY B O 1
ATOM 3777 N N . LEU B 1 245 ? -7.32 2.297 -15.844 1 98.12 245 LEU B N 1
ATOM 3778 C CA . LEU B 1 245 ? -7.633 1.477 -17.016 1 98.12 245 LEU B CA 1
ATOM 3779 C C . LEU B 1 245 ? -8.18 0.119 -16.594 1 98.12 245 LEU B C 1
ATOM 3781 O O . LEU B 1 245 ? -9.18 -0.35 -17.141 1 98.12 245 LEU B O 1
ATOM 3785 N N . LEU B 1 246 ? -7.633 -0.5 -15.562 1 98.69 246 LEU B N 1
ATOM 3786 C CA . LEU B 1 246 ? -7.938 -1.881 -15.203 1 98.69 246 LEU B CA 1
ATOM 3787 C C . LEU B 1 246 ? -9.211 -1.958 -14.367 1 98.69 246 LEU B C 1
ATOM 3789 O O . LEU B 1 246 ? -9.961 -2.932 -14.461 1 98.69 246 LEU B O 1
ATOM 3793 N N . ALA B 1 247 ? -9.438 -0.976 -13.523 1 98.62 247 ALA B N 1
ATOM 3794 C CA . ALA B 1 247 ? -10.531 -1.06 -12.57 1 98.62 247 ALA B CA 1
ATOM 3795 C C . ALA B 1 247 ? -11.867 -1.269 -13.273 1 98.62 247 ALA B C 1
ATOM 3797 O O . ALA B 1 247 ? -12.609 -2.197 -12.953 1 98.62 247 ALA B O 1
ATOM 3798 N N . PRO B 1 248 ? -12.211 -0.437 -14.273 1 97.94 248 PRO B N 1
ATOM 3799 C CA . PRO B 1 248 ? -13.492 -0.678 -14.945 1 97.94 248 PRO B CA 1
ATOM 3800 C C . PRO B 1 248 ? -13.523 -2.008 -15.695 1 97.94 248 PRO B C 1
ATOM 3802 O O . PRO B 1 248 ? -14.578 -2.643 -15.789 1 97.94 248 PRO B O 1
ATOM 3805 N N . MET B 1 249 ? -12.43 -2.467 -16.25 1 98.5 249 MET B N 1
ATOM 3806 C CA . MET B 1 249 ? -12.367 -3.762 -16.922 1 98.5 249 MET B CA 1
ATOM 3807 C C . MET B 1 249 ? -12.664 -4.895 -15.953 1 98.5 249 MET B C 1
ATOM 3809 O O . MET B 1 249 ? -13.453 -5.785 -16.25 1 98.5 249 MET B O 1
ATOM 3813 N N . LEU B 1 250 ? -12.016 -4.836 -14.828 1 98.81 250 LEU B N 1
ATOM 3814 C CA . LEU B 1 250 ? -12.18 -5.867 -13.812 1 98.81 250 LEU B CA 1
ATOM 3815 C C . LEU B 1 250 ? -13.594 -5.848 -13.242 1 98.81 250 LEU B C 1
ATOM 3817 O O . LEU B 1 250 ? -14.188 -6.902 -13.016 1 98.81 250 LEU B O 1
ATOM 3821 N N . ALA B 1 251 ? -14.102 -4.684 -13.016 1 98.56 251 ALA B N 1
ATOM 3822 C CA . ALA B 1 251 ? -15.469 -4.566 -12.516 1 98.56 251 ALA B CA 1
ATOM 3823 C C . ALA B 1 251 ? -16.469 -5.219 -13.469 1 98.56 251 ALA B C 1
ATOM 3825 O O . ALA B 1 251 ? -17.344 -5.969 -13.039 1 98.56 251 ALA B O 1
ATOM 3826 N N . GLY B 1 252 ? -16.312 -4.863 -14.758 1 98.12 252 GLY B N 1
ATOM 3827 C CA . GLY B 1 252 ? -17.188 -5.469 -15.75 1 98.12 252 GLY B CA 1
ATOM 3828 C C . GLY B 1 252 ? -17.094 -6.98 -15.789 1 98.12 252 GLY B C 1
ATOM 3829 O O . GLY B 1 252 ? -18.109 -7.676 -15.844 1 98.12 252 GLY B O 1
ATOM 3830 N N . MET B 1 253 ? -15.891 -7.492 -15.766 1 98.56 253 MET B N 1
ATOM 3831 C CA . MET B 1 253 ? -15.641 -8.93 -15.766 1 98.56 253 MET B CA 1
ATOM 3832 C C . MET B 1 253 ? -16.25 -9.594 -14.539 1 98.56 253 MET B C 1
ATOM 3834 O O . MET B 1 253 ? -16.922 -10.617 -14.656 1 98.56 253 MET B O 1
ATOM 3838 N N . ILE B 1 254 ? -16.078 -9.023 -13.359 1 98.56 254 ILE B N 1
ATOM 3839 C CA . ILE B 1 254 ? -16.578 -9.547 -12.102 1 98.56 254 ILE B CA 1
ATOM 3840 C C . ILE B 1 254 ? -18.109 -9.539 -12.109 1 98.56 254 ILE B C 1
ATOM 3842 O O . ILE B 1 254 ? -18.75 -10.523 -11.719 1 98.56 254 ILE B O 1
ATOM 3846 N N . ASP B 1 255 ? -18.688 -8.477 -12.609 1 97.31 255 ASP B N 1
ATOM 3847 C CA . ASP B 1 255 ? -20.141 -8.367 -12.688 1 97.31 255 ASP B CA 1
ATOM 3848 C C . ASP B 1 255 ? -20.734 -9.469 -13.57 1 97.31 255 ASP B C 1
ATOM 3850 O O . ASP B 1 255 ? -21.812 -9.977 -13.297 1 97.31 255 ASP B O 1
ATOM 3854 N N . THR B 1 256 ? -20.031 -9.758 -14.586 1 97.5 256 THR B N 1
ATOM 3855 C CA . THR B 1 256 ? -20.5 -10.742 -15.547 1 97.5 256 THR B CA 1
ATOM 3856 C C . THR B 1 256 ? -20.406 -12.156 -14.969 1 97.5 256 THR B C 1
ATOM 3858 O O . THR B 1 256 ? -21.281 -12.984 -15.188 1 97.5 256 THR B O 1
ATOM 3861 N N . LEU B 1 257 ? -19.391 -12.438 -14.211 1 97.81 257 LEU B N 1
ATOM 3862 C CA . LEU B 1 257 ? -19.062 -13.82 -13.891 1 97.81 257 LEU B CA 1
ATOM 3863 C C . LEU B 1 257 ? -19.531 -14.18 -12.484 1 97.81 257 LEU B C 1
ATOM 3865 O O . LEU B 1 257 ? -19.719 -15.352 -12.172 1 97.81 257 LEU B O 1
ATOM 3869 N N . ALA B 1 258 ? -19.594 -13.211 -11.602 1 92.56 258 ALA B N 1
ATOM 3870 C CA . ALA B 1 258 ? -19.953 -13.492 -10.219 1 92.56 258 ALA B CA 1
ATOM 3871 C C . ALA B 1 258 ? -21.469 -13.352 -10.016 1 92.56 258 ALA B C 1
ATOM 3873 O O . ALA B 1 258 ? -22.062 -12.367 -10.453 1 92.56 258 ALA B O 1
ATOM 3874 N N . PRO B 1 259 ? -22.078 -14.367 -9.445 1 83.06 259 PRO B N 1
ATOM 3875 C CA . PRO B 1 259 ? -23.516 -14.258 -9.188 1 83.06 259 PRO B CA 1
ATOM 3876 C C . PRO B 1 259 ? -23.859 -13.117 -8.234 1 83.06 259 PRO B C 1
ATOM 3878 O O . PRO B 1 259 ? -23.047 -12.758 -7.371 1 83.06 259 PRO B O 1
ATOM 3881 N N . SER B 1 260 ? -24.984 -12.461 -8.562 1 72 260 SER B N 1
ATOM 3882 C CA . SER B 1 260 ? -25.453 -11.453 -7.617 1 72 260 SER B CA 1
ATOM 3883 C C . SER B 1 260 ? -25.984 -12.094 -6.34 1 72 260 SER B C 1
ATOM 3885 O O . SER B 1 260 ? -26.375 -13.258 -6.34 1 72 260 SER B O 1
ATOM 3887 N N . GLU B 1 261 ? -25.812 -11.422 -5.156 1 62 261 GLU B N 1
ATOM 3888 C CA . GLU B 1 261 ? -26.297 -11.969 -3.896 1 62 261 GLU B CA 1
ATOM 3889 C C . GLU B 1 261 ? -27.672 -12.617 -4.074 1 62 261 GLU B C 1
ATOM 3891 O O . GLU B 1 261 ? -27.969 -13.633 -3.445 1 62 261 GLU B O 1
ATOM 3896 N N . ALA B 1 262 ? -28.516 -12.141 -4.867 1 53.03 262 ALA B N 1
ATOM 3897 C CA . ALA B 1 262 ? -29.859 -12.672 -5.066 1 53.03 262 ALA B CA 1
ATOM 3898 C C . ALA B 1 262 ? -29.812 -14 -5.816 1 53.03 262 ALA B C 1
ATOM 3900 O O . ALA B 1 262 ? -30.703 -14.836 -5.66 1 53.03 262 ALA B O 1
ATOM 3901 N N . GLU B 1 263 ? -28.922 -14.188 -6.629 1 50.03 263 GLU B N 1
ATOM 3902 C CA . GLU B 1 263 ? -28.906 -15.391 -7.457 1 50.03 263 GLU B CA 1
ATOM 3903 C C . GLU B 1 263 ? -28.125 -16.516 -6.797 1 50.03 263 GLU B C 1
ATOM 3905 O O . GLU B 1 263 ? -28.172 -17.656 -7.242 1 50.03 263 GLU B O 1
ATOM 3910 N N . ALA B 1 264 ? -27.688 -16.203 -5.668 1 45 264 ALA B N 1
ATOM 3911 C CA . ALA B 1 264 ? -26.875 -17.234 -5.039 1 45 264 ALA B CA 1
ATOM 3912 C C . ALA B 1 264 ? -27.703 -18.078 -4.074 1 45 264 ALA B C 1
ATOM 3914 O O . ALA B 1 264 ? -28.641 -17.562 -3.445 1 45 264 ALA B O 1
#

pLDDT: mean 94.49, std 12.65, range [28.44, 98.94]

InterPro domains:
  IPR007709 N-formylglutamate amidohydrolase [PF05013] (33-233)
  IPR011227 Uncharacterised conserved protein UCP029730 [PIRSF029730] (13-253)